Protein AF-A0A9P6X5L7-F1 (afdb_monomer)

Nearest PDB structures (foldseek):
  1rh2-assembly2_B  TM=3.384E-01  e=4.221E+00  Homo sapiens

Mean predicted aligned error: 20.65 Å

Sequence (712 aa):
MAENNERTFTQSEVEALFKEFERRLTIKDELKSNETPLPVEIVTELENLSSSQHETNFKKFKRESHRYILDEWTTPEKINKSIYPELKGHIVETSYVVNHVYKLTENTRFQAKTTTEIFKQLNFLTTGTLGEEAMQSIILRCREQSRQLAIFGFVQAKKQEREAKETALKAFRLPNSLKYMESAEEDDQRSNNAFRYHPEDFKTLRKTQHSSRKLVDTSSAVQHESNDLSVTSNLQRVLSPGSQYKRFEDSGLVDVYNFMTMSTKALEDRVSELATVFIESVIDFGAIKIYMTSADFFLHNHMTIDDCANERTINDMYDLPTATVKENTYMNSATYYELSIHWGFVEILFTDGFYVVNQSPDLLLLGSSLKCWRHGELTSSNIHVLDNAVSRSSLPLLHAVAKLHTGALIVDKEIVFAMVTEAYGRSKAIDAHSESNQKSLPTPSNCVYGCLSVGMHEGSDGNGIKRKLKIGSSTMNILVTMSVLLRSEKTLQVGPETSASISAINPLTARIFYCDEEVERFLAVMNDPFTFTAPKTVLSLRQLTSGFGDSSTFLTARAAHDEFATDFRMPATVFSLCNLPHNQGYGASANSTGKLASRFLQSLALSIIFDKPTIDFKSALNAYNTAYAIKQLQDNDKTKRKSSKSWDVLSTFVEHLENVLKNHQDLSPCAIGTALDFGSLASITGQSLFSCAQRIKHDVLNHLKEKYSHID

Solvent-accessible surface area (backbone atoms only — not comparable to full-atom values): 40457 Å² total; per-residue (Å²): 138,83,87,79,87,74,83,82,76,54,71,69,57,51,53,52,51,51,54,55,49,51,53,52,48,52,54,54,50,58,59,54,75,67,63,79,75,78,59,64,80,51,53,54,52,68,72,76,50,52,77,68,54,50,56,50,51,48,57,51,52,66,68,74,50,76,89,73,88,51,68,77,82,59,46,83,84,73,82,62,79,83,50,54,64,56,45,41,68,76,41,56,67,58,51,52,55,54,54,49,52,54,54,51,51,51,53,53,53,46,53,53,44,53,50,51,51,42,51,53,52,54,47,49,68,74,75,48,96,67,58,70,70,60,49,50,53,51,52,55,50,43,51,51,53,51,50,54,49,50,51,51,50,56,56,49,50,61,49,48,53,50,55,49,52,55,50,52,55,60,72,64,64,69,56,82,93,55,54,80,68,80,68,74,77,91,83,67,96,83,64,96,63,94,72,91,76,62,82,69,63,61,58,59,61,56,60,71,67,62,78,82,75,84,80,93,88,89,86,90,80,80,74,84,84,90,81,88,69,82,46,87,51,65,42,30,41,72,58,69,98,89,53,76,74,46,47,60,88,82,58,86,70,77,78,57,76,55,56,82,76,51,54,73,67,62,42,51,58,47,50,53,55,52,46,70,61,50,44,61,17,37,47,55,71,79,55,39,37,36,40,31,68,38,64,48,82,46,48,58,91,33,94,88,74,52,85,75,87,70,88,73,52,90,84,73,53,35,96,51,63,30,49,39,69,44,85,47,62,54,89,88,76,42,75,29,37,40,46,35,35,34,36,51,44,38,35,38,38,45,29,29,31,38,36,26,48,52,86,42,85,51,39,66,46,78,46,65,45,55,68,72,67,52,31,40,66,74,52,73,69,54,50,54,53,57,40,49,51,62,69,66,76,51,69,43,48,31,17,46,57,7,37,33,49,18,59,16,38,37,41,52,83,46,38,36,38,25,41,21,20,34,26,45,43,57,44,70,92,68,16,83,77,37,72,89,51,74,80,50,47,51,53,14,86,62,22,68,66,49,49,48,6,44,32,57,22,62,37,78,63,93,91,44,77,38,50,25,45,33,38,15,26,85,36,34,37,34,40,37,34,20,35,36,35,68,50,95,75,68,48,75,30,67,36,48,47,54,90,71,50,65,84,30,38,38,25,71,70,34,44,58,30,29,33,49,70,36,50,52,54,38,51,55,37,68,75,45,64,85,78,57,75,49,66,87,46,66,80,18,31,50,86,61,57,59,60,56,62,41,76,57,52,59,35,36,16,17,28,48,24,76,97,39,64,40,90,67,45,39,70,70,35,40,46,38,49,50,76,52,56,37,90,76,57,36,39,61,48,79,72,31,60,26,29,41,34,6,34,49,49,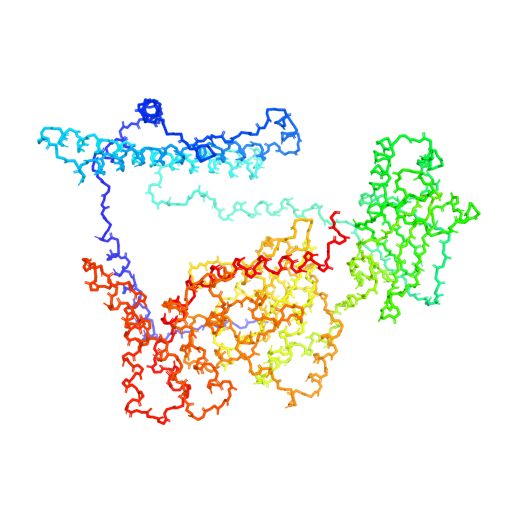26,34,47,44,52,20,51,62,66,69,37,72,51,64,68,53,64,70,34,50,51,53,43,52,54,38,49,54,54,47,55,60,56,52,72,78,45,84,82,71,78,78,54,70,63,54,54,54,52,49,55,49,50,55,50,48,54,51,46,53,72,77,46,71,80,48,39,37,62,56,52,33,54,76,43,74,55,40,64,33,27,49,47,16,51,74,44,42,63,47,27,36,56,38,24,48,49,52,43,51,50,51,53,36,78,78,54,61,93,70,126

pLDDT: mean 73.22, std 17.58, range [26.16, 97.12]

Organism: Rhizopus oryzae (NCBI:txid64495)

Secondary structure (DSSP, 8-state):
-------PPPHHHHHHHHHHHHHHHHHHHHHHTT-PPPPHHHHHHHHHS-HHHHHHHHHHHHHHS-----HHHHS-----TTTHHHHHHH-HHHHHHHHHHHHHHHHHHHHHHHHHHHHHHHHHHHH----HHHHHHHHHHHHHHHHHHHHHHHHHHHHHHHHHHHHHHHHTT--GGGGGGGG--S--TT---S----TTHHHHHHHHHHTT--------------S--EEE---EE--TTTPPPEEGGGS----GGGGGGS-HHHHHHHHHHHHHHHTTEEEE-SSEEEEEEEEEEEETT-TTT--------GGG--SS-EEEEEEEEETTTEEEEEEEEEETTEEEEEEEEEEEETTEEEEEEESSS-----EEEPPHHHHHHHHHHGGG--TTHHHHHHHHTTT-EEESSSEEEEEEEEEEES-TTT-TT--S-GGGS--GGGSTTSS-EEEEEEEE-SSSEEEEEEEE-SSEEEEEEEEEEESSS-EEEESSB-SS-TTTS-TTT-EEEEEHHHHHHHHHHHHSTTT-----STTSS---SS-TTSGGGG---EEE-GGG-STTTSPP-TTTGGGS-GGGT--S-TTSHHHHHHHHHHHHHHHHHTT-SS---HHHHHHHHHHHHHHHHHHHTSS-PPPPHHHHHHHHHHHHHHHHHHH-TT--HHHHHHHS-HHHHHHHHHHHHHHHHHHHHHHHHHHHHHHH-S--

Radius of gyration: 32.69 Å; Cα contacts (8 Å, |Δi|>4): 998; chains: 1; bounding box: 94×72×89 Å

Structure (mmCIF, N/CA/C/O backbone):
data_AF-A0A9P6X5L7-F1
#
_entry.id   AF-A0A9P6X5L7-F1
#
loop_
_atom_site.group_PDB
_atom_site.id
_atom_site.type_symbol
_atom_site.label_atom_id
_atom_site.label_alt_id
_atom_site.label_comp_id
_atom_site.label_asym_id
_atom_site.label_entity_id
_atom_site.label_seq_id
_atom_site.pdbx_PDB_ins_code
_atom_site.Cartn_x
_atom_site.Cartn_y
_atom_site.Cartn_z
_atom_site.occupancy
_atom_site.B_iso_or_equiv
_atom_site.auth_seq_id
_atom_site.auth_comp_id
_atom_site.auth_asym_id
_atom_site.auth_atom_id
_atom_site.pdbx_PDB_model_num
ATOM 1 N N . MET A 1 1 ? -22.971 11.862 -36.132 1.00 34.09 1 MET A N 1
ATOM 2 C CA . MET A 1 1 ? -23.811 12.631 -35.187 1.00 34.09 1 MET A CA 1
ATOM 3 C C . MET A 1 1 ? -23.933 11.781 -33.938 1.00 34.09 1 MET A C 1
ATOM 5 O O . MET A 1 1 ? -24.157 10.590 -34.099 1.00 34.09 1 MET A O 1
ATOM 9 N N . ALA A 1 2 ? -23.678 12.332 -32.752 1.00 34.62 2 ALA A N 1
ATOM 10 C CA . ALA A 1 2 ? -23.739 11.585 -31.495 1.00 34.62 2 ALA A CA 1
ATOM 11 C C . ALA A 1 2 ? -24.979 12.027 -30.711 1.00 34.62 2 ALA A C 1
ATOM 13 O O . ALA A 1 2 ? -25.205 13.228 -30.564 1.00 34.62 2 ALA A O 1
ATOM 14 N N . GLU A 1 3 ? -25.781 11.069 -30.252 1.00 38.12 3 GLU A N 1
ATOM 15 C CA . GLU A 1 3 ? -26.986 11.337 -29.468 1.00 38.12 3 GLU A CA 1
ATOM 16 C C . GLU A 1 3 ? -26.627 11.605 -28.004 1.00 38.12 3 GLU A C 1
ATOM 18 O O . GLU A 1 3 ? -25.839 10.885 -27.387 1.00 38.12 3 GLU A O 1
ATOM 23 N N . ASN A 1 4 ? -27.197 12.676 -27.455 1.00 41.44 4 ASN A N 1
ATOM 24 C CA . ASN A 1 4 ? -26.910 13.160 -26.112 1.00 41.44 4 ASN A CA 1
ATOM 25 C C . ASN A 1 4 ? -27.961 12.590 -25.142 1.00 41.44 4 ASN A C 1
ATOM 27 O O . ASN A 1 4 ? -29.060 13.129 -25.034 1.00 41.44 4 ASN A O 1
ATOM 31 N N . ASN A 1 5 ? -27.647 11.482 -24.463 1.00 40.91 5 ASN A N 1
ATOM 32 C CA . ASN A 1 5 ? -28.556 10.859 -23.491 1.00 40.91 5 ASN A CA 1
ATOM 33 C C . ASN A 1 5 ? -28.579 11.631 -22.160 1.00 40.91 5 ASN A C 1
ATOM 35 O O . ASN A 1 5 ? -27.912 11.266 -21.189 1.00 40.91 5 ASN A O 1
ATOM 39 N N . GLU A 1 6 ? -29.378 12.695 -22.106 1.00 39.94 6 GLU A N 1
ATOM 40 C CA . GLU A 1 6 ? -29.716 13.383 -20.859 1.00 39.94 6 GLU A CA 1
ATOM 41 C C . GLU A 1 6 ? -30.724 12.556 -20.044 1.00 39.94 6 GLU A C 1
ATOM 43 O O . GLU A 1 6 ? -31.813 12.218 -20.507 1.00 39.94 6 GLU A O 1
ATOM 48 N N . ARG A 1 7 ? -30.365 12.219 -18.798 1.00 49.12 7 ARG A N 1
ATOM 49 C CA . ARG A 1 7 ? -31.255 11.499 -17.878 1.00 49.12 7 ARG A CA 1
ATOM 50 C C . ARG A 1 7 ? -32.301 12.456 -17.304 1.00 49.12 7 ARG A C 1
ATOM 52 O O . ARG A 1 7 ? -31.986 13.267 -16.435 1.00 49.12 7 ARG A O 1
ATOM 59 N N . THR A 1 8 ? -33.555 12.294 -17.709 1.00 42.81 8 THR A N 1
ATOM 60 C CA . THR A 1 8 ? -34.704 12.929 -17.048 1.00 42.81 8 THR A CA 1
ATOM 61 C C . THR A 1 8 ? -34.978 12.268 -15.696 1.00 42.81 8 THR A C 1
ATOM 63 O O . THR A 1 8 ? -35.201 11.058 -15.635 1.00 42.81 8 THR A O 1
ATOM 66 N N . PHE A 1 9 ? -34.984 13.053 -14.619 1.00 61.66 9 PHE A N 1
ATOM 67 C CA . PHE A 1 9 ? -35.412 12.601 -13.291 1.00 61.66 9 PHE A CA 1
ATOM 68 C C . PHE A 1 9 ? -36.931 12.706 -13.147 1.00 61.66 9 PHE A C 1
ATOM 70 O O . PHE A 1 9 ? -37.549 13.641 -13.657 1.00 61.66 9 PHE A O 1
ATOM 77 N N . THR A 1 10 ? -37.535 11.775 -12.414 1.00 71.81 10 THR A N 1
ATOM 78 C CA . THR A 1 10 ? -38.938 11.889 -12.001 1.00 71.81 10 THR A CA 1
ATOM 79 C C . THR A 1 10 ? -39.093 12.941 -10.900 1.00 71.81 10 THR A C 1
ATOM 81 O O . THR A 1 10 ? -38.174 13.181 -10.116 1.00 71.81 10 THR A O 1
ATOM 84 N N . GLN A 1 11 ? -40.275 13.555 -10.795 1.00 59.59 11 GLN A N 1
ATOM 85 C CA . GLN A 1 11 ? -40.534 14.591 -9.788 1.00 59.59 11 GLN A CA 1
ATOM 86 C C . GLN A 1 11 ? -40.266 14.095 -8.351 1.00 59.59 11 GLN A C 1
ATOM 88 O O . GLN A 1 11 ? -39.669 14.815 -7.556 1.00 59.59 11 GLN A O 1
ATOM 93 N N . SER A 1 12 ? -40.593 12.833 -8.049 1.00 64.44 12 SER A N 1
ATOM 94 C CA . SER A 1 12 ? -40.314 12.226 -6.740 1.00 64.44 12 SER A CA 1
ATOM 95 C C . SER A 1 12 ? -38.816 12.023 -6.462 1.00 64.44 12 SER A C 1
ATOM 97 O O . SER A 1 12 ? -38.406 12.146 -5.309 1.00 64.44 12 SER A O 1
ATOM 99 N N . GLU A 1 13 ? -37.987 11.725 -7.473 1.00 60.84 13 GLU A N 1
ATOM 100 C CA . GLU A 1 13 ? -36.523 11.667 -7.308 1.00 60.84 13 GLU A CA 1
ATOM 101 C C . GLU A 1 13 ? -35.945 13.063 -7.036 1.00 60.84 13 GLU A C 1
ATOM 103 O O . GLU A 1 13 ? -35.063 13.211 -6.191 1.00 60.84 13 GLU A O 1
ATOM 108 N N . VAL A 1 14 ? -36.461 14.094 -7.715 1.00 62.03 14 VAL A N 1
ATOM 109 C CA . VAL A 1 14 ? -36.053 15.492 -7.504 1.00 62.03 14 VAL A CA 1
ATOM 110 C C . VAL A 1 14 ? -36.424 15.956 -6.092 1.00 62.03 14 VAL A C 1
ATOM 112 O O . VAL A 1 14 ? -35.566 16.471 -5.376 1.00 62.03 14 VAL A O 1
ATOM 115 N N . GLU A 1 15 ? -37.656 15.709 -5.644 1.00 63.72 15 GLU A N 1
ATOM 116 C CA . GLU A 1 15 ? -38.111 16.030 -4.283 1.00 63.72 15 GLU A CA 1
ATOM 117 C C . GLU A 1 15 ? -37.289 15.296 -3.206 1.00 63.72 15 GLU A C 1
ATOM 119 O O . GLU A 1 15 ? -36.917 15.899 -2.197 1.00 63.72 15 GLU A O 1
ATOM 124 N N . ALA A 1 16 ? -36.921 14.028 -3.429 1.00 67.56 16 ALA A N 1
ATOM 125 C CA . ALA A 1 16 ? -36.054 13.280 -2.515 1.00 67.56 16 ALA A CA 1
ATOM 126 C C . ALA A 1 16 ? -34.628 13.863 -2.437 1.00 67.56 16 ALA A C 1
ATOM 128 O O . ALA A 1 16 ? -34.054 13.954 -1.348 1.00 67.56 16 ALA A O 1
ATOM 129 N N . LEU A 1 17 ? -34.066 14.297 -3.573 1.00 64.69 17 LEU A N 1
ATOM 130 C CA . LEU A 1 17 ? -32.758 14.957 -3.630 1.00 64.69 17 LEU A CA 1
ATOM 131 C C . LEU A 1 17 ? -32.768 16.318 -2.920 1.00 64.69 17 LEU A C 1
ATOM 133 O O . LEU A 1 17 ? -31.831 16.607 -2.175 1.00 64.69 17 LEU A O 1
ATOM 137 N N . PHE A 1 18 ? -33.825 17.122 -3.087 1.00 62.31 18 PHE A N 1
ATOM 138 C CA . PHE A 1 18 ? -33.983 18.378 -2.345 1.00 62.31 18 PHE A CA 1
ATOM 139 C C . PHE A 1 18 ? -34.077 18.139 -0.836 1.00 62.31 18 PHE A C 1
ATOM 141 O O . PHE A 1 18 ? -33.365 18.792 -0.078 1.00 62.31 18 PHE A O 1
ATOM 148 N N . LYS A 1 19 ? -34.856 17.147 -0.393 1.00 68.88 19 LYS A N 1
ATOM 149 C CA . LYS A 1 19 ? -35.028 16.837 1.036 1.00 68.88 19 LYS A CA 1
ATOM 150 C C . LYS A 1 19 ? -33.733 16.362 1.712 1.00 68.88 19 LYS A C 1
ATOM 152 O O . LYS A 1 19 ? -33.448 16.727 2.851 1.00 68.88 19 LYS A O 1
ATOM 157 N N . GLU A 1 20 ? -32.911 15.582 1.007 1.00 64.38 20 GLU A N 1
ATOM 158 C CA . GLU A 1 20 ? -31.573 15.188 1.477 1.00 64.38 20 GLU A CA 1
ATOM 159 C C . GLU A 1 20 ? -30.568 16.355 1.426 1.00 64.38 20 GLU A C 1
ATOM 161 O O . GLU A 1 20 ? -29.677 16.438 2.274 1.00 64.38 20 GLU A O 1
ATOM 166 N N . PHE A 1 21 ? -30.705 17.282 0.473 1.00 65.19 21 PHE A N 1
ATOM 167 C CA . PHE A 1 21 ? -29.883 18.493 0.404 1.00 65.19 21 PHE A CA 1
ATOM 168 C C . PHE A 1 21 ? -30.196 19.471 1.547 1.00 65.19 21 PHE A C 1
ATOM 170 O O . PHE A 1 21 ? -29.269 19.944 2.205 1.00 65.19 21 PHE A O 1
ATOM 177 N N . GLU A 1 22 ? -31.477 19.698 1.851 1.00 58.72 22 GLU A N 1
ATOM 178 C CA . GLU A 1 22 ? -31.923 20.465 3.021 1.00 58.72 22 GLU A CA 1
ATOM 179 C C . GLU A 1 22 ? -31.386 19.848 4.314 1.00 58.72 22 GLU A C 1
ATOM 181 O O . GLU A 1 22 ? -30.716 20.536 5.080 1.00 58.72 22 GLU A O 1
ATOM 186 N N . ARG A 1 23 ? -31.548 18.531 4.513 1.00 69.94 23 ARG A N 1
ATOM 187 C CA . ARG A 1 23 ? -31.014 17.824 5.692 1.00 69.94 23 ARG A CA 1
ATOM 188 C C . ARG A 1 23 ? -29.497 17.998 5.852 1.00 69.94 23 ARG A C 1
ATOM 190 O O . ARG A 1 23 ? -29.002 18.131 6.971 1.00 69.94 23 ARG A O 1
ATOM 197 N N . ARG A 1 24 ? -28.739 18.007 4.748 1.00 64.62 24 ARG A N 1
ATOM 198 C CA . ARG A 1 24 ? -27.284 18.257 4.759 1.00 64.62 24 ARG A CA 1
ATOM 199 C C . ARG A 1 24 ? -26.929 19.704 5.080 1.00 64.62 24 ARG A C 1
ATOM 201 O O . ARG A 1 24 ? -25.897 19.922 5.710 1.00 64.62 24 ARG A O 1
ATOM 208 N N . LEU A 1 25 ? -27.747 20.670 4.664 1.00 58.69 25 LEU A N 1
ATOM 209 C CA . LEU A 1 25 ? -27.607 22.065 5.079 1.00 58.69 25 LEU A CA 1
ATOM 210 C C . LEU A 1 25 ? -27.875 22.207 6.579 1.00 58.69 25 LEU A C 1
ATOM 212 O O . LEU A 1 25 ? -27.005 22.717 7.277 1.00 58.69 25 LEU A O 1
ATOM 216 N N . THR A 1 26 ? -28.975 21.645 7.095 1.00 62.41 26 THR A N 1
ATOM 217 C CA . THR A 1 26 ? -29.297 21.682 8.532 1.00 62.41 26 THR A CA 1
ATOM 218 C C . THR A 1 26 ? -28.164 21.103 9.379 1.00 62.41 26 THR A C 1
ATOM 220 O O . THR A 1 26 ? -27.682 21.779 10.276 1.00 62.41 26 THR A O 1
ATOM 223 N N . ILE A 1 27 ? -27.636 19.921 9.035 1.00 62.00 27 ILE A N 1
ATOM 224 C CA . ILE A 1 27 ? -26.505 19.307 9.761 1.00 62.00 27 ILE A CA 1
ATOM 225 C C . ILE A 1 27 ? -25.230 20.164 9.674 1.00 62.00 27 ILE A C 1
ATOM 227 O O . ILE A 1 27 ? -24.452 20.236 10.625 1.00 62.00 27 ILE A O 1
ATOM 231 N N . LYS A 1 28 ? -24.984 20.825 8.537 1.00 56.00 28 LYS A N 1
ATOM 232 C CA . LYS A 1 28 ? -23.816 21.701 8.359 1.00 56.00 28 LYS A CA 1
ATOM 233 C C . LYS A 1 28 ? -23.938 22.995 9.166 1.00 56.00 28 LYS A C 1
ATOM 235 O O . LYS A 1 28 ? -22.920 23.498 9.640 1.00 56.00 28 LYS A O 1
ATOM 240 N N . ASP A 1 29 ? -25.149 23.508 9.339 1.00 52.25 29 ASP A N 1
ATOM 241 C CA . ASP A 1 29 ? -25.416 24.702 10.136 1.00 52.25 29 ASP A CA 1
ATOM 242 C C . ASP A 1 29 ? -25.518 24.378 11.644 1.00 52.25 29 ASP A C 1
ATOM 244 O O . ASP A 1 29 ? -25.012 25.152 12.453 1.00 52.25 29 ASP A O 1
ATOM 248 N N . GLU A 1 30 ? -25.997 23.188 12.033 1.00 53.12 30 GLU A N 1
ATOM 249 C CA . GLU A 1 30 ? -25.910 22.642 13.405 1.00 53.12 30 GLU A CA 1
ATOM 250 C C . GLU A 1 30 ? -24.455 22.405 13.858 1.00 53.12 30 GLU A C 1
ATOM 252 O O . GLU A 1 30 ? -24.101 22.613 15.024 1.00 53.12 30 GLU A O 1
ATOM 257 N N . LEU A 1 31 ? -23.573 21.993 12.939 1.00 53.00 31 LEU A N 1
ATOM 258 C CA . LEU A 1 31 ? -22.137 21.876 13.212 1.00 53.00 31 LEU A CA 1
ATOM 259 C C . LEU A 1 31 ? -21.472 23.247 13.402 1.00 53.00 31 LEU A C 1
ATOM 261 O O . LEU A 1 31 ? -20.623 23.380 14.281 1.00 53.00 31 LEU A O 1
ATOM 265 N N . LYS A 1 32 ? -21.893 24.273 12.650 1.00 51.62 32 LYS A N 1
ATOM 266 C CA . LYS A 1 32 ? -21.431 25.660 12.841 1.00 51.62 32 LYS A CA 1
ATOM 267 C C . LYS A 1 32 ? -21.978 26.306 14.111 1.00 51.62 32 LYS A C 1
ATOM 269 O O . LYS A 1 32 ? -21.267 27.070 14.752 1.00 51.62 32 LYS A O 1
ATOM 274 N N . SER A 1 33 ? -23.215 26.006 14.517 1.00 48.84 33 SER A N 1
ATOM 275 C CA . SER A 1 33 ? -23.798 26.584 15.740 1.00 48.84 33 SER A CA 1
ATOM 276 C C . SER A 1 33 ? -23.113 26.121 17.033 1.00 48.84 33 SER A C 1
ATOM 278 O O . SER A 1 33 ? -23.384 26.675 18.093 1.00 48.84 33 SER A O 1
ATOM 280 N N . ASN A 1 34 ? -22.225 25.124 16.951 1.00 48.19 34 ASN A N 1
ATOM 281 C CA . ASN A 1 34 ? -21.390 24.650 18.055 1.00 48.19 34 ASN A CA 1
ATOM 282 C C . ASN A 1 34 ? -19.964 25.247 18.055 1.00 48.19 34 ASN A C 1
ATOM 284 O O . ASN A 1 34 ? -19.133 24.840 18.870 1.00 48.19 34 ASN A O 1
ATOM 288 N N . GLU A 1 35 ? -19.650 26.202 17.171 1.00 52.56 35 GLU A N 1
ATOM 289 C CA . GLU A 1 35 ? -18.366 26.911 17.188 1.00 52.56 35 GLU A CA 1
ATOM 290 C C . GLU A 1 35 ? -18.286 27.857 18.400 1.00 52.56 35 GLU A C 1
ATOM 292 O O . GLU A 1 35 ? -18.931 28.905 18.449 1.00 52.56 35 GLU A O 1
ATOM 297 N N . THR A 1 36 ? -17.469 27.507 19.398 1.00 59.78 36 THR A N 1
ATOM 298 C CA . THR A 1 36 ? -17.150 28.416 20.508 1.00 59.78 36 THR A CA 1
ATOM 299 C C . THR A 1 36 ? -16.259 29.557 20.000 1.00 59.78 36 THR A C 1
ATOM 301 O O . THR A 1 36 ? -15.145 29.269 19.547 1.00 59.78 36 THR A O 1
ATOM 304 N N . PRO A 1 37 ? -16.683 30.833 20.084 1.00 71.94 37 PRO A N 1
ATOM 305 C CA . PRO A 1 37 ? -15.881 31.954 19.605 1.00 71.94 37 PRO A CA 1
ATOM 306 C C . PRO A 1 37 ? -14.600 32.124 20.431 1.00 71.94 37 PRO A C 1
ATOM 308 O O . PRO A 1 37 ? -14.535 31.741 21.602 1.00 71.94 37 PRO A O 1
ATOM 311 N N . LEU A 1 38 ? -13.575 32.732 19.826 1.00 74.19 38 LEU A N 1
ATOM 312 C CA . LEU A 1 38 ? -12.345 33.074 20.540 1.00 74.19 38 LEU A CA 1
ATOM 313 C C . LEU A 1 38 ? -12.636 34.050 21.701 1.00 74.19 38 LEU A C 1
ATOM 315 O O . LEU A 1 38 ? -13.473 34.942 21.544 1.00 74.19 38 LEU A O 1
ATOM 319 N N . PRO A 1 39 ? -11.924 33.936 22.841 1.00 82.62 39 PRO A N 1
ATOM 320 C CA . PRO A 1 39 ? -12.031 34.891 23.941 1.00 82.62 39 PRO A CA 1
ATOM 321 C C . PRO A 1 39 ? -11.838 36.337 23.475 1.00 82.62 39 PRO A C 1
ATOM 323 O O . PRO A 1 39 ? -10.911 36.640 22.716 1.00 82.62 39 PRO A O 1
ATOM 326 N N . VAL A 1 40 ? -12.695 37.237 23.963 1.00 78.69 40 VAL A N 1
ATOM 327 C CA . VAL A 1 40 ? -12.740 38.647 23.541 1.00 78.69 40 VAL A CA 1
ATOM 328 C C . VAL A 1 40 ? -11.389 39.335 23.753 1.00 78.69 40 VAL A C 1
ATOM 330 O O . VAL A 1 40 ? -10.970 40.124 22.911 1.00 78.69 40 VAL A O 1
ATOM 333 N N . GLU A 1 41 ? -10.650 38.994 24.812 1.00 79.62 41 GLU A N 1
ATOM 334 C CA . GLU A 1 41 ? -9.326 39.564 25.107 1.00 79.62 41 GLU A CA 1
ATOM 335 C C . GLU A 1 41 ? -8.224 39.125 24.124 1.00 79.62 41 GLU A C 1
ATOM 337 O O . GLU A 1 41 ? -7.161 39.747 24.076 1.00 79.62 41 GLU A O 1
ATOM 342 N N . ILE A 1 42 ? -8.448 38.050 23.360 1.00 82.69 42 ILE A N 1
ATOM 343 C CA . ILE A 1 42 ? -7.554 37.595 22.286 1.00 82.69 42 ILE A CA 1
ATOM 344 C C . ILE A 1 42 ? -7.933 38.296 20.980 1.00 82.69 42 ILE A C 1
ATOM 346 O O . ILE A 1 42 ? -7.062 38.875 20.337 1.00 82.69 42 ILE A O 1
ATOM 350 N N . VAL A 1 43 ? -9.225 38.313 20.627 1.00 80.69 43 VAL A N 1
ATOM 351 C CA . VAL A 1 43 ? -9.733 38.999 19.421 1.00 80.69 43 VAL A CA 1
ATOM 352 C C . VAL A 1 43 ? -9.384 40.491 19.455 1.00 80.69 43 VAL A C 1
ATOM 354 O O . VAL A 1 43 ? -8.792 41.011 18.515 1.00 80.69 43 VAL A O 1
ATOM 357 N N . THR A 1 44 ? -9.627 41.150 20.592 1.00 82.44 44 THR A N 1
ATOM 358 C CA . THR A 1 44 ? -9.348 42.582 20.782 1.00 82.44 44 THR A CA 1
ATOM 359 C C . THR A 1 44 ? -7.870 42.921 20.562 1.00 82.44 44 THR A C 1
ATOM 361 O O . THR A 1 44 ? -7.576 43.964 19.984 1.00 82.44 44 THR A O 1
ATOM 364 N N . GLU A 1 45 ? -6.922 42.074 20.985 1.00 83.25 45 GLU A N 1
ATOM 365 C CA . GLU A 1 45 ? -5.494 42.341 20.743 1.00 83.25 45 GLU A CA 1
ATOM 366 C C . GLU A 1 45 ? -5.074 42.009 19.299 1.00 83.25 45 GLU A C 1
ATOM 368 O O . GLU A 1 45 ? -4.223 42.705 18.751 1.00 83.25 45 GLU A O 1
ATOM 373 N N . LEU A 1 46 ? -5.681 40.997 18.664 1.00 82.81 46 LEU A N 1
ATOM 374 C CA . LEU A 1 46 ? -5.419 40.629 17.263 1.00 82.81 46 LEU A CA 1
ATOM 375 C C . LEU A 1 46 ? -5.924 41.665 16.246 1.00 82.81 46 LEU A C 1
ATOM 377 O O . LEU A 1 46 ? -5.352 41.773 15.163 1.00 82.81 46 LEU A O 1
ATOM 381 N N . GLU A 1 47 ? -6.994 42.394 16.568 1.00 80.12 47 GLU A N 1
ATOM 382 C CA . GLU A 1 47 ? -7.608 43.376 15.664 1.00 80.12 47 GLU A CA 1
ATOM 383 C C . GLU A 1 47 ? -7.083 44.804 15.880 1.00 80.12 47 GLU A C 1
ATOM 385 O O . GLU A 1 47 ? -6.927 45.549 14.914 1.00 80.12 47 GLU A O 1
ATOM 390 N N . ASN A 1 48 ? -6.767 45.193 17.123 1.00 81.44 48 ASN A N 1
ATOM 391 C CA . ASN A 1 48 ? -6.397 46.579 17.450 1.00 81.44 48 ASN A CA 1
ATOM 392 C C . ASN A 1 48 ? -4.883 46.869 17.442 1.00 81.44 48 ASN A C 1
ATOM 394 O O . ASN A 1 48 ? -4.491 48.029 17.594 1.00 81.44 48 ASN A O 1
ATOM 398 N N . LEU A 1 49 ? -4.014 45.862 17.284 1.00 82.94 49 LEU A N 1
ATOM 399 C CA . LEU A 1 49 ? -2.564 46.068 17.183 1.00 82.94 49 LEU A CA 1
ATOM 400 C C . LEU A 1 49 ? -2.053 45.941 15.744 1.00 82.94 49 LEU A C 1
ATOM 402 O O . LEU A 1 49 ? -2.378 45.021 15.000 1.00 82.94 49 LEU A O 1
ATOM 406 N N . SER A 1 50 ? -1.146 46.841 15.366 1.00 80.06 50 SER A N 1
ATOM 407 C CA . SER A 1 50 ? -0.415 46.727 14.104 1.00 80.06 50 SER A CA 1
ATOM 408 C C . SER A 1 50 ? 0.612 45.586 14.135 1.00 80.06 50 SER A C 1
ATOM 410 O O . SER A 1 50 ? 1.169 45.234 15.180 1.00 80.06 50 SER A O 1
ATOM 412 N N . SER A 1 51 ? 0.982 45.082 12.952 1.00 74.75 51 SER A N 1
ATOM 413 C CA . SER A 1 51 ? 2.046 44.069 12.798 1.00 74.75 51 SER A CA 1
ATOM 414 C C . SER A 1 51 ? 3.381 44.470 13.459 1.00 74.75 51 SER A C 1
ATOM 416 O O . SER A 1 51 ? 4.119 43.606 13.929 1.00 74.75 51 SER A O 1
ATOM 418 N N . SER A 1 52 ? 3.689 45.772 13.531 1.00 75.94 52 SER A N 1
ATOM 419 C CA . SER A 1 52 ? 4.898 46.300 14.187 1.00 75.94 52 SER A CA 1
ATOM 420 C C . SER A 1 52 ? 4.815 46.233 15.721 1.00 75.94 52 SER A C 1
ATOM 422 O O . SER A 1 52 ? 5.786 45.869 16.396 1.00 75.94 52 SER A O 1
ATOM 424 N N . GLN A 1 53 ? 3.636 46.518 16.284 1.00 78.81 53 GLN A N 1
ATOM 425 C CA . GLN A 1 53 ? 3.377 46.391 17.722 1.00 78.81 53 GLN A CA 1
ATOM 426 C C . GLN A 1 53 ? 3.402 44.920 18.155 1.00 78.81 53 GLN A C 1
ATOM 428 O O . GLN A 1 53 ? 4.088 44.595 19.122 1.00 78.81 53 GLN A O 1
ATOM 433 N N . HIS A 1 54 ? 2.776 44.016 17.392 1.00 82.31 54 HIS A N 1
ATOM 434 C CA . HIS A 1 54 ? 2.872 42.573 17.638 1.00 82.31 54 HIS A CA 1
ATOM 435 C C . HIS A 1 54 ? 4.326 42.074 17.642 1.00 82.31 54 HIS A C 1
ATOM 437 O O . HIS A 1 54 ? 4.747 41.426 18.595 1.00 82.31 54 HIS A O 1
ATOM 443 N N . GLU A 1 55 ? 5.137 42.419 16.636 1.00 81.50 55 GLU A N 1
ATOM 444 C CA . GLU A 1 55 ? 6.552 42.010 16.573 1.00 81.50 55 GLU A CA 1
ATOM 445 C C . GLU A 1 55 ? 7.376 42.562 17.760 1.00 81.50 55 GLU A C 1
ATOM 447 O O . GLU A 1 55 ? 8.292 41.899 18.253 1.00 81.50 55 GLU A O 1
ATOM 452 N N . THR A 1 56 ? 7.028 43.747 18.271 1.00 84.62 56 THR A N 1
ATOM 453 C CA . THR A 1 56 ? 7.641 44.333 19.477 1.00 84.62 56 THR A CA 1
ATOM 454 C C . THR A 1 56 ? 7.235 43.571 20.743 1.00 84.62 56 THR A C 1
ATOM 456 O O . THR A 1 56 ? 8.108 43.173 21.523 1.00 84.62 56 THR A O 1
ATOM 459 N N . ASN A 1 57 ? 5.941 43.278 20.909 1.00 84.38 57 ASN A N 1
ATOM 460 C CA . ASN A 1 57 ? 5.418 42.467 22.012 1.00 84.38 57 ASN A CA 1
ATOM 461 C C . ASN A 1 57 ? 6.028 41.056 22.000 1.00 84.38 57 ASN A C 1
ATOM 463 O O . ASN A 1 57 ? 6.451 40.555 23.038 1.00 84.38 57 ASN A O 1
ATOM 467 N N . PHE A 1 58 ? 6.189 40.438 20.827 1.00 85.06 58 PHE A N 1
ATOM 468 C CA . PHE A 1 58 ? 6.803 39.114 20.693 1.00 85.06 58 PHE A CA 1
ATOM 469 C C . PHE A 1 58 ? 8.293 39.110 21.031 1.00 85.06 58 PHE A C 1
ATOM 471 O O . PHE A 1 58 ? 8.771 38.155 21.640 1.00 85.06 58 PHE A O 1
ATOM 478 N N . LYS A 1 59 ? 9.041 40.169 20.701 1.00 85.12 59 LYS A N 1
ATOM 479 C CA . LYS A 1 59 ? 10.444 40.309 21.133 1.00 85.12 59 LYS A CA 1
ATOM 480 C C . LYS A 1 59 ? 10.563 40.454 22.648 1.00 85.12 59 LYS A C 1
ATOM 482 O O . LYS A 1 59 ? 11.514 39.924 23.218 1.00 85.12 59 LYS A O 1
ATOM 487 N N . LYS A 1 60 ? 9.613 41.134 23.297 1.00 85.50 60 LYS A N 1
ATOM 488 C CA . LYS A 1 60 ? 9.523 41.209 24.761 1.00 85.50 60 LYS A CA 1
ATOM 489 C C . LYS A 1 60 ? 9.192 39.831 25.358 1.00 85.50 60 LYS A C 1
ATOM 491 O O . LYS A 1 60 ? 9.991 39.300 26.123 1.00 85.50 60 LYS A O 1
ATOM 496 N N . PHE A 1 61 ? 8.130 39.182 24.885 1.00 85.00 61 PHE A N 1
ATOM 497 C CA . PHE A 1 61 ? 7.696 37.853 25.335 1.00 85.00 61 PHE A CA 1
ATOM 498 C C . PHE A 1 61 ? 8.771 36.761 25.156 1.00 85.00 61 PHE A C 1
ATOM 500 O O . PHE A 1 61 ? 9.026 35.973 26.069 1.00 85.00 61 PHE A O 1
ATOM 507 N N . LYS A 1 62 ? 9.491 36.760 24.022 1.00 82.69 62 LYS A N 1
ATOM 508 C CA . LYS A 1 62 ? 10.638 35.863 23.772 1.00 82.69 62 LYS A CA 1
ATOM 509 C C . LYS A 1 62 ? 11.822 36.100 24.723 1.00 82.69 62 LYS A C 1
ATOM 511 O O . LYS A 1 62 ? 12.589 35.169 24.952 1.00 82.69 62 LYS A O 1
ATOM 516 N N . ARG A 1 63 ? 11.994 37.313 25.267 1.00 83.12 63 ARG A N 1
ATOM 517 C CA . ARG A 1 63 ? 13.031 37.631 26.273 1.00 83.12 63 ARG A CA 1
ATOM 518 C C . ARG A 1 63 ? 12.614 37.249 27.693 1.00 83.12 63 ARG A C 1
ATOM 520 O O . ARG A 1 63 ? 13.481 36.907 28.487 1.00 83.12 63 ARG A O 1
ATOM 527 N N . GLU A 1 64 ? 11.320 37.324 27.993 1.00 78.31 64 GLU A N 1
ATOM 528 C CA . GLU A 1 64 ? 10.742 37.054 29.320 1.00 78.31 64 GLU A CA 1
ATOM 529 C C . GLU A 1 64 ? 10.458 35.558 29.569 1.00 78.31 64 GLU A C 1
ATOM 531 O O . GLU A 1 64 ? 10.309 35.142 30.716 1.00 78.31 64 GLU A O 1
ATOM 536 N N . SER A 1 65 ? 10.423 34.737 28.513 1.00 77.06 65 SER A N 1
ATOM 537 C CA . SER A 1 65 ? 10.206 33.283 28.592 1.00 77.06 65 SER A CA 1
ATOM 538 C C . SER A 1 65 ? 11.435 32.506 29.087 1.00 77.06 65 SER A C 1
ATOM 540 O O . SER A 1 65 ? 12.578 32.838 28.756 1.00 77.06 65 SER A O 1
ATOM 542 N N . HIS A 1 66 ? 11.214 31.411 29.821 1.00 74.25 66 HIS A N 1
ATOM 543 C CA . HIS A 1 66 ? 12.303 30.597 30.371 1.00 74.25 66 HIS A CA 1
ATOM 544 C C . HIS A 1 66 ? 13.155 29.877 29.311 1.00 74.25 66 HIS A C 1
ATOM 546 O O . HIS A 1 66 ? 12.673 29.352 28.302 1.00 74.25 66 HIS A O 1
ATOM 552 N N . ARG A 1 67 ? 14.462 29.777 29.594 1.00 72.75 67 ARG A N 1
ATOM 553 C CA . ARG A 1 67 ? 15.409 28.968 28.816 1.00 72.75 67 ARG A CA 1
ATOM 554 C C . ARG A 1 67 ? 15.433 27.536 29.345 1.00 72.75 67 ARG A C 1
ATOM 556 O O . ARG A 1 67 ? 15.961 27.281 30.421 1.00 72.75 67 ARG A O 1
ATOM 563 N N . TYR A 1 68 ? 14.901 26.613 28.552 1.00 71.62 68 TYR A N 1
ATOM 564 C CA . TYR A 1 68 ? 15.026 25.172 28.766 1.00 71.62 68 TYR A CA 1
ATOM 565 C C . TYR A 1 68 ? 16.216 24.620 27.978 1.00 71.62 68 TYR A C 1
ATOM 567 O O . TYR A 1 68 ? 16.416 25.020 26.827 1.00 71.62 68 TYR A O 1
ATOM 575 N N . ILE A 1 69 ? 16.969 23.711 28.602 1.00 66.81 69 ILE A N 1
ATOM 576 C CA . ILE A 1 69 ? 18.124 23.014 28.024 1.00 66.81 69 ILE A CA 1
ATOM 577 C C . ILE A 1 69 ? 17.797 21.519 27.976 1.00 66.81 69 ILE A C 1
ATOM 579 O O . ILE A 1 69 ? 17.477 20.917 28.997 1.00 66.81 69 ILE A O 1
ATOM 583 N N . LEU A 1 70 ? 17.855 20.969 26.770 1.00 70.81 70 LEU A N 1
ATOM 584 C CA . LEU A 1 70 ? 17.810 19.553 26.416 1.00 70.81 70 LEU A CA 1
ATOM 585 C C . LEU A 1 70 ? 18.391 19.469 24.997 1.00 70.81 70 LEU A C 1
ATOM 587 O O . LEU A 1 70 ? 17.654 19.644 24.024 1.00 70.81 70 LEU A O 1
ATOM 591 N N . ASP A 1 71 ? 19.718 19.390 24.923 1.00 71.44 71 ASP A N 1
ATOM 592 C CA . ASP A 1 71 ? 20.594 19.265 23.746 1.00 71.44 71 ASP A CA 1
ATOM 593 C C . ASP A 1 71 ? 19.937 19.563 22.379 1.00 71.44 71 ASP A C 1
ATOM 595 O O . ASP A 1 71 ? 19.568 20.712 22.107 1.00 71.44 71 ASP A O 1
ATOM 599 N N . GLU A 1 72 ? 19.769 18.552 21.525 1.00 66.12 72 GLU A N 1
ATOM 600 C CA . GLU A 1 72 ? 19.272 18.651 20.138 1.00 66.12 72 GLU A CA 1
ATOM 601 C C . GLU A 1 72 ? 17.833 19.203 20.039 1.00 66.12 72 GLU A C 1
ATOM 603 O O . GLU A 1 72 ? 17.475 19.963 19.132 1.00 66.12 72 GLU A O 1
ATOM 608 N N . TRP A 1 73 ? 16.994 18.890 21.027 1.00 67.44 73 TRP A N 1
ATOM 609 C CA . TRP A 1 73 ? 15.583 19.284 21.054 1.00 67.44 73 TRP A CA 1
ATOM 610 C C . TRP A 1 73 ? 15.405 20.794 21.254 1.00 67.44 73 TRP A C 1
ATOM 612 O O . TRP A 1 73 ? 14.526 21.426 20.657 1.00 67.44 73 TRP A O 1
ATOM 622 N N . THR A 1 74 ? 16.261 21.402 22.076 1.00 69.19 74 THR A N 1
ATOM 623 C CA . THR A 1 74 ? 16.160 22.822 22.462 1.00 69.19 74 THR A CA 1
ATOM 624 C C . THR A 1 74 ? 17.120 23.747 21.721 1.00 69.19 74 THR A C 1
ATOM 626 O O . THR A 1 74 ? 16.856 24.961 21.689 1.00 69.19 74 THR A O 1
ATOM 629 N N . THR A 1 75 ? 18.179 23.194 21.125 1.00 73.31 75 THR A N 1
ATOM 630 C CA . THR A 1 75 ? 19.215 23.910 20.371 1.00 73.31 75 THR A CA 1
ATOM 631 C C . THR A 1 75 ? 18.838 23.998 18.889 1.00 73.31 75 THR A C 1
ATOM 633 O O . THR A 1 75 ? 18.470 22.990 18.293 1.00 73.31 75 THR A O 1
ATOM 636 N N . PRO A 1 76 ? 18.899 25.181 18.253 1.00 72.25 76 PRO A N 1
ATOM 637 C CA . PRO A 1 76 ? 18.657 25.294 16.822 1.00 72.25 76 PRO A CA 1
ATOM 638 C C . PRO A 1 76 ? 19.881 24.834 16.021 1.00 72.25 76 PRO A C 1
ATOM 640 O O . PRO A 1 76 ? 20.923 25.494 16.042 1.00 72.25 76 PRO A O 1
ATOM 643 N N . GLU A 1 77 ? 19.716 23.746 15.270 1.00 73.62 77 GLU A N 1
ATOM 644 C CA . GLU A 1 77 ? 20.590 23.383 14.150 1.00 73.62 77 GLU A CA 1
ATOM 645 C C . GLU A 1 77 ? 20.744 24.543 13.160 1.00 73.62 77 GLU A C 1
ATOM 647 O O . GLU A 1 77 ? 19.828 25.350 12.967 1.00 73.62 77 GLU A O 1
ATOM 652 N N . LYS A 1 78 ? 21.917 24.624 12.528 1.00 71.00 78 LYS A N 1
ATOM 653 C CA . LYS A 1 78 ? 22.255 25.643 11.531 1.00 71.00 78 LYS A CA 1
ATOM 654 C C . LYS A 1 78 ? 23.151 25.027 10.469 1.00 71.00 78 LYS A C 1
ATOM 656 O O . LYS A 1 78 ? 24.146 24.392 10.809 1.00 71.00 78 LYS A O 1
ATOM 661 N N . ILE A 1 79 ? 22.846 25.293 9.203 1.00 69.50 79 ILE A N 1
ATOM 662 C CA . ILE A 1 79 ? 23.753 24.984 8.093 1.00 69.50 79 ILE A CA 1
ATOM 663 C C . ILE A 1 79 ? 25.072 25.738 8.294 1.00 69.50 79 ILE A C 1
ATOM 665 O O . ILE A 1 79 ? 25.088 26.893 8.736 1.00 69.50 79 ILE A O 1
ATOM 669 N N . ASN A 1 80 ? 26.186 25.080 7.972 1.00 72.81 80 ASN A N 1
ATOM 670 C CA . ASN A 1 80 ? 27.504 25.691 8.060 1.00 72.81 80 ASN A CA 1
ATOM 671 C C . ASN A 1 80 ? 27.584 26.919 7.135 1.00 72.81 80 ASN A C 1
ATOM 673 O O . ASN A 1 80 ? 27.232 26.858 5.956 1.00 72.81 80 ASN A O 1
ATOM 677 N N . LYS A 1 81 ? 28.070 28.048 7.666 1.00 72.38 81 LYS A N 1
ATOM 678 C CA . LYS A 1 81 ? 28.170 29.320 6.935 1.00 72.38 81 LYS A CA 1
ATOM 679 C C . LYS A 1 81 ? 29.003 29.215 5.653 1.00 72.38 81 LYS A C 1
ATOM 681 O O . LYS A 1 81 ? 28.735 29.976 4.729 1.00 72.38 81 LYS A O 1
ATOM 686 N N . SER A 1 82 ? 29.955 28.282 5.585 1.00 69.88 82 SER A N 1
ATOM 687 C CA . SER A 1 82 ? 30.769 28.026 4.390 1.00 69.88 82 SER A CA 1
ATOM 688 C C . SER A 1 82 ? 29.993 27.429 3.211 1.00 69.88 82 SER A C 1
ATOM 690 O O . SER A 1 82 ? 30.419 27.622 2.084 1.00 69.88 82 SER A O 1
ATOM 692 N N . ILE A 1 83 ? 28.859 26.756 3.451 1.00 68.06 83 ILE A N 1
ATOM 693 C CA . ILE A 1 83 ? 28.068 26.047 2.421 1.00 68.06 83 ILE A CA 1
ATOM 694 C C . ILE A 1 83 ? 27.007 26.971 1.789 1.00 68.06 83 ILE A C 1
ATOM 696 O O . ILE A 1 83 ? 26.531 26.747 0.679 1.00 68.06 83 ILE A O 1
ATOM 700 N N . TYR A 1 84 ? 26.641 28.072 2.456 1.00 68.00 84 TYR A N 1
ATOM 701 C CA . TYR A 1 84 ? 25.650 29.029 1.939 1.00 68.00 84 TYR A CA 1
ATOM 702 C C . TYR A 1 84 ? 25.971 29.652 0.561 1.00 68.00 84 TYR A C 1
ATOM 704 O O . TYR A 1 84 ? 25.014 29.911 -0.174 1.00 68.00 84 TYR A O 1
ATOM 712 N N . PRO A 1 85 ? 27.237 29.936 0.184 1.00 71.69 85 PRO A N 1
ATOM 713 C CA . PRO A 1 85 ? 27.584 30.375 -1.167 1.00 71.69 85 PRO A CA 1
ATOM 714 C C . PRO A 1 85 ? 27.273 29.315 -2.233 1.00 71.69 85 PRO A C 1
ATOM 716 O O . PRO A 1 85 ? 26.632 29.643 -3.227 1.00 71.69 85 PRO A O 1
ATOM 719 N N . GLU A 1 86 ? 27.634 28.050 -2.000 1.00 63.75 86 GLU A N 1
ATOM 720 C CA . GLU A 1 86 ? 27.364 26.932 -2.921 1.00 63.75 86 GLU A CA 1
ATOM 721 C C . GLU A 1 86 ? 25.862 26.639 -3.022 1.00 63.75 86 GLU A C 1
ATOM 723 O O . GLU A 1 86 ? 25.313 26.562 -4.120 1.00 63.75 86 GLU A O 1
ATOM 728 N N . LEU A 1 87 ? 25.155 26.604 -1.885 1.00 57.38 87 LEU A N 1
ATOM 729 C CA . LEU A 1 87 ? 23.698 26.428 -1.840 1.00 57.38 87 LEU A CA 1
ATOM 730 C C . LEU A 1 87 ? 22.956 27.513 -2.642 1.00 57.38 87 LEU A C 1
ATOM 732 O O . LEU A 1 87 ? 21.926 27.239 -3.257 1.00 57.38 87 LEU A O 1
ATOM 736 N N . LYS A 1 88 ? 23.479 28.747 -2.658 1.00 61.41 88 LYS A N 1
ATOM 737 C CA . LYS A 1 88 ? 22.975 29.833 -3.514 1.00 61.41 88 LYS A CA 1
ATOM 738 C C . LYS A 1 88 ? 23.399 29.694 -4.976 1.00 61.41 88 LYS A C 1
ATOM 740 O O . LYS A 1 88 ? 22.642 30.126 -5.839 1.00 61.41 88 LYS A O 1
ATOM 745 N N . GLY A 1 89 ? 24.577 29.133 -5.245 1.00 53.25 89 GLY A N 1
ATOM 746 C CA . GLY A 1 89 ? 25.108 28.915 -6.591 1.00 53.25 89 GLY A CA 1
ATOM 747 C C . GLY A 1 89 ? 24.328 27.870 -7.389 1.00 53.25 89 GLY A C 1
ATOM 748 O O . GLY A 1 89 ? 24.055 28.097 -8.563 1.00 53.25 89 GLY A O 1
ATOM 749 N N . HIS A 1 90 ? 23.912 26.769 -6.752 1.00 54.03 90 HIS A N 1
ATOM 750 C CA . HIS A 1 90 ? 23.154 25.710 -7.428 1.00 54.03 90 HIS A CA 1
ATOM 751 C C . HIS A 1 90 ? 21.679 26.076 -7.654 1.00 54.03 90 HIS A C 1
ATOM 753 O O . HIS A 1 90 ? 21.208 26.029 -8.788 1.00 54.03 90 HIS A O 1
ATOM 759 N N . ILE A 1 91 ? 20.932 26.447 -6.601 1.00 58.38 91 ILE A N 1
ATOM 760 C CA . ILE A 1 91 ? 19.523 26.868 -6.716 1.00 58.38 91 ILE A CA 1
ATOM 761 C C . ILE A 1 91 ? 19.213 27.952 -5.670 1.00 58.38 91 ILE A C 1
ATOM 763 O O . ILE A 1 91 ? 18.903 27.661 -4.512 1.00 58.38 91 ILE A O 1
ATOM 767 N N . VAL A 1 92 ? 19.221 29.221 -6.098 1.00 58.22 92 VAL A N 1
ATOM 768 C CA . VAL A 1 92 ? 18.934 30.397 -5.245 1.00 58.22 92 VAL A CA 1
ATOM 769 C C . VAL A 1 92 ? 17.632 30.234 -4.442 1.00 58.22 92 VAL A C 1
ATOM 771 O O . VAL A 1 92 ? 17.591 30.569 -3.255 1.00 58.22 92 VAL A O 1
ATOM 774 N N . GLU A 1 93 ? 16.589 29.681 -5.066 1.00 60.88 93 GLU A N 1
ATOM 775 C CA . GLU A 1 93 ? 15.256 29.476 -4.479 1.00 60.88 93 GLU A CA 1
ATOM 776 C C . GLU A 1 93 ? 15.272 28.475 -3.303 1.00 60.88 93 GLU A C 1
ATOM 778 O O . GLU A 1 93 ? 14.656 28.737 -2.267 1.00 60.88 93 GLU A O 1
ATOM 783 N N . THR A 1 94 ? 16.054 27.391 -3.386 1.00 66.06 94 THR A N 1
ATOM 784 C CA . THR A 1 94 ? 16.195 26.395 -2.304 1.00 66.06 94 THR A CA 1
ATOM 785 C C . THR A 1 94 ? 16.765 27.026 -1.035 1.00 66.06 94 THR A C 1
ATOM 787 O O . THR A 1 94 ? 16.273 26.772 0.066 1.00 66.06 94 THR A O 1
ATOM 790 N N . SER A 1 95 ? 17.745 27.928 -1.171 1.00 67.31 95 SER A N 1
ATOM 791 C CA . SER A 1 95 ? 18.326 28.638 -0.023 1.00 67.31 95 SER A CA 1
ATOM 792 C C . SER A 1 95 ? 17.299 29.501 0.732 1.00 67.31 95 SER A C 1
ATOM 794 O O . SER A 1 95 ? 17.419 29.689 1.944 1.00 67.31 95 SER A O 1
ATOM 796 N N . TYR A 1 96 ? 16.261 30.002 0.053 1.00 69.94 96 TYR A N 1
ATOM 797 C CA . TYR A 1 96 ? 15.179 30.766 0.676 1.00 69.94 96 TYR A CA 1
ATOM 798 C C . TYR A 1 96 ? 14.223 29.851 1.455 1.00 69.94 96 TYR A C 1
ATOM 800 O O . TYR A 1 96 ? 13.947 30.112 2.628 1.00 69.94 96 TYR A O 1
ATOM 808 N N . VAL A 1 97 ? 13.795 28.740 0.842 1.00 73.88 97 VAL A N 1
ATOM 809 C CA . VAL A 1 97 ? 12.919 27.731 1.470 1.00 73.88 97 VAL A CA 1
ATOM 810 C C . VAL A 1 97 ? 13.553 27.159 2.740 1.00 73.88 97 VAL A C 1
ATOM 812 O O . VAL A 1 97 ? 12.916 27.126 3.790 1.00 73.88 97 VAL A O 1
ATOM 815 N N . VAL A 1 98 ? 14.833 26.787 2.685 1.00 73.75 98 VAL A N 1
ATOM 816 C CA . VAL A 1 98 ? 15.569 26.222 3.828 1.00 73.75 98 VAL A CA 1
ATOM 817 C C . VAL A 1 98 ? 15.656 27.208 5.003 1.00 73.75 98 VAL A C 1
ATOM 819 O O . VAL A 1 98 ? 15.374 26.842 6.144 1.00 73.75 98 VAL A O 1
ATOM 822 N N . ASN A 1 99 ? 15.968 28.484 4.745 1.00 75.25 99 ASN A N 1
ATOM 823 C CA . ASN A 1 99 ? 15.956 29.515 5.793 1.00 75.25 99 ASN A CA 1
ATOM 824 C C . ASN A 1 99 ? 14.549 29.737 6.380 1.00 75.25 99 ASN A C 1
ATOM 826 O O . ASN A 1 99 ? 14.415 29.985 7.580 1.00 75.25 99 ASN A O 1
ATOM 830 N N . HIS A 1 100 ? 13.500 29.634 5.557 1.00 76.69 100 HIS A N 1
ATOM 831 C CA . HIS A 1 100 ? 12.119 29.736 6.021 1.00 76.69 100 HIS A CA 1
ATOM 832 C C . HIS A 1 100 ? 11.756 28.564 6.952 1.00 76.69 100 HIS A C 1
ATOM 834 O O . HIS A 1 100 ? 11.233 28.804 8.038 1.00 76.69 100 HIS A O 1
ATOM 840 N N . VAL A 1 101 ? 12.128 27.323 6.611 1.00 80.06 101 VAL A N 1
ATOM 841 C CA . VAL A 1 101 ? 11.929 26.144 7.479 1.00 80.06 101 VAL A CA 1
ATOM 842 C C . VAL A 1 101 ? 12.613 26.322 8.840 1.00 80.06 101 VAL A C 1
ATOM 844 O O . VAL A 1 101 ? 11.968 26.119 9.866 1.00 80.06 101 VAL A O 1
ATOM 847 N N . TYR A 1 102 ? 13.865 26.793 8.898 1.00 81.69 102 TYR A N 1
ATOM 848 C CA . TYR A 1 102 ? 14.523 27.064 10.187 1.00 81.69 102 TYR A CA 1
ATOM 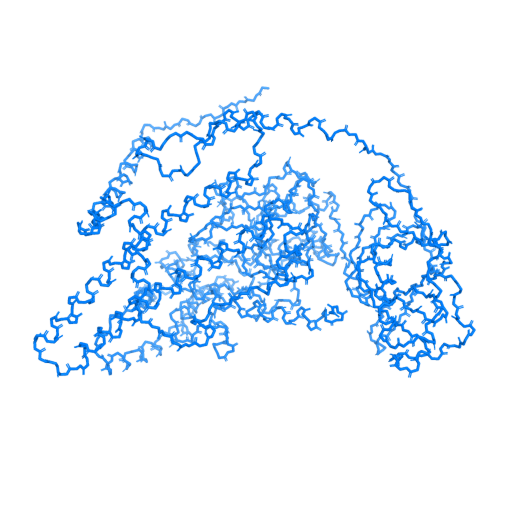849 C C . TYR A 1 102 ? 13.786 28.117 11.035 1.00 81.69 102 TYR A C 1
ATOM 851 O O . TYR A 1 102 ? 13.646 27.942 12.248 1.00 81.69 102 TYR A O 1
ATOM 859 N N . LYS A 1 103 ? 13.260 29.177 10.408 1.00 82.69 103 LYS A N 1
ATOM 860 C CA . LYS A 1 103 ? 12.461 30.224 11.070 1.00 82.69 103 LYS A CA 1
ATOM 861 C C . LYS A 1 103 ? 11.119 29.694 11.600 1.00 82.69 103 LYS A C 1
ATOM 863 O O . LYS A 1 103 ? 10.716 30.075 12.702 1.00 82.69 103 LYS A O 1
ATOM 868 N N . LEU A 1 104 ? 10.443 28.811 10.857 1.00 82.06 104 LEU A N 1
ATOM 869 C CA . LEU A 1 104 ? 9.248 28.100 11.334 1.00 82.06 104 LEU A CA 1
ATOM 870 C C . LEU A 1 104 ? 9.589 27.267 12.577 1.00 82.06 104 LEU A C 1
ATOM 872 O O . LEU A 1 104 ? 8.985 27.456 13.633 1.00 82.06 104 LEU A O 1
ATOM 876 N N . THR A 1 105 ? 10.623 26.429 12.479 1.00 81.88 105 THR A N 1
ATOM 877 C CA . THR A 1 105 ? 11.077 25.541 13.556 1.00 81.88 105 THR A CA 1
ATOM 878 C C . THR A 1 105 ? 11.485 26.307 14.819 1.00 81.88 105 THR A C 1
ATOM 880 O O . THR A 1 105 ? 11.217 25.846 15.929 1.00 81.88 105 THR A O 1
ATOM 883 N N . GLU A 1 106 ? 12.091 27.494 14.700 1.00 84.56 106 GLU A N 1
ATOM 884 C CA . GLU A 1 106 ? 12.395 28.353 15.854 1.00 84.56 106 GLU A CA 1
ATOM 885 C C . GLU A 1 106 ? 11.119 28.840 16.565 1.00 84.56 106 GLU A C 1
ATOM 887 O O . GLU A 1 106 ? 11.046 28.817 17.796 1.00 84.56 106 GLU A O 1
ATOM 892 N N . ASN A 1 107 ? 10.090 29.237 15.811 1.00 86.88 107 ASN A N 1
ATOM 893 C CA . ASN A 1 107 ? 8.804 29.642 16.381 1.00 86.88 107 ASN A CA 1
ATOM 894 C C . ASN A 1 107 ? 8.069 28.463 17.044 1.00 86.88 107 ASN A C 1
ATOM 896 O O . ASN A 1 107 ? 7.541 28.634 18.143 1.00 86.88 107 ASN A O 1
ATOM 900 N N . THR A 1 108 ? 8.104 27.264 16.455 1.00 85.88 108 THR A N 1
ATOM 901 C CA . THR A 1 108 ? 7.551 26.042 17.070 1.00 85.88 108 THR A CA 1
ATOM 902 C C . THR A 1 108 ? 8.301 25.664 18.352 1.00 85.88 108 THR A C 1
ATOM 904 O O . THR A 1 108 ? 7.676 25.423 19.386 1.00 85.88 108 THR A O 1
ATOM 907 N N . ARG A 1 109 ? 9.646 25.698 18.344 1.00 84.38 109 ARG A N 1
ATOM 908 C CA . ARG A 1 109 ? 10.473 25.499 19.552 1.00 84.38 109 ARG A CA 1
ATOM 909 C C . ARG A 1 109 ? 10.160 26.543 20.632 1.00 84.38 109 ARG A C 1
ATOM 911 O O . ARG A 1 109 ? 10.185 26.209 21.815 1.00 84.38 109 ARG A O 1
ATOM 918 N N . PHE A 1 110 ? 9.857 27.789 20.260 1.00 86.44 110 PHE A N 1
ATOM 919 C CA . PHE A 1 110 ? 9.428 28.818 21.211 1.00 86.44 110 PHE A CA 1
ATOM 920 C C . PHE A 1 110 ? 8.067 28.487 21.843 1.00 86.44 110 PHE A C 1
ATOM 922 O O . PHE A 1 110 ? 7.974 28.446 23.068 1.00 86.44 110 PHE A O 1
ATOM 929 N N . GLN A 1 111 ? 7.053 28.150 21.038 1.00 88.38 111 GLN A N 1
ATOM 930 C CA . GLN A 1 111 ? 5.734 27.742 21.541 1.00 88.38 111 GLN A CA 1
ATOM 931 C C . GLN A 1 111 ? 5.827 26.543 22.501 1.00 88.38 111 GLN A C 1
ATOM 933 O O . GLN A 1 111 ? 5.199 26.548 23.561 1.00 88.38 111 GLN A O 1
ATOM 938 N N . ALA A 1 112 ? 6.665 25.550 22.185 1.00 85.38 112 ALA A N 1
ATOM 939 C CA . ALA A 1 112 ? 6.919 24.399 23.052 1.00 85.38 112 ALA A CA 1
ATOM 940 C C . ALA A 1 112 ? 7.588 24.783 24.388 1.00 85.38 112 ALA A C 1
ATOM 942 O O . ALA A 1 112 ? 7.207 24.259 25.438 1.00 85.38 112 ALA A O 1
ATOM 943 N N . LYS A 1 113 ? 8.538 25.732 24.383 1.00 86.00 113 LYS A N 1
ATOM 944 C CA . LYS A 1 113 ? 9.187 26.251 25.605 1.00 86.00 113 LYS A CA 1
ATOM 945 C C . LYS A 1 113 ? 8.186 26.986 26.503 1.00 86.00 113 LYS A C 1
ATOM 947 O O . LYS A 1 113 ? 8.109 26.680 27.690 1.00 86.00 113 LYS A O 1
ATOM 952 N N . THR A 1 114 ? 7.357 27.869 25.946 1.00 86.38 114 THR A N 1
ATOM 953 C CA . THR A 1 114 ? 6.303 28.572 26.701 1.00 86.38 114 THR A CA 1
ATOM 954 C C . THR A 1 114 ? 5.236 27.608 27.235 1.00 86.38 114 THR A C 1
ATOM 956 O O . THR A 1 114 ? 4.832 27.715 28.390 1.00 86.38 114 THR A O 1
ATOM 959 N N . THR A 1 115 ? 4.827 26.609 26.443 1.00 88.81 115 THR A N 1
ATOM 960 C CA . THR A 1 115 ? 3.876 25.568 26.883 1.00 88.81 115 THR A CA 1
ATOM 961 C C . THR A 1 115 ? 4.449 24.739 28.037 1.00 88.81 115 THR A C 1
ATOM 963 O O . THR A 1 115 ? 3.751 24.470 29.013 1.00 88.81 115 THR A O 1
ATOM 966 N N . THR A 1 116 ? 5.740 24.393 27.977 1.00 86.69 116 THR A N 1
ATOM 967 C CA . THR A 1 116 ? 6.461 23.721 29.074 1.00 86.69 116 THR A CA 1
ATOM 968 C C . THR A 1 116 ? 6.500 24.576 30.348 1.00 86.69 116 THR A C 1
ATOM 970 O O . THR A 1 116 ? 6.400 24.040 31.453 1.00 86.69 116 THR A O 1
ATOM 973 N N . GLU A 1 117 ? 6.597 25.904 30.224 1.00 87.44 117 GLU A N 1
ATOM 974 C CA . GLU A 1 117 ? 6.553 26.823 31.368 1.00 87.44 117 GLU A CA 1
ATOM 975 C C . GLU A 1 117 ? 5.177 26.850 32.046 1.00 87.44 117 GLU A C 1
ATOM 977 O O . GLU A 1 117 ? 5.100 26.748 33.274 1.00 87.44 117 GLU A O 1
ATOM 982 N N . ILE A 1 118 ? 4.102 26.905 31.255 1.00 88.88 118 ILE A N 1
ATOM 983 C CA . ILE A 1 118 ? 2.720 26.822 31.746 1.00 88.88 118 ILE A CA 1
ATOM 984 C C . ILE A 1 118 ? 2.479 25.455 32.410 1.00 88.88 118 ILE A C 1
ATOM 986 O O . ILE A 1 118 ? 2.005 25.395 33.541 1.00 88.88 118 ILE A O 1
ATOM 990 N N . PHE A 1 119 ? 2.892 24.352 31.776 1.00 86.81 119 PHE A N 1
ATOM 991 C CA . PHE A 1 119 ? 2.781 23.001 32.344 1.00 86.81 119 PHE A CA 1
ATOM 992 C C . PHE A 1 119 ? 3.514 22.861 33.687 1.00 86.81 119 PHE A C 1
ATOM 994 O O . PHE A 1 119 ? 2.965 22.304 34.638 1.00 86.81 119 PHE A O 1
ATOM 1001 N N . LYS A 1 120 ? 4.730 23.413 33.811 1.00 86.06 120 LYS A N 1
ATOM 1002 C CA . LYS A 1 120 ? 5.480 23.410 35.078 1.00 86.06 120 LYS A CA 1
ATOM 1003 C C . LYS A 1 120 ? 4.741 24.173 36.183 1.00 86.06 120 LYS A C 1
ATOM 1005 O O . LYS A 1 120 ? 4.712 23.701 37.318 1.00 86.06 120 LYS A O 1
ATOM 1010 N N . GLN A 1 121 ? 4.145 25.321 35.864 1.00 86.19 121 GLN A N 1
ATOM 1011 C CA . GLN A 1 121 ? 3.358 26.108 36.818 1.00 86.19 121 GLN A CA 1
ATOM 1012 C C . GLN A 1 121 ? 2.073 25.380 37.247 1.00 86.19 121 GLN A C 1
ATOM 1014 O O . GLN A 1 121 ? 1.801 25.293 38.442 1.00 86.19 121 GLN A O 1
ATOM 1019 N N . LEU A 1 122 ? 1.335 24.782 36.306 1.00 85.25 122 LEU A N 1
ATOM 1020 C CA . LEU A 1 122 ? 0.127 23.996 36.596 1.00 85.25 122 LEU A CA 1
ATOM 1021 C C . LEU A 1 122 ? 0.424 22.745 37.443 1.00 85.25 122 LEU A C 1
ATOM 1023 O O . LEU A 1 122 ? -0.324 22.434 38.371 1.00 85.25 122 LEU A O 1
ATOM 1027 N N . ASN A 1 123 ? 1.542 22.057 37.193 1.00 84.31 123 ASN A N 1
ATOM 1028 C CA . ASN A 1 123 ? 1.976 20.947 38.046 1.00 84.31 123 ASN A CA 1
ATOM 1029 C C . ASN A 1 123 ? 2.283 21.421 39.470 1.00 84.31 123 ASN A C 1
ATOM 1031 O O . ASN A 1 123 ? 1.839 20.790 40.423 1.00 84.31 123 ASN A O 1
ATOM 1035 N N . PHE A 1 124 ? 2.978 22.553 39.627 1.00 82.00 124 PHE A N 1
ATOM 1036 C CA . PHE A 1 124 ? 3.306 23.108 40.943 1.00 82.00 124 PHE A CA 1
ATOM 1037 C C . PHE A 1 124 ? 2.053 23.489 41.753 1.00 82.00 124 PHE A C 1
ATOM 1039 O O . PHE A 1 124 ? 2.026 23.263 42.961 1.00 82.00 124 PHE A O 1
ATOM 1046 N N . LEU A 1 125 ? 0.990 23.965 41.090 1.00 82.62 125 LEU A N 1
ATOM 1047 C CA . LEU A 1 125 ? -0.336 24.151 41.700 1.00 82.62 125 LEU A CA 1
ATOM 1048 C C . LEU A 1 125 ? -1.008 22.833 42.117 1.00 82.62 125 LEU A C 1
ATOM 1050 O O . LEU A 1 125 ? -1.750 22.805 43.091 1.00 82.62 125 LEU A O 1
ATOM 1054 N N . THR A 1 126 ? -0.761 21.745 41.385 1.00 77.56 126 THR A N 1
ATOM 1055 C CA . THR A 1 126 ? -1.385 20.433 41.634 1.00 77.56 126 THR A CA 1
ATOM 1056 C C . THR A 1 126 ? -0.669 19.644 42.739 1.00 77.56 126 THR A C 1
ATOM 1058 O O . THR A 1 126 ? -1.286 18.812 43.399 1.00 77.56 126 THR A O 1
ATOM 1061 N N . THR A 1 127 ? 0.632 19.882 42.951 1.00 75.69 127 THR A N 1
ATOM 1062 C CA . THR A 1 127 ? 1.468 19.115 43.895 1.00 75.69 127 THR A CA 1
ATOM 1063 C C . THR A 1 127 ? 1.915 19.889 45.138 1.00 75.69 127 THR A C 1
ATOM 1065 O O . THR A 1 127 ? 2.538 19.296 46.016 1.00 75.69 127 THR A O 1
ATOM 1068 N N . GLY A 1 128 ? 1.690 21.205 45.207 1.00 68.62 128 GLY A N 1
ATOM 1069 C CA . GLY A 1 128 ? 2.214 22.071 46.268 1.00 68.62 128 GLY A CA 1
ATOM 1070 C C . GLY A 1 128 ? 1.175 22.487 47.312 1.00 68.62 128 GLY A C 1
ATOM 1071 O O . GLY A 1 128 ? 0.074 22.910 46.974 1.00 68.62 128 GLY A O 1
ATOM 1072 N N . THR A 1 129 ? 1.553 22.472 48.593 1.00 64.81 129 THR A N 1
ATOM 1073 C CA . THR A 1 129 ? 0.813 23.162 49.664 1.00 64.81 129 THR A CA 1
ATOM 1074 C C . THR A 1 129 ? 1.182 24.647 49.667 1.00 64.81 129 THR A C 1
ATOM 1076 O O . THR A 1 129 ? 2.120 25.062 50.351 1.00 64.81 129 THR A O 1
ATOM 1079 N N . LEU A 1 130 ? 0.483 25.441 48.857 1.00 73.12 130 LEU A N 1
ATOM 1080 C CA . LEU A 1 130 ? 0.698 26.885 48.718 1.00 73.12 130 LEU A CA 1
ATOM 1081 C C . LEU A 1 130 ? -0.380 27.685 49.458 1.00 73.12 130 LEU A C 1
ATOM 1083 O O . LEU A 1 130 ? -1.526 27.256 49.554 1.00 73.12 130 LEU A O 1
ATOM 1087 N N . GLY A 1 131 ? -0.016 28.878 49.936 1.00 76.38 131 GLY A N 1
ATOM 1088 C CA . GLY A 1 131 ? -0.991 29.866 50.400 1.00 76.38 131 GLY A CA 1
ATOM 1089 C C . GLY A 1 131 ? -1.836 30.412 49.243 1.00 76.38 131 GLY A C 1
ATOM 1090 O O . GLY A 1 131 ? -1.382 30.459 48.097 1.00 76.38 131 GLY A O 1
ATOM 1091 N N . GLU A 1 132 ? -3.057 30.851 49.549 1.00 77.81 132 GLU A N 1
ATOM 1092 C CA . GLU A 1 132 ? -4.064 31.246 48.554 1.00 77.81 132 GLU A CA 1
ATOM 1093 C C . GLU A 1 132 ? -3.588 32.375 47.619 1.00 77.81 132 GLU A C 1
ATOM 1095 O O . GLU A 1 132 ? -3.753 32.281 46.402 1.00 77.81 132 GLU A O 1
ATOM 1100 N N . GLU A 1 133 ? -2.891 33.386 48.149 1.00 79.75 133 GLU A N 1
ATOM 1101 C CA . GLU A 1 133 ? -2.306 34.479 47.354 1.00 79.75 133 GLU A CA 1
ATOM 1102 C C . GLU A 1 133 ? -1.245 33.988 46.352 1.00 79.75 133 GLU A C 1
ATOM 1104 O O . GLU A 1 133 ? -1.208 34.427 45.199 1.00 79.75 133 GLU A O 1
ATOM 1109 N N . ALA A 1 134 ? -0.394 33.040 46.763 1.00 78.88 134 ALA A N 1
ATOM 1110 C CA . ALA A 1 134 ? 0.638 32.468 45.900 1.00 78.88 134 ALA A CA 1
ATOM 1111 C C . ALA A 1 134 ? 0.015 31.621 44.779 1.00 78.88 134 ALA A C 1
ATOM 1113 O O . ALA A 1 134 ? 0.449 31.703 43.628 1.00 78.88 134 ALA A O 1
ATOM 1114 N N . MET A 1 135 ? -1.039 30.862 45.096 1.00 81.56 135 MET A N 1
ATOM 1115 C CA . MET A 1 135 ? -1.827 30.117 44.114 1.00 81.56 135 MET A CA 1
ATOM 1116 C C . MET A 1 135 ? -2.476 31.055 43.083 1.00 81.56 135 MET A C 1
ATOM 1118 O O . MET A 1 135 ? -2.305 30.846 41.882 1.00 81.56 135 MET A O 1
ATOM 1122 N N . GLN A 1 136 ? -3.148 32.124 43.526 1.00 83.81 136 GLN A N 1
ATOM 1123 C CA . GLN A 1 136 ? -3.774 33.103 42.627 1.00 83.81 136 GLN A CA 1
ATOM 1124 C C . GLN A 1 136 ? -2.754 33.799 41.713 1.00 83.81 136 GLN A C 1
ATOM 1126 O O . GLN A 1 136 ? -2.989 33.933 40.512 1.00 83.81 136 GLN A O 1
ATOM 1131 N N . SER A 1 137 ? -1.584 34.173 42.242 1.00 87.38 137 SER A N 1
ATOM 1132 C CA . SER A 1 137 ? -0.498 34.774 41.453 1.00 87.38 137 SER A CA 1
ATOM 1133 C C . SER A 1 137 ? -0.031 33.866 40.302 1.00 87.38 137 SER A C 1
ATOM 1135 O O . SER A 1 137 ? 0.117 34.316 39.161 1.00 87.38 137 SER A O 1
ATOM 1137 N N . ILE A 1 138 ? 0.123 32.561 40.560 1.00 85.62 138 ILE A N 1
ATOM 1138 C CA . ILE A 1 138 ? 0.524 31.580 39.538 1.00 85.62 138 ILE A CA 1
ATOM 1139 C C . ILE A 1 138 ? -0.596 31.354 38.509 1.00 85.62 138 ILE A C 1
ATOM 1141 O O . ILE A 1 138 ? -0.310 31.270 37.315 1.00 85.62 138 ILE A O 1
ATOM 1145 N N . ILE A 1 139 ? -1.865 31.309 38.933 1.00 86.00 139 ILE A N 1
ATOM 1146 C CA . ILE A 1 139 ? -3.019 31.179 38.025 1.00 86.00 139 ILE A CA 1
ATOM 1147 C C . ILE A 1 139 ? -3.100 32.379 37.069 1.00 86.00 139 ILE A C 1
ATOM 1149 O O . ILE A 1 139 ? -3.241 32.194 35.858 1.00 86.00 139 ILE A O 1
ATOM 1153 N N . LEU A 1 140 ? -2.951 33.606 37.582 1.00 86.75 140 LEU A N 1
ATOM 1154 C CA . LEU A 1 140 ? -2.950 34.825 36.766 1.00 86.75 140 LEU A CA 1
ATOM 1155 C C . LEU A 1 140 ? -1.782 34.844 35.768 1.00 86.75 140 LEU A C 1
ATOM 1157 O O . LEU A 1 140 ? -1.983 35.170 34.595 1.00 86.75 140 LEU A O 1
ATOM 1161 N N . ARG A 1 141 ? -0.585 34.417 36.192 1.00 86.50 141 ARG A N 1
ATOM 1162 C CA . ARG A 1 141 ? 0.578 34.257 35.307 1.00 86.50 141 ARG A CA 1
ATOM 1163 C C . ARG A 1 141 ? 0.332 33.217 34.209 1.00 86.50 141 ARG A C 1
ATOM 1165 O O . ARG A 1 141 ? 0.596 33.505 33.042 1.00 86.50 141 ARG A O 1
ATOM 1172 N N . CYS A 1 142 ? -0.216 32.049 34.551 1.00 86.12 142 CYS A N 1
ATOM 1173 C CA . CYS A 1 142 ? -0.583 31.013 33.582 1.00 86.12 142 CYS A CA 1
ATOM 1174 C C . CYS A 1 142 ? -1.600 31.525 32.555 1.00 86.12 142 CYS A C 1
ATOM 1176 O O . CYS A 1 142 ? -1.440 31.265 31.360 1.00 86.12 142 CYS A O 1
ATOM 1178 N N . ARG A 1 143 ? -2.622 32.276 32.997 1.00 87.19 143 ARG A N 1
ATOM 1179 C CA . ARG A 1 143 ? -3.625 32.888 32.111 1.00 87.19 143 ARG A CA 1
ATOM 1180 C C . ARG A 1 143 ? -2.972 33.854 31.125 1.00 87.19 143 ARG A C 1
ATOM 1182 O O . ARG A 1 143 ? -3.200 33.719 29.926 1.00 87.19 143 ARG A O 1
ATOM 1189 N N . GLU A 1 144 ? -2.138 34.780 31.598 1.00 88.00 144 GLU A N 1
ATOM 1190 C CA . GLU A 1 144 ? -1.511 35.777 30.721 1.00 88.00 144 GLU A CA 1
ATOM 1191 C C . GLU A 1 144 ? -0.503 35.147 29.749 1.00 88.00 144 GLU A C 1
ATOM 1193 O O . GLU A 1 144 ? -0.509 35.470 28.563 1.00 88.00 144 GLU A O 1
ATOM 1198 N N . GLN A 1 145 ? 0.300 34.176 30.195 1.00 88.56 145 GLN A N 1
ATOM 1199 C CA . GLN A 1 145 ? 1.209 33.449 29.301 1.00 88.56 145 GLN A CA 1
ATOM 1200 C C . GLN A 1 145 ? 0.455 32.627 28.249 1.00 88.56 145 GLN A C 1
ATOM 1202 O O . GLN A 1 145 ? 0.877 32.594 27.094 1.00 88.56 145 GLN A O 1
ATOM 1207 N N . SER A 1 146 ? -0.681 32.021 28.609 1.00 88.94 146 SER A N 1
ATOM 1208 C CA . SER A 1 146 ? -1.551 31.317 27.654 1.00 88.94 146 SER A CA 1
ATOM 1209 C C . SER A 1 146 ? -2.171 32.282 26.636 1.00 88.94 146 SER A C 1
ATOM 1211 O O . SER A 1 146 ? -2.201 31.980 25.443 1.00 88.94 146 SER A O 1
ATOM 1213 N N . ARG A 1 147 ? -2.605 33.470 27.082 1.00 89.88 147 ARG A N 1
ATOM 1214 C CA . ARG A 1 147 ? -3.158 34.537 26.233 1.00 89.88 147 ARG A CA 1
ATOM 1215 C C . ARG A 1 147 ? -2.121 35.040 25.223 1.00 89.88 147 ARG A C 1
ATOM 1217 O O . ARG A 1 147 ? -2.382 35.035 24.021 1.00 89.88 147 ARG A O 1
ATOM 1224 N N . GLN A 1 148 ? -0.921 35.390 25.691 1.00 87.88 148 GLN A N 1
ATOM 1225 C CA . GLN A 1 148 ? 0.186 35.844 24.840 1.00 87.88 148 GLN A CA 1
ATOM 1226 C C . GLN A 1 148 ? 0.668 34.748 23.874 1.00 87.88 148 GLN A C 1
ATOM 1228 O O . GLN A 1 148 ? 0.975 35.042 22.718 1.00 87.88 148 GLN A O 1
ATOM 1233 N N . LEU A 1 149 ? 0.680 33.480 24.302 1.00 90.31 149 LEU A N 1
ATOM 1234 C CA . LEU A 1 149 ? 1.016 32.336 23.450 1.00 90.31 149 LEU A CA 1
ATOM 1235 C C . LEU A 1 149 ? -0.018 32.109 22.334 1.00 90.31 149 LEU A C 1
ATOM 1237 O O . LEU A 1 149 ? 0.371 31.847 21.194 1.00 90.31 149 LEU A O 1
ATOM 1241 N N . ALA A 1 150 ? -1.313 32.251 22.632 1.00 86.06 150 ALA A N 1
ATOM 1242 C CA . ALA A 1 150 ? -2.378 32.153 21.635 1.00 86.06 150 ALA A CA 1
ATOM 1243 C C . ALA A 1 150 ? -2.284 33.280 20.592 1.00 86.06 150 ALA A C 1
ATOM 1245 O O . ALA A 1 150 ? -2.279 33.007 19.392 1.00 86.06 150 ALA A O 1
ATOM 1246 N N . ILE A 1 151 ? -2.116 34.532 21.038 1.00 87.00 151 ILE A N 1
ATOM 1247 C CA . ILE A 1 151 ? -1.931 35.700 20.158 1.00 87.00 151 ILE A CA 1
ATOM 1248 C C . ILE A 1 151 ? -0.681 35.522 19.283 1.00 87.00 151 ILE A C 1
ATOM 1250 O O . ILE A 1 151 ? -0.740 35.724 18.070 1.00 87.00 151 ILE A O 1
ATOM 1254 N N . PHE A 1 152 ? 0.435 35.064 19.864 1.00 87.75 152 PHE A N 1
ATOM 1255 C CA . PHE A 1 152 ? 1.636 34.711 19.107 1.00 87.75 152 PHE A CA 1
ATOM 1256 C C . PHE A 1 152 ? 1.341 33.653 18.033 1.00 87.75 152 PHE A C 1
ATOM 1258 O O . PHE A 1 152 ? 1.750 33.823 16.887 1.00 87.75 152 PHE A O 1
ATOM 1265 N N . GLY A 1 153 ? 0.604 32.589 18.368 1.00 85.75 153 GLY A N 1
ATOM 1266 C CA . GLY A 1 153 ? 0.213 31.543 17.421 1.00 85.75 153 GLY A CA 1
ATOM 1267 C C . GLY A 1 153 ? -0.572 32.075 16.220 1.00 85.75 153 GLY A C 1
ATOM 1268 O O . GLY A 1 153 ? -0.152 31.865 15.082 1.00 85.75 153 GLY A O 1
ATOM 1269 N N . PHE A 1 154 ? -1.661 32.812 16.460 1.00 85.69 154 PHE A N 1
ATOM 1270 C CA . PHE A 1 154 ? -2.517 33.337 15.389 1.00 85.69 154 PHE A CA 1
ATOM 1271 C C . PHE A 1 154 ? -1.796 34.349 14.484 1.00 85.69 154 PHE A C 1
ATOM 1273 O O . PHE A 1 154 ? -1.907 34.265 13.259 1.00 85.69 154 PHE A O 1
ATOM 1280 N N . VAL A 1 155 ? -0.997 35.264 15.047 1.00 85.62 155 VAL A N 1
ATOM 1281 C CA . VAL A 1 155 ? -0.243 36.235 14.231 1.00 85.62 155 VAL A CA 1
ATOM 1282 C C . VAL A 1 155 ? 0.865 35.554 13.426 1.00 85.62 155 VAL A C 1
ATOM 1284 O O . VAL A 1 155 ? 1.086 35.926 12.272 1.00 85.62 155 VAL A O 1
ATOM 1287 N N . GLN A 1 156 ? 1.553 34.545 13.979 1.00 85.44 156 GLN A N 1
ATOM 1288 C CA . GLN A 1 156 ? 2.541 33.790 13.202 1.00 85.44 156 GLN A CA 1
ATOM 1289 C C . GLN A 1 156 ? 1.878 32.984 12.078 1.00 85.44 156 GLN A C 1
ATOM 1291 O O . GLN A 1 156 ? 2.416 32.998 10.977 1.00 85.44 156 GLN A O 1
ATOM 1296 N N . ALA A 1 157 ? 0.713 32.363 12.295 1.00 81.31 157 ALA A N 1
ATOM 1297 C CA . ALA A 1 157 ? -0.018 31.655 11.237 1.00 81.31 157 ALA A CA 1
ATOM 1298 C C . ALA A 1 157 ? -0.349 32.587 10.054 1.00 81.31 157 ALA A C 1
ATOM 1300 O O . ALA A 1 157 ? 0.110 32.349 8.937 1.00 81.31 157 ALA A O 1
ATOM 1301 N N . LYS A 1 158 ? -0.995 33.735 10.313 1.00 80.38 158 LYS A N 1
ATOM 1302 C CA . LYS A 1 158 ? -1.321 34.739 9.277 1.00 80.38 158 LYS A CA 1
ATOM 1303 C C . LYS A 1 158 ? -0.075 35.303 8.571 1.00 80.38 158 LYS A C 1
ATOM 1305 O O . LYS A 1 158 ? -0.112 35.660 7.393 1.00 80.38 158 LYS A O 1
ATOM 1310 N N . LYS A 1 159 ? 1.061 35.388 9.276 1.00 81.69 159 LYS A N 1
ATOM 1311 C CA . LYS A 1 159 ? 2.359 35.791 8.703 1.00 81.69 159 LYS A CA 1
ATOM 1312 C C . LYS A 1 159 ? 2.939 34.708 7.784 1.00 81.69 159 LYS A C 1
ATOM 1314 O O . LYS A 1 159 ? 3.446 35.041 6.718 1.00 81.69 159 LYS A O 1
ATOM 1319 N N . GLN A 1 160 ? 2.835 33.438 8.169 1.00 81.94 160 GLN A N 1
ATOM 1320 C CA . GLN A 1 160 ? 3.295 32.288 7.383 1.00 81.94 160 GLN A CA 1
ATOM 1321 C C . GLN A 1 160 ? 2.464 32.103 6.110 1.00 81.94 160 GLN A C 1
ATOM 1323 O O . GLN A 1 160 ? 3.037 31.901 5.046 1.00 81.94 160 GLN A O 1
ATOM 1328 N N . GLU A 1 161 ? 1.142 32.269 6.185 1.00 77.75 161 GLU A N 1
ATOM 1329 C CA . GLU A 1 161 ? 0.247 32.257 5.018 1.00 77.75 161 GLU A CA 1
ATOM 1330 C C . GLU A 1 161 ? 0.626 33.338 3.994 1.00 77.75 161 GLU A C 1
ATOM 1332 O O . GLU A 1 161 ? 0.713 33.058 2.796 1.00 77.75 161 GLU A O 1
ATOM 1337 N N . ARG A 1 162 ? 0.934 34.562 4.455 1.00 77.25 162 ARG A N 1
ATOM 1338 C CA . ARG A 1 162 ? 1.416 35.646 3.583 1.00 77.25 162 ARG A CA 1
ATOM 1339 C C . ARG A 1 162 ? 2.771 35.317 2.952 1.00 77.25 162 ARG A C 1
ATOM 1341 O O . ARG A 1 162 ? 2.919 35.443 1.739 1.00 77.25 162 ARG A O 1
ATOM 1348 N N . GLU A 1 163 ? 3.740 34.861 3.746 1.00 75.38 163 GLU A N 1
ATOM 1349 C CA . GLU A 1 163 ? 5.071 34.485 3.245 1.00 75.38 163 GLU A CA 1
ATOM 1350 C C . GLU A 1 163 ? 4.989 33.306 2.246 1.00 75.38 163 GLU A C 1
ATOM 1352 O O . GLU A 1 163 ? 5.687 33.309 1.229 1.00 75.38 163 GLU A O 1
ATOM 1357 N N . ALA A 1 164 ? 4.080 32.346 2.452 1.00 72.38 164 ALA A N 1
ATOM 1358 C CA . ALA A 1 164 ? 3.802 31.262 1.509 1.00 72.38 164 ALA A CA 1
ATOM 1359 C C . ALA A 1 164 ? 3.165 31.771 0.201 1.00 72.38 164 ALA A C 1
ATOM 1361 O O . ALA A 1 164 ? 3.608 31.381 -0.883 1.00 72.38 164 ALA A O 1
ATOM 1362 N N . LYS A 1 165 ? 2.187 32.688 0.278 1.00 70.62 165 LYS A N 1
ATOM 1363 C CA . LYS A 1 165 ? 1.570 33.341 -0.893 1.00 70.62 165 LYS A CA 1
ATOM 1364 C C . LYS A 1 165 ? 2.615 34.090 -1.726 1.00 70.62 165 LYS A C 1
ATOM 1366 O O . LYS A 1 165 ? 2.690 33.883 -2.935 1.00 70.62 165 LYS A O 1
ATOM 1371 N N . GLU A 1 166 ? 3.472 34.891 -1.092 1.00 70.25 166 GLU A N 1
ATOM 1372 C CA . GLU A 1 166 ? 4.584 35.579 -1.765 1.00 70.25 166 GLU A CA 1
ATOM 1373 C C . GLU A 1 166 ? 5.583 34.614 -2.418 1.00 70.25 166 GLU A C 1
ATOM 1375 O O . GLU A 1 166 ? 6.098 34.892 -3.502 1.00 70.25 166 GLU A O 1
ATOM 1380 N N . THR A 1 167 ? 5.885 33.492 -1.760 1.00 69.12 167 THR A N 1
ATOM 1381 C CA . THR A 1 167 ? 6.821 32.482 -2.280 1.00 69.12 167 THR A CA 1
ATOM 1382 C C . THR A 1 167 ? 6.250 31.795 -3.518 1.00 69.12 167 THR A C 1
ATOM 1384 O O . THR A 1 167 ? 6.948 31.663 -4.523 1.00 69.12 167 THR A O 1
ATOM 1387 N N . ALA A 1 168 ? 4.964 31.435 -3.488 1.00 65.75 168 ALA A N 1
ATOM 1388 C CA . ALA A 1 168 ? 4.264 30.873 -4.638 1.00 65.75 168 ALA A CA 1
ATOM 1389 C C . ALA A 1 168 ? 4.221 31.859 -5.820 1.00 65.75 168 ALA A C 1
ATOM 1391 O O . ALA A 1 168 ? 4.538 31.473 -6.942 1.00 65.75 168 ALA A O 1
ATOM 1392 N N . LEU A 1 169 ? 3.911 33.140 -5.575 1.00 64.44 169 LEU A N 1
ATOM 1393 C CA . LEU A 1 169 ? 3.926 34.186 -6.609 1.00 64.44 169 LEU A CA 1
ATOM 1394 C C . LEU A 1 169 ? 5.300 34.309 -7.289 1.00 64.44 169 LEU A C 1
ATOM 1396 O O . LEU A 1 169 ? 5.378 34.306 -8.517 1.00 64.44 169 LEU A O 1
ATOM 1400 N N . LYS A 1 170 ? 6.389 34.315 -6.508 1.00 64.88 170 LYS A N 1
ATOM 1401 C CA . LYS A 1 170 ? 7.766 34.339 -7.036 1.00 64.88 170 LYS A CA 1
ATOM 1402 C C . LYS A 1 170 ? 8.082 33.090 -7.874 1.00 64.88 170 LYS A C 1
ATOM 1404 O O . LYS A 1 170 ? 8.680 33.216 -8.942 1.00 64.88 170 LYS A O 1
ATOM 1409 N N . ALA A 1 171 ? 7.633 31.909 -7.442 1.00 64.06 171 ALA A N 1
ATOM 1410 C CA . ALA A 1 171 ? 7.830 30.650 -8.167 1.00 64.06 171 ALA A CA 1
ATOM 1411 C C . ALA A 1 171 ? 7.090 30.594 -9.520 1.00 64.06 171 ALA A C 1
ATOM 1413 O O . ALA A 1 171 ? 7.574 29.956 -10.454 1.00 64.06 171 ALA A O 1
ATOM 1414 N N . PHE A 1 172 ? 5.962 31.300 -9.676 1.00 59.22 172 PHE A N 1
ATOM 1415 C CA . PHE A 1 172 ? 5.248 31.382 -10.959 1.00 59.22 172 PHE A CA 1
ATOM 1416 C C . PHE A 1 172 ? 5.984 32.196 -12.040 1.00 59.22 172 PHE A C 1
ATOM 1418 O O . PHE A 1 172 ? 5.579 32.130 -13.201 1.00 59.22 172 PHE A O 1
ATOM 1425 N N . ARG A 1 173 ? 7.055 32.937 -11.691 1.00 60.81 173 ARG A N 1
ATOM 1426 C CA . ARG A 1 173 ? 7.915 33.713 -12.615 1.00 60.81 173 ARG A CA 1
ATOM 1427 C C . ARG A 1 173 ? 7.113 34.494 -13.670 1.00 60.81 173 ARG A C 1
ATOM 1429 O O . ARG A 1 173 ? 7.398 34.426 -14.867 1.00 60.81 173 ARG A O 1
ATOM 1436 N N . LEU A 1 174 ? 6.081 35.208 -13.215 1.00 58.97 174 LEU A N 1
ATOM 1437 C CA . LEU A 1 174 ? 5.143 35.913 -14.088 1.00 58.97 174 LEU A CA 1
ATOM 1438 C C . LEU A 1 174 ? 5.881 36.917 -15.001 1.00 58.97 174 LEU A C 1
ATOM 1440 O O . LEU A 1 174 ? 6.733 37.668 -14.517 1.00 58.97 174 LEU A O 1
ATOM 1444 N N . PRO A 1 175 ? 5.560 36.975 -16.311 1.00 53.88 175 PRO A N 1
ATOM 1445 C CA . PRO A 1 175 ? 6.096 37.998 -17.203 1.00 53.88 175 PRO A CA 1
ATOM 1446 C C . PRO A 1 175 ? 5.824 39.411 -16.675 1.00 53.88 175 PRO A C 1
ATOM 1448 O O . PRO A 1 175 ? 4.764 39.669 -16.105 1.00 53.88 175 PRO A O 1
ATOM 1451 N N . ASN A 1 176 ? 6.727 40.360 -16.946 1.00 52.00 176 ASN A N 1
ATOM 1452 C CA . ASN A 1 176 ? 6.580 41.760 -16.509 1.00 52.00 176 ASN A CA 1
ATOM 1453 C C . ASN A 1 176 ? 5.227 42.390 -16.911 1.00 52.00 176 ASN A C 1
ATOM 1455 O O . ASN A 1 176 ? 4.725 43.264 -16.210 1.00 52.00 176 ASN A O 1
ATOM 1459 N N . SER A 1 177 ? 4.609 41.914 -17.998 1.00 46.53 177 SER A N 1
ATOM 1460 C CA . SER A 1 177 ? 3.286 42.328 -18.481 1.00 46.53 177 SER A CA 1
ATOM 1461 C C . SER A 1 177 ? 2.094 41.856 -17.636 1.00 46.53 177 SER A C 1
ATOM 1463 O O . SER A 1 177 ? 0.975 42.233 -17.954 1.00 46.53 177 SER A O 1
ATOM 1465 N N . LEU A 1 178 ? 2.296 41.022 -16.611 1.00 54.78 178 LEU A N 1
ATOM 1466 C CA . LEU A 1 178 ? 1.257 40.562 -15.672 1.00 54.78 178 LEU A CA 1
ATOM 1467 C C . LEU A 1 178 ? 1.555 40.971 -14.219 1.00 54.78 178 LEU A C 1
ATOM 1469 O O . LEU A 1 178 ? 0.801 40.645 -13.308 1.00 54.78 178 LEU A O 1
ATOM 1473 N N . LYS A 1 179 ? 2.639 41.719 -13.988 1.00 56.09 179 LYS A N 1
ATOM 1474 C CA . LYS A 1 179 ? 3.125 42.058 -12.644 1.00 56.09 179 LYS A CA 1
ATOM 1475 C C . LYS A 1 179 ? 2.178 42.969 -11.851 1.00 56.09 179 LYS A C 1
ATOM 1477 O O . LYS A 1 179 ? 2.158 42.923 -10.629 1.00 56.09 179 LYS A O 1
ATOM 1482 N N . TYR A 1 180 ? 1.329 43.739 -12.535 1.00 52.50 180 TYR A N 1
ATOM 1483 C CA . TYR A 1 180 ? 0.269 44.535 -11.901 1.00 52.50 180 TYR A CA 1
ATOM 1484 C C . TYR A 1 180 ? -0.833 43.679 -11.244 1.00 52.50 180 TYR A C 1
ATOM 1486 O O . TYR A 1 180 ? -1.634 44.203 -10.479 1.00 52.50 180 TYR A O 1
ATOM 1494 N N . MET A 1 181 ? -0.889 42.370 -11.523 1.00 49.75 181 MET A N 1
ATOM 1495 C CA . MET A 1 181 ? -1.831 41.446 -10.880 1.00 49.75 181 MET A CA 1
ATOM 1496 C C . MET A 1 181 ? -1.344 40.962 -9.502 1.00 49.75 181 MET A C 1
ATOM 1498 O O . MET A 1 181 ? -2.116 40.350 -8.768 1.00 49.75 181 MET A O 1
ATOM 1502 N N . GLU A 1 182 ? -0.093 41.251 -9.115 1.00 53.25 182 GLU A N 1
ATOM 1503 C CA . GLU A 1 182 ? 0.444 40.922 -7.783 1.00 53.25 182 GLU A CA 1
ATOM 1504 C C . GLU A 1 182 ? -0.194 41.769 -6.658 1.00 53.25 182 GLU A C 1
ATOM 1506 O O . GLU A 1 182 ? -0.099 41.396 -5.490 1.00 53.25 182 GLU A O 1
ATOM 1511 N N . SER A 1 183 ? -0.853 42.887 -6.995 1.00 43.91 183 SER A N 1
ATOM 1512 C CA . SER A 1 183 ? -1.287 43.933 -6.053 1.00 43.91 183 SER A CA 1
ATOM 1513 C C . SER A 1 183 ? -2.807 44.151 -5.958 1.00 43.91 183 SER A C 1
ATOM 1515 O O . SER A 1 183 ? -3.234 45.245 -5.601 1.00 43.91 183 SER A O 1
ATOM 1517 N N . ALA A 1 184 ? -3.639 43.158 -6.290 1.00 42.38 184 ALA A N 1
ATOM 1518 C CA . ALA A 1 184 ? -5.091 43.268 -6.091 1.00 42.38 184 ALA A CA 1
ATOM 1519 C C . ALA A 1 184 ? -5.447 43.310 -4.586 1.00 42.38 184 ALA A C 1
ATOM 1521 O O . ALA A 1 184 ? -5.033 42.431 -3.827 1.00 42.38 184 ALA A O 1
ATOM 1522 N N . GLU A 1 185 ? -6.190 44.342 -4.175 1.00 40.88 185 GLU A N 1
ATOM 1523 C CA . GLU A 1 185 ? -6.397 44.757 -2.776 1.00 40.88 185 GLU A CA 1
ATOM 1524 C C . GLU A 1 185 ? -7.212 43.751 -1.925 1.00 40.88 185 GLU A C 1
ATOM 1526 O O . GLU A 1 185 ? -8.021 42.976 -2.438 1.00 40.88 185 GLU A O 1
ATOM 1531 N N . GLU A 1 186 ? -6.985 43.744 -0.602 1.00 43.00 186 GLU A N 1
ATOM 1532 C CA . GLU A 1 186 ? -7.463 42.715 0.352 1.00 43.00 186 GLU A CA 1
ATOM 1533 C C . GLU A 1 186 ? -8.947 42.859 0.800 1.00 43.00 186 GLU A C 1
ATOM 1535 O O . GLU A 1 186 ? -9.342 42.283 1.813 1.00 43.00 186 GLU A O 1
ATOM 1540 N N . ASP A 1 187 ? -9.793 43.589 0.066 1.00 37.22 187 ASP A N 1
ATOM 1541 C CA . ASP A 1 187 ? -11.056 44.161 0.591 1.00 37.22 187 ASP A CA 1
ATOM 1542 C C . ASP A 1 187 ? -12.325 43.270 0.536 1.00 37.22 187 ASP A C 1
ATOM 1544 O O . ASP A 1 187 ? -13.423 43.717 0.870 1.00 37.22 187 ASP A O 1
ATOM 1548 N N . ASP A 1 188 ? -12.220 41.990 0.160 1.00 37.41 188 ASP A N 1
ATOM 1549 C CA . ASP A 1 188 ? -13.384 41.108 -0.070 1.00 37.41 188 ASP A CA 1
ATOM 1550 C C . ASP A 1 188 ? -13.502 40.007 1.018 1.00 37.41 188 ASP A C 1
ATOM 1552 O O . ASP A 1 188 ? -13.057 38.868 0.846 1.00 37.41 188 ASP A O 1
ATOM 1556 N N . GLN A 1 189 ? -14.107 40.346 2.168 1.00 40.66 189 GLN A N 1
ATOM 1557 C CA . GLN A 1 189 ? -14.156 39.554 3.424 1.00 40.66 189 GLN A CA 1
ATOM 1558 C C . GLN A 1 189 ? -14.922 38.199 3.377 1.00 40.66 189 GLN A C 1
ATOM 1560 O O . GLN A 1 189 ? -15.395 37.713 4.406 1.00 40.66 189 GLN A O 1
ATOM 1565 N N . ARG A 1 190 ? -15.111 37.566 2.209 1.00 38.94 190 ARG A N 1
ATOM 1566 C CA . ARG A 1 190 ? -15.945 36.348 2.052 1.00 38.94 190 ARG A CA 1
ATOM 1567 C C . ARG A 1 190 ? -15.310 35.184 1.277 1.00 38.94 190 ARG A C 1
ATOM 1569 O O . ARG A 1 190 ? -16.018 34.252 0.900 1.00 38.94 190 ARG A O 1
ATOM 1576 N N . SER A 1 191 ? -13.993 35.187 1.062 1.00 39.94 191 SER A N 1
ATOM 1577 C CA . SER A 1 191 ? -13.289 34.132 0.311 1.00 39.94 191 SER A CA 1
ATOM 1578 C C . SER A 1 191 ? -12.018 33.640 1.016 1.00 39.94 191 SER A C 1
ATOM 1580 O O . SER A 1 191 ? -10.997 34.320 0.997 1.00 39.94 191 SER A O 1
ATOM 1582 N N . ASN A 1 192 ? -12.029 32.397 1.516 1.00 44.62 192 ASN A N 1
ATOM 1583 C CA . ASN A 1 192 ? -10.855 31.728 2.113 1.00 44.62 192 ASN A CA 1
ATOM 1584 C C . ASN A 1 192 ? -9.826 31.203 1.076 1.00 44.62 192 ASN A C 1
ATOM 1586 O O . ASN A 1 192 ? -8.946 30.416 1.422 1.00 44.62 192 ASN A O 1
ATOM 1590 N N . ASN A 1 193 ? -9.920 31.595 -0.200 1.00 46.56 193 ASN A N 1
ATOM 1591 C CA . ASN A 1 193 ? -8.995 31.147 -1.247 1.00 46.56 193 ASN A CA 1
ATOM 1592 C C . ASN A 1 193 ? -7.795 32.099 -1.390 1.00 46.56 193 ASN A C 1
ATOM 1594 O O . ASN A 1 193 ? -7.949 33.244 -1.808 1.00 46.56 193 ASN A O 1
ATOM 1598 N N . ALA A 1 194 ? -6.585 31.594 -1.129 1.00 38.41 194 ALA A N 1
ATOM 1599 C CA . ALA A 1 194 ? -5.342 32.378 -1.156 1.00 38.41 194 ALA A CA 1
ATOM 1600 C C . ALA A 1 194 ? -4.924 32.910 -2.549 1.00 38.41 194 ALA A C 1
ATOM 1602 O O . ALA A 1 194 ? -4.111 33.835 -2.630 1.00 38.41 194 ALA A O 1
ATOM 1603 N N . PHE A 1 195 ? -5.478 32.356 -3.636 1.00 46.16 195 PHE A N 1
ATOM 1604 C CA . PHE A 1 195 ? -5.171 32.731 -5.021 1.00 46.16 195 PHE A CA 1
ATOM 1605 C C . PHE A 1 195 ? -6.462 32.966 -5.823 1.00 46.16 195 PHE A C 1
ATOM 1607 O O . PHE A 1 195 ? -7.190 32.022 -6.131 1.00 46.16 195 PHE A O 1
ATOM 1614 N N . ARG A 1 196 ? -6.739 34.227 -6.181 1.00 46.84 196 ARG A N 1
ATOM 1615 C CA . ARG A 1 196 ? -7.885 34.644 -7.009 1.00 46.84 196 ARG A CA 1
ATOM 1616 C C . ARG A 1 196 ? -7.402 34.901 -8.443 1.00 46.84 196 ARG A C 1
ATOM 1618 O O . ARG A 1 196 ? -7.094 36.033 -8.790 1.00 46.84 196 ARG A O 1
ATOM 1625 N N . TYR A 1 197 ? -7.318 33.846 -9.255 1.00 46.72 197 TYR A N 1
ATOM 1626 C CA . TYR A 1 197 ? -7.041 33.937 -10.699 1.00 46.72 197 TYR A CA 1
ATOM 1627 C C . TYR A 1 197 ? -8.309 33.644 -11.504 1.00 46.72 197 TYR A C 1
ATOM 1629 O O . TYR A 1 197 ? -9.077 32.754 -11.130 1.00 46.72 197 TYR A O 1
ATOM 1637 N N . HIS A 1 198 ? -8.540 34.369 -12.602 1.00 42.00 198 HIS A N 1
ATOM 1638 C CA . HIS A 1 198 ? -9.732 34.176 -13.423 1.00 42.00 198 HIS A CA 1
ATOM 1639 C C . HIS A 1 198 ? -9.482 33.068 -14.472 1.00 42.00 198 HIS A C 1
ATOM 1641 O O . HIS A 1 198 ? -8.379 32.972 -15.013 1.00 42.00 198 HIS A O 1
ATOM 1647 N N . PRO A 1 199 ? -10.468 32.211 -14.816 1.00 43.12 199 PRO A N 1
ATOM 1648 C CA . PRO A 1 199 ? -10.239 31.073 -15.721 1.00 43.12 199 PRO A CA 1
ATOM 1649 C C . PRO A 1 199 ? -9.729 31.420 -17.132 1.00 43.12 199 PRO A C 1
ATOM 1651 O O . PRO A 1 199 ? -9.152 30.561 -17.803 1.00 43.12 199 PRO A O 1
ATOM 1654 N N . GLU A 1 200 ? -9.920 32.659 -17.593 1.00 41.47 200 GLU A N 1
ATOM 1655 C CA . GLU A 1 200 ? -9.405 33.123 -18.888 1.00 41.47 200 GLU A CA 1
ATOM 1656 C C . GLU A 1 200 ? -7.877 33.324 -18.885 1.00 41.47 200 GLU A C 1
ATOM 1658 O O . GLU A 1 200 ? -7.230 33.085 -19.907 1.00 41.47 200 GLU A O 1
ATOM 1663 N N . ASP A 1 201 ? -7.272 33.649 -17.738 1.00 45.06 201 ASP A N 1
ATOM 1664 C CA . ASP A 1 201 ? -5.841 33.976 -17.623 1.00 45.06 201 ASP A CA 1
ATOM 1665 C C . ASP A 1 201 ? -4.950 32.764 -17.976 1.00 45.06 201 ASP A C 1
ATOM 1667 O O . ASP A 1 201 ? -3.916 32.878 -18.645 1.00 45.06 201 ASP A O 1
ATOM 1671 N N . PHE A 1 202 ? -5.408 31.556 -17.621 1.00 47.22 202 PHE A N 1
ATOM 1672 C CA . PHE A 1 202 ? -4.737 30.288 -17.933 1.00 47.22 202 PHE A CA 1
ATOM 1673 C C . PHE A 1 202 ? -4.719 29.939 -19.431 1.00 47.22 202 PHE A C 1
ATOM 1675 O O . PHE A 1 202 ? -3.820 29.219 -19.883 1.00 47.22 202 PHE A O 1
ATOM 1682 N N . LYS A 1 203 ? -5.685 30.424 -20.226 1.00 45.94 203 LYS A N 1
ATOM 1683 C CA . LYS A 1 203 ? -5.730 30.152 -21.677 1.00 45.94 203 LYS A CA 1
ATOM 1684 C C . LYS A 1 203 ? -4.608 30.879 -22.416 1.00 45.94 203 LYS A C 1
ATOM 1686 O O . LYS A 1 203 ? -4.061 30.338 -23.378 1.00 45.94 203 LYS A O 1
ATOM 1691 N N . THR A 1 204 ? -4.249 32.074 -21.954 1.00 43.19 204 THR A N 1
ATOM 1692 C CA . THR A 1 204 ? -3.188 32.902 -22.541 1.00 43.19 204 THR A CA 1
ATOM 1693 C C . THR A 1 204 ? -1.814 32.267 -22.317 1.00 43.19 204 THR A C 1
ATOM 1695 O O . THR A 1 204 ? -1.053 32.107 -23.268 1.00 43.19 204 THR A O 1
ATOM 1698 N N . LEU A 1 205 ? -1.546 31.779 -21.098 1.00 43.75 205 LEU A N 1
ATOM 1699 C CA . LEU A 1 205 ? -0.309 31.075 -20.725 1.00 43.75 205 LEU A CA 1
ATOM 1700 C C . LEU A 1 205 ? -0.024 29.822 -21.577 1.00 43.75 205 LEU A C 1
ATOM 1702 O O . LEU A 1 205 ? 1.117 29.593 -21.980 1.00 43.75 205 LEU A O 1
ATOM 1706 N N . ARG A 1 206 ? -1.053 29.024 -21.897 1.00 45.91 206 ARG A N 1
ATOM 1707 C CA . ARG A 1 206 ? -0.891 27.793 -22.698 1.00 45.91 206 ARG A CA 1
ATOM 1708 C C . ARG A 1 206 ? -0.551 28.046 -24.168 1.00 45.91 206 ARG A C 1
ATOM 1710 O O . ARG A 1 206 ? 0.118 27.213 -24.776 1.00 45.91 206 ARG A O 1
ATOM 1717 N N . LYS A 1 207 ? -0.986 29.169 -24.753 1.00 41.97 207 LYS A N 1
ATOM 1718 C CA . LYS A 1 207 ? -0.700 29.484 -26.165 1.00 41.97 207 LYS A CA 1
ATOM 1719 C C . LYS A 1 207 ? 0.781 29.789 -26.398 1.00 41.97 207 LYS A C 1
ATOM 1721 O O . LYS A 1 207 ? 1.332 29.350 -27.401 1.00 41.97 207 LYS A O 1
ATOM 1726 N N . THR A 1 208 ? 1.438 30.471 -25.461 1.00 38.94 208 THR A N 1
ATOM 1727 C CA . THR A 1 208 ? 2.840 30.900 -25.604 1.00 38.94 208 THR A CA 1
ATOM 1728 C C . THR A 1 208 ? 3.840 29.744 -25.511 1.00 38.94 208 THR A C 1
ATOM 1730 O O . THR A 1 208 ? 4.899 29.803 -26.125 1.00 38.94 208 THR A O 1
ATOM 1733 N N . GLN A 1 209 ? 3.514 28.675 -24.775 1.00 42.53 209 GLN A N 1
ATOM 1734 C CA . GLN A 1 209 ? 4.404 27.516 -24.596 1.00 42.53 209 GLN A CA 1
ATOM 1735 C C . GLN A 1 209 ? 4.344 26.496 -25.747 1.00 42.53 209 GLN A C 1
ATOM 1737 O O . GLN A 1 209 ? 5.245 25.669 -25.877 1.00 42.53 209 GLN A O 1
ATOM 1742 N N . HIS A 1 210 ? 3.300 26.522 -26.583 1.00 38.56 210 HIS A N 1
ATOM 1743 C CA . HIS A 1 210 ? 3.078 25.471 -27.582 1.00 38.56 210 HIS A CA 1
ATOM 1744 C C . HIS A 1 210 ? 3.903 25.627 -28.870 1.00 38.56 210 HIS A C 1
ATOM 1746 O O . HIS A 1 210 ? 4.139 24.634 -29.559 1.00 38.56 210 HIS A O 1
ATOM 1752 N N . SER A 1 211 ? 4.353 26.844 -29.193 1.00 31.83 211 SER A N 1
ATOM 1753 C CA . SER A 1 211 ? 5.033 27.152 -30.462 1.00 31.83 211 SER A CA 1
ATOM 1754 C C . SER A 1 211 ? 6.476 26.639 -30.553 1.00 31.83 211 SER A C 1
ATOM 1756 O O . SER A 1 211 ? 6.997 26.495 -31.653 1.00 31.83 211 SER A O 1
ATOM 1758 N N . SER A 1 212 ? 7.125 26.341 -29.424 1.00 35.16 212 SER A N 1
ATOM 1759 C CA . SER A 1 212 ? 8.579 26.100 -29.361 1.00 35.16 212 SER A CA 1
ATOM 1760 C C . SER A 1 212 ? 9.006 24.631 -29.491 1.00 35.16 212 SER A C 1
ATOM 1762 O O . SER A 1 212 ? 10.163 24.320 -29.229 1.00 35.16 212 SER A O 1
ATOM 1764 N N . ARG A 1 213 ? 8.087 23.704 -29.807 1.00 30.69 213 ARG A N 1
ATOM 1765 C CA . ARG A 1 213 ? 8.291 22.255 -29.571 1.00 30.69 213 ARG A CA 1
ATOM 1766 C C . ARG A 1 213 ? 8.058 2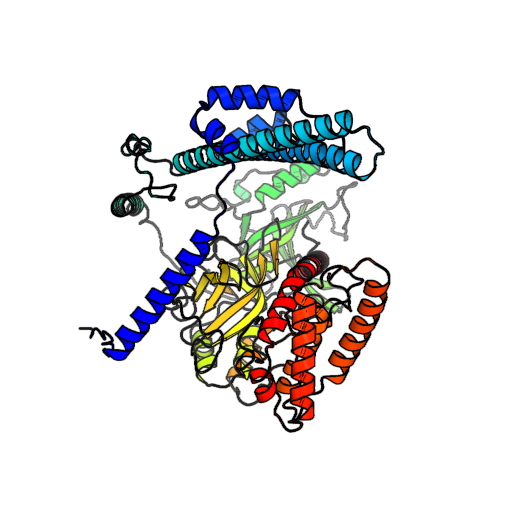1.333 -30.777 1.00 30.69 213 ARG A C 1
ATOM 1768 O O . ARG A 1 213 ? 7.820 20.145 -30.590 1.00 30.69 213 ARG A O 1
ATOM 1775 N N . LYS A 1 214 ? 8.093 21.865 -32.003 1.00 27.88 214 LYS A N 1
ATOM 1776 C CA . LYS A 1 214 ? 7.997 21.085 -33.252 1.00 27.88 214 LYS A CA 1
ATOM 1777 C C . LYS A 1 214 ? 9.246 21.279 -34.112 1.00 27.88 214 LYS A C 1
ATOM 1779 O O . LYS A 1 214 ? 9.282 22.239 -34.871 1.00 27.88 214 LYS A O 1
ATOM 1784 N N . LEU A 1 215 ? 10.216 20.372 -33.999 1.00 28.20 215 LEU A N 1
ATOM 1785 C CA . LEU A 1 215 ? 11.269 20.058 -34.980 1.00 28.20 215 LEU A CA 1
ATOM 1786 C C . LEU A 1 215 ? 12.099 18.879 -34.430 1.00 28.20 215 LEU A C 1
ATOM 1788 O O . LEU A 1 215 ? 12.297 18.819 -33.220 1.00 28.20 215 LEU A O 1
ATOM 1792 N N . VAL A 1 216 ? 12.607 18.022 -35.329 1.00 28.08 216 VAL A N 1
ATOM 1793 C CA . VAL A 1 216 ? 13.428 16.804 -35.092 1.00 28.08 216 VAL A CA 1
ATOM 1794 C C . VAL A 1 216 ? 12.659 15.537 -34.667 1.00 28.08 216 VAL A C 1
ATOM 1796 O O . VAL A 1 216 ? 12.270 15.413 -33.514 1.00 28.08 216 VAL A O 1
ATOM 1799 N N . ASP A 1 217 ? 12.489 14.599 -35.616 1.00 26.73 217 ASP A N 1
ATOM 1800 C CA . ASP A 1 217 ? 12.535 13.127 -35.424 1.00 26.73 217 ASP A CA 1
ATOM 1801 C C . ASP A 1 217 ? 12.441 12.370 -36.778 1.00 26.73 217 ASP A C 1
ATOM 1803 O O . ASP A 1 217 ? 11.847 12.919 -37.709 1.00 26.73 217 ASP A O 1
ATOM 1807 N N . THR A 1 218 ? 12.988 11.130 -36.847 1.00 26.83 218 THR A N 1
ATOM 1808 C CA . THR A 1 218 ? 13.115 10.092 -37.943 1.00 26.83 218 THR A CA 1
ATOM 1809 C C . THR A 1 218 ? 14.589 9.729 -38.282 1.00 26.83 218 THR A C 1
ATOM 1811 O O . THR A 1 218 ? 15.409 10.636 -38.344 1.00 26.83 218 THR A O 1
ATOM 1814 N N . SER A 1 219 ? 15.041 8.472 -38.517 1.00 27.78 219 SER A N 1
ATOM 1815 C CA . SER A 1 219 ? 14.401 7.124 -38.553 1.00 27.78 219 SER A CA 1
ATOM 1816 C C . SER A 1 219 ? 15.401 5.912 -38.564 1.00 27.78 219 SER A C 1
ATOM 1818 O O . SER A 1 219 ? 16.407 5.979 -39.261 1.00 27.78 219 SER A O 1
ATOM 1820 N N . SER A 1 220 ? 15.024 4.787 -37.908 1.00 28.00 220 SER A N 1
ATOM 1821 C CA . SER A 1 220 ? 14.987 3.346 -38.354 1.00 28.00 220 SER A CA 1
ATOM 1822 C C . SER A 1 220 ? 16.203 2.366 -38.552 1.00 28.00 220 SER A C 1
ATOM 1824 O O . SER A 1 220 ? 16.846 2.411 -39.596 1.00 28.00 220 SER A O 1
ATOM 1826 N N . ALA A 1 221 ? 16.284 1.332 -37.670 1.00 27.81 221 ALA A N 1
ATOM 1827 C CA . ALA A 1 221 ? 16.574 -0.147 -37.787 1.00 27.81 221 ALA A CA 1
ATOM 1828 C C . ALA A 1 221 ? 17.948 -0.671 -38.370 1.00 27.81 221 ALA A C 1
ATOM 1830 O O . ALA A 1 221 ? 18.810 0.169 -38.601 1.00 27.81 221 ALA A O 1
ATOM 1831 N N . VAL A 1 222 ? 18.339 -1.976 -38.546 1.00 28.56 222 VAL A N 1
ATOM 1832 C CA . VAL A 1 222 ? 17.709 -3.351 -38.595 1.00 28.56 222 VAL A CA 1
ATOM 1833 C C . VAL A 1 222 ? 18.687 -4.539 -38.196 1.00 28.56 222 VAL A C 1
ATOM 1835 O O . VAL A 1 222 ? 19.798 -4.566 -38.705 1.00 28.56 222 VAL A O 1
ATOM 1838 N N . GLN A 1 223 ? 18.228 -5.528 -37.382 1.00 26.59 223 GLN A N 1
ATOM 1839 C CA . GLN A 1 223 ? 18.549 -7.003 -37.176 1.00 26.59 223 GLN A CA 1
ATOM 1840 C C . GLN A 1 223 ? 19.970 -7.692 -37.127 1.00 26.59 223 GLN A C 1
ATOM 1842 O O . GLN A 1 223 ? 20.689 -7.673 -38.116 1.00 26.59 223 GLN A O 1
ATOM 1847 N N . HIS A 1 224 ? 20.192 -8.493 -36.042 1.00 27.41 224 HIS A N 1
ATOM 1848 C CA . HIS A 1 224 ? 20.742 -9.897 -35.842 1.00 27.41 224 HIS A CA 1
ATOM 1849 C C . HIS A 1 224 ? 22.065 -10.399 -36.524 1.00 27.41 224 HIS A C 1
ATOM 1851 O O . HIS A 1 224 ? 22.426 -9.918 -37.585 1.00 27.41 224 HIS A O 1
ATOM 1857 N N . GLU A 1 225 ? 22.865 -11.374 -36.019 1.00 26.59 225 GLU A N 1
ATOM 1858 C CA . GLU A 1 225 ? 22.668 -12.530 -35.088 1.00 26.59 225 GLU A CA 1
ATOM 1859 C C . GLU A 1 225 ? 23.981 -12.962 -34.317 1.00 26.59 225 GLU A C 1
ATOM 1861 O O . GLU A 1 225 ? 25.003 -12.294 -34.429 1.00 26.59 225 GLU A O 1
ATOM 1866 N N . SER A 1 226 ? 23.940 -14.043 -33.507 1.00 31.56 226 SER A N 1
ATOM 1867 C CA . SER A 1 226 ? 24.910 -14.566 -32.480 1.00 31.56 226 SER A CA 1
ATOM 1868 C C . SER A 1 226 ? 26.294 -15.105 -32.959 1.00 31.56 226 SER A C 1
ATOM 1870 O O . SER A 1 226 ? 26.452 -15.319 -34.154 1.00 31.56 226 SER A O 1
ATOM 1872 N N . ASN A 1 227 ? 27.319 -15.460 -32.146 1.00 32.88 227 ASN A N 1
ATOM 1873 C CA . ASN A 1 227 ? 27.493 -15.707 -30.687 1.00 32.88 227 ASN A CA 1
ATOM 1874 C C . ASN A 1 227 ? 28.978 -15.465 -30.264 1.00 32.88 227 ASN A C 1
ATOM 1876 O O . ASN A 1 227 ? 29.851 -15.568 -31.120 1.00 32.88 227 ASN A O 1
ATOM 1880 N N . ASP A 1 228 ? 29.251 -15.217 -28.971 1.00 36.31 228 ASP A N 1
ATOM 1881 C CA . ASP A 1 228 ? 30.560 -14.888 -28.344 1.00 36.31 228 ASP A CA 1
ATOM 1882 C C . ASP A 1 228 ? 31.362 -13.733 -28.987 1.00 36.31 228 ASP A C 1
ATOM 1884 O O . ASP A 1 228 ? 32.068 -13.871 -29.985 1.00 36.31 228 ASP A O 1
ATOM 1888 N N . LEU A 1 229 ? 31.275 -12.554 -28.358 1.00 39.91 229 LEU A N 1
ATOM 1889 C CA . LEU A 1 229 ? 31.785 -11.280 -28.875 1.00 39.91 229 LEU A CA 1
ATOM 1890 C C . LEU A 1 229 ? 32.986 -10.756 -28.073 1.00 39.91 229 LEU A C 1
ATOM 1892 O O . LEU A 1 229 ? 32.825 -10.054 -27.075 1.00 39.91 229 LEU A O 1
ATOM 1896 N N . SER A 1 230 ? 34.197 -11.000 -28.578 1.00 37.28 230 SER A N 1
ATOM 1897 C CA . SER A 1 230 ? 35.371 -10.174 -28.266 1.00 37.28 230 SER A CA 1
ATOM 1898 C C . SER A 1 230 ? 35.561 -9.128 -29.369 1.00 37.28 230 SER A C 1
ATOM 1900 O O . SER A 1 230 ? 35.928 -9.480 -30.493 1.00 37.28 230 SER A O 1
ATOM 1902 N N . VAL A 1 231 ? 35.318 -7.849 -29.070 1.00 41.97 231 VAL A N 1
ATOM 1903 C CA . VAL A 1 231 ? 35.445 -6.749 -30.043 1.00 41.97 231 VAL A CA 1
ATOM 1904 C C . VAL A 1 231 ? 36.414 -5.697 -29.508 1.00 41.97 231 VAL A C 1
ATOM 1906 O O . VAL A 1 231 ? 36.155 -5.061 -28.487 1.00 41.97 231 VAL A O 1
ATOM 1909 N N . THR A 1 232 ? 37.520 -5.472 -30.221 1.00 36.00 232 THR A N 1
ATOM 1910 C CA . THR A 1 232 ? 38.399 -4.314 -30.006 1.00 36.00 232 THR A CA 1
ATOM 1911 C C . THR A 1 232 ? 37.607 -3.034 -30.290 1.00 36.00 232 THR A C 1
ATOM 1913 O O . THR A 1 232 ? 37.061 -2.852 -31.379 1.00 36.00 232 THR A O 1
ATOM 1916 N N . SER A 1 233 ? 37.420 -2.203 -29.261 1.00 40.97 233 SER A N 1
ATOM 1917 C CA . SER A 1 233 ? 36.164 -1.453 -29.137 1.00 40.97 233 SER A CA 1
ATOM 1918 C C . SER A 1 233 ? 36.052 -0.179 -29.989 1.00 40.97 233 SER A C 1
ATOM 1920 O O . SER A 1 233 ? 37.007 0.561 -30.213 1.00 40.97 233 SER A O 1
ATOM 1922 N N . ASN A 1 234 ? 34.813 0.140 -30.379 1.00 42.50 234 ASN A N 1
ATOM 1923 C CA . ASN A 1 234 ? 34.396 1.494 -30.754 1.00 42.50 234 ASN A CA 1
ATOM 1924 C C . ASN A 1 234 ? 33.712 2.165 -29.548 1.00 42.50 234 ASN A C 1
ATOM 1926 O O . ASN A 1 234 ? 32.521 2.460 -29.597 1.00 42.50 234 ASN A O 1
ATOM 1930 N N . LEU A 1 235 ? 34.433 2.370 -28.441 1.00 39.91 235 LEU A N 1
ATOM 1931 C CA . LEU A 1 235 ? 33.864 3.000 -27.240 1.00 39.91 235 LEU A CA 1
ATOM 1932 C C . LEU A 1 235 ? 33.458 4.455 -27.535 1.00 39.91 235 LEU A C 1
ATOM 1934 O O . LEU A 1 235 ? 34.285 5.240 -28.010 1.00 39.91 235 LEU A O 1
ATOM 1938 N N . GLN A 1 236 ? 32.193 4.813 -27.280 1.00 42.22 236 GLN A N 1
ATOM 1939 C CA . GLN A 1 236 ? 31.606 6.106 -27.660 1.00 42.22 236 GLN A CA 1
ATOM 1940 C C . GLN A 1 236 ? 30.993 6.836 -26.460 1.00 42.22 236 GLN A C 1
ATOM 1942 O O . GLN A 1 236 ? 30.123 6.314 -25.759 1.00 42.22 236 GLN A O 1
ATOM 1947 N N . ARG A 1 237 ? 31.409 8.092 -26.259 1.00 35.12 237 ARG A N 1
ATOM 1948 C CA . ARG A 1 237 ? 30.856 8.966 -25.216 1.00 35.12 237 ARG A CA 1
ATOM 1949 C C . ARG A 1 237 ? 29.596 9.678 -25.709 1.00 35.12 237 ARG A C 1
ATOM 1951 O O . ARG A 1 237 ? 29.612 10.289 -26.781 1.00 35.12 237 ARG A O 1
ATOM 1958 N N . VAL A 1 238 ? 28.537 9.664 -24.900 1.00 33.59 238 VAL A N 1
ATOM 1959 C CA . VAL A 1 238 ? 27.346 10.491 -25.127 1.00 33.59 238 VAL A CA 1
ATOM 1960 C C . VAL A 1 238 ? 27.618 11.907 -24.621 1.00 33.59 238 VAL A C 1
ATOM 1962 O O . VAL A 1 238 ? 28.032 12.116 -23.484 1.00 33.59 238 VAL A O 1
ATOM 1965 N N . LEU A 1 239 ? 27.373 12.895 -25.475 1.00 28.78 239 LEU A N 1
ATOM 1966 C CA . LEU A 1 239 ? 27.210 14.291 -25.078 1.00 28.78 239 LEU A CA 1
ATOM 1967 C C . LEU A 1 239 ? 25.814 14.748 -25.526 1.00 28.78 239 LEU A C 1
ATOM 1969 O O . LEU A 1 239 ? 25.207 14.140 -26.407 1.00 28.78 239 LEU A O 1
ATOM 1973 N N . SER A 1 240 ? 25.301 15.801 -24.888 1.00 26.16 240 SER A N 1
ATOM 1974 C CA . SER A 1 240 ? 23.918 16.311 -24.968 1.00 26.16 240 SER A CA 1
ATOM 1975 C C . SER A 1 240 ? 23.262 16.313 -26.370 1.00 26.16 240 SER A C 1
ATOM 1977 O O . SER A 1 240 ? 23.979 16.454 -27.366 1.00 26.16 240 SER A O 1
ATOM 1979 N N . PRO A 1 241 ? 21.912 16.239 -26.473 1.00 26.48 241 PRO A N 1
ATOM 1980 C CA . PRO A 1 241 ? 21.193 16.045 -27.738 1.00 26.48 241 PRO A CA 1
ATOM 1981 C C . PRO A 1 241 ? 21.665 16.968 -28.872 1.00 26.48 241 PRO A C 1
ATOM 1983 O O . PRO A 1 241 ? 21.524 18.187 -28.790 1.00 26.48 241 PRO A O 1
ATOM 1986 N N . GLY A 1 242 ? 22.226 16.369 -29.928 1.00 32.47 242 GLY A N 1
ATOM 1987 C CA . GLY A 1 242 ? 22.855 17.073 -31.056 1.00 32.47 242 GLY A CA 1
ATOM 1988 C C . GLY A 1 242 ? 24.382 16.929 -31.146 1.00 32.47 242 GLY A C 1
ATOM 1989 O O . GLY A 1 242 ? 24.972 17.401 -32.115 1.00 32.47 242 GLY A O 1
ATOM 1990 N N . SER A 1 243 ? 25.027 16.268 -30.182 1.00 31.86 243 SER A N 1
ATOM 1991 C CA . SER A 1 243 ? 26.467 15.970 -30.232 1.00 31.86 243 SER A CA 1
ATOM 1992 C C . SER A 1 243 ? 26.763 14.751 -31.112 1.00 31.86 243 SER A C 1
ATOM 1994 O O . SER A 1 243 ? 26.061 13.746 -31.032 1.00 31.86 243 SER A O 1
ATOM 1996 N N . GLN A 1 244 ? 27.830 14.803 -31.915 1.00 40.06 244 GLN A N 1
ATOM 1997 C CA . GLN A 1 244 ? 28.373 13.602 -32.561 1.00 40.06 244 GLN A CA 1
ATOM 1998 C C . GLN A 1 244 ? 29.078 12.721 -31.519 1.00 40.06 244 GLN A C 1
ATOM 2000 O O . GLN A 1 244 ? 29.756 13.240 -30.630 1.00 40.06 244 GLN A O 1
ATOM 2005 N N . TYR A 1 245 ? 28.939 11.399 -31.644 1.00 43.41 245 TYR A N 1
ATOM 2006 C CA . TYR A 1 245 ? 29.659 10.435 -30.812 1.00 43.41 245 TYR A CA 1
ATOM 2007 C C . TYR A 1 245 ? 31.170 10.634 -30.956 1.00 43.41 245 TYR A C 1
ATOM 2009 O O . TYR A 1 245 ? 31.700 10.544 -32.064 1.00 43.41 245 TYR A O 1
ATOM 2017 N N . LYS A 1 246 ? 31.874 10.871 -29.844 1.00 43.78 246 LYS A N 1
ATOM 2018 C CA . LYS A 1 246 ? 33.340 10.899 -29.846 1.00 43.78 246 LYS A CA 1
ATOM 2019 C C . LYS A 1 246 ? 33.874 9.528 -29.436 1.00 43.78 246 LYS A C 1
ATOM 2021 O O . LYS A 1 246 ? 33.534 9.044 -28.353 1.00 43.78 246 LYS A O 1
ATOM 2026 N N . ARG A 1 247 ? 34.700 8.918 -30.293 1.00 50.34 247 ARG A N 1
ATOM 2027 C CA . ARG A 1 247 ? 35.409 7.667 -29.993 1.00 50.34 247 ARG A CA 1
ATOM 2028 C C . ARG A 1 247 ? 36.505 7.946 -28.962 1.00 50.34 247 ARG A C 1
ATOM 2030 O O . ARG A 1 247 ? 37.155 8.991 -29.023 1.00 50.34 247 ARG A O 1
ATOM 2037 N N . PHE A 1 248 ? 36.718 7.033 -28.016 1.00 54.38 248 PHE A N 1
ATOM 2038 C CA . PHE A 1 248 ? 37.734 7.219 -26.967 1.00 54.38 248 PHE A CA 1
ATOM 2039 C C . PHE A 1 248 ? 39.164 7.359 -27.527 1.00 54.38 248 PHE A C 1
ATOM 2041 O O . PHE A 1 248 ? 39.962 8.099 -26.956 1.00 54.38 248 PHE A O 1
ATOM 2048 N N . GLU A 1 249 ? 39.460 6.760 -28.682 1.00 52.31 249 GLU A N 1
ATOM 2049 C CA . GLU A 1 249 ? 40.741 6.904 -29.400 1.00 52.31 249 GLU A CA 1
ATOM 2050 C C . GLU A 1 249 ? 41.087 8.369 -29.749 1.00 52.31 249 GLU A C 1
ATOM 2052 O O . GLU A 1 249 ? 42.246 8.765 -29.662 1.00 52.31 249 GLU A O 1
ATOM 2057 N N . ASP A 1 250 ? 40.092 9.217 -30.039 1.00 46.66 250 ASP A N 1
ATOM 2058 C CA . ASP A 1 250 ? 40.294 10.634 -30.403 1.00 46.66 250 ASP A CA 1
ATOM 2059 C C . ASP A 1 250 ? 40.437 11.569 -29.184 1.00 46.66 250 ASP A C 1
ATOM 2061 O O . ASP A 1 250 ? 40.410 12.803 -29.305 1.00 46.66 250 ASP A O 1
ATOM 2065 N N . SER A 1 251 ? 40.439 11.018 -27.968 1.00 49.19 251 SER A N 1
ATOM 2066 C CA . SER A 1 251 ? 40.181 11.791 -26.750 1.00 49.19 251 SER A CA 1
ATOM 2067 C C . SER A 1 251 ? 41.434 12.312 -26.039 1.00 49.19 251 SER A C 1
ATOM 2069 O O . SER A 1 251 ? 41.326 13.311 -25.330 1.00 49.19 251 SER A O 1
ATOM 2071 N N . GLY A 1 252 ? 42.604 11.693 -26.255 1.00 51.72 252 GLY A N 1
ATOM 2072 C CA . GLY A 1 252 ? 43.870 12.070 -25.603 1.00 51.72 252 GLY A CA 1
ATOM 2073 C C . GLY A 1 252 ? 43.827 11.999 -24.069 1.00 51.72 252 GLY A C 1
ATOM 2074 O O . GLY A 1 252 ? 44.614 12.664 -23.396 1.00 51.72 252 GLY A O 1
ATOM 2075 N N . LEU A 1 253 ? 42.861 11.262 -23.517 1.00 53.81 253 LEU A N 1
ATOM 2076 C CA . LEU A 1 253 ? 42.543 11.239 -22.096 1.00 53.81 253 LEU A CA 1
ATOM 2077 C C . LEU A 1 253 ? 43.274 10.100 -21.384 1.00 53.81 253 LEU A C 1
ATOM 2079 O O . LEU A 1 253 ? 43.168 8.950 -21.781 1.00 53.81 253 LEU A O 1
ATOM 2083 N N . VAL A 1 254 ? 43.930 10.467 -20.282 1.00 58.50 254 VAL A N 1
ATOM 2084 C CA . VAL A 1 254 ? 44.497 9.597 -19.238 1.00 58.50 254 VAL A CA 1
ATOM 2085 C C . VAL A 1 254 ? 45.545 8.576 -19.706 1.00 58.50 254 VAL A C 1
ATOM 2087 O O . VAL A 1 254 ? 45.236 7.487 -20.171 1.00 58.50 254 VAL A O 1
ATOM 2090 N N . ASP A 1 255 ? 46.813 8.885 -19.429 1.00 65.56 255 ASP A N 1
ATOM 2091 C CA . ASP A 1 255 ? 47.888 7.891 -19.412 1.00 65.56 255 ASP A CA 1
ATOM 2092 C C . ASP A 1 255 ? 47.737 6.971 -18.182 1.00 65.56 255 ASP A C 1
ATOM 2094 O O . ASP A 1 255 ? 48.258 7.250 -17.096 1.00 65.56 255 ASP A O 1
ATOM 2098 N N . VAL A 1 256 ? 46.960 5.897 -18.358 1.00 66.00 256 VAL A N 1
ATOM 2099 C CA . VAL A 1 256 ? 46.684 4.859 -17.348 1.00 66.00 256 VAL A CA 1
ATOM 2100 C C . VAL A 1 256 ? 47.920 4.032 -16.965 1.00 66.00 256 VAL A C 1
ATOM 2102 O O . VAL A 1 256 ? 47.909 3.377 -15.925 1.00 66.00 256 VAL A O 1
ATOM 2105 N N . TYR A 1 257 ? 49.020 4.095 -17.725 1.00 65.94 257 TYR A N 1
ATOM 2106 C CA . TYR A 1 257 ? 50.257 3.381 -17.382 1.00 65.94 257 TYR A CA 1
ATOM 2107 C C . TYR A 1 257 ? 51.015 4.042 -16.217 1.00 65.94 257 TYR A C 1
ATOM 2109 O O . TYR A 1 257 ? 51.749 3.365 -15.497 1.00 65.94 257 TYR A O 1
ATOM 2117 N N . ASN A 1 258 ? 50.795 5.338 -15.959 1.00 70.44 258 ASN A N 1
ATOM 2118 C CA . ASN A 1 258 ? 51.423 6.037 -14.829 1.00 70.44 258 ASN A CA 1
ATOM 2119 C C . ASN A 1 258 ? 50.834 5.659 -13.459 1.00 70.44 258 ASN A C 1
ATOM 2121 O O . ASN A 1 258 ? 51.450 5.973 -12.438 1.00 70.44 258 ASN A O 1
ATOM 2125 N N . PHE A 1 259 ? 49.679 4.982 -13.406 1.00 74.00 259 PHE A N 1
ATOM 2126 C CA . PHE A 1 259 ? 48.978 4.648 -12.156 1.00 74.00 259 PHE A CA 1
ATOM 2127 C C . PHE A 1 259 ? 49.868 3.868 -11.172 1.00 74.00 259 PHE A C 1
ATOM 2129 O O . PHE A 1 259 ? 49.838 4.137 -9.975 1.00 74.00 259 PHE A O 1
ATOM 2136 N N . MET A 1 260 ? 50.759 3.014 -11.686 1.00 67.31 260 MET A N 1
ATOM 2137 C CA . MET A 1 260 ? 51.764 2.249 -10.926 1.00 67.31 260 MET A CA 1
ATOM 2138 C C . MET A 1 260 ? 52.778 3.105 -10.140 1.00 67.31 260 MET A C 1
ATOM 2140 O O . MET A 1 260 ? 53.521 2.582 -9.313 1.00 67.31 260 MET A O 1
ATOM 2144 N N . THR A 1 261 ? 52.848 4.411 -10.414 1.00 72.06 261 THR A N 1
ATOM 2145 C CA . THR A 1 261 ? 53.784 5.362 -9.782 1.00 72.06 261 THR A CA 1
ATOM 2146 C C . THR A 1 261 ? 53.092 6.438 -8.944 1.00 72.06 261 THR A C 1
ATOM 2148 O O . THR A 1 261 ? 53.757 7.296 -8.358 1.00 72.06 261 THR A O 1
ATOM 2151 N N . MET A 1 262 ? 51.759 6.420 -8.890 1.00 78.19 262 MET A N 1
ATOM 2152 C CA . MET A 1 262 ? 50.962 7.416 -8.179 1.00 78.19 262 MET A CA 1
ATOM 2153 C C . MET A 1 262 ? 50.844 7.065 -6.690 1.00 78.19 262 MET A C 1
ATOM 2155 O O . MET A 1 262 ? 50.943 5.911 -6.286 1.00 78.19 262 MET A O 1
ATOM 2159 N N . SER A 1 263 ? 50.623 8.072 -5.843 1.00 82.50 263 SER A N 1
ATOM 2160 C CA . SER A 1 263 ? 50.229 7.821 -4.454 1.00 82.50 263 SER A CA 1
ATOM 2161 C C . SER A 1 263 ? 48.756 7.415 -4.391 1.00 82.50 263 SER A C 1
ATOM 2163 O O . SER A 1 263 ? 47.964 7.884 -5.206 1.00 82.50 263 SER A O 1
ATOM 2165 N N . THR A 1 264 ? 48.371 6.618 -3.388 1.00 76.75 264 THR A N 1
ATOM 2166 C CA . THR A 1 264 ? 46.996 6.119 -3.177 1.00 76.75 264 THR A CA 1
ATOM 2167 C C . THR A 1 264 ? 45.937 7.203 -3.381 1.00 76.75 264 THR A C 1
ATOM 2169 O O . THR A 1 264 ? 45.025 7.025 -4.175 1.00 76.75 264 THR A O 1
ATOM 2172 N N . LYS A 1 265 ? 46.118 8.379 -2.767 1.00 79.50 265 LYS A N 1
ATOM 2173 C CA . LYS A 1 265 ? 45.180 9.498 -2.915 1.00 79.50 265 LYS A CA 1
ATOM 2174 C C . LYS A 1 265 ? 45.127 10.069 -4.338 1.00 79.50 265 LYS A C 1
ATOM 2176 O O . LYS A 1 265 ? 44.051 10.349 -4.847 1.00 79.50 265 LYS A O 1
ATOM 2181 N N . ALA A 1 266 ? 46.279 10.266 -4.981 1.00 80.06 266 ALA A N 1
ATOM 2182 C CA . ALA A 1 266 ? 46.306 10.780 -6.351 1.00 80.06 266 ALA A CA 1
ATOM 2183 C C . ALA A 1 266 ? 45.690 9.773 -7.340 1.00 80.06 266 ALA A C 1
ATOM 2185 O O . ALA A 1 266 ? 45.129 10.171 -8.356 1.00 80.06 266 ALA A O 1
ATOM 2186 N N . LEU A 1 267 ? 45.802 8.480 -7.031 1.00 78.50 267 LEU A N 1
ATOM 2187 C CA . LEU A 1 267 ? 45.207 7.378 -7.773 1.00 78.50 267 LEU A CA 1
ATOM 2188 C C . LEU A 1 267 ? 43.684 7.315 -7.564 1.00 78.50 267 LEU A C 1
ATOM 2190 O O . LEU A 1 267 ? 42.965 7.253 -8.552 1.00 78.50 267 LEU A O 1
ATOM 2194 N N . GLU A 1 268 ? 43.183 7.453 -6.331 1.00 76.94 268 GLU A N 1
ATOM 2195 C CA . GLU A 1 268 ? 41.749 7.614 -6.019 1.00 76.94 268 GLU A CA 1
ATOM 2196 C C . GLU A 1 268 ? 41.130 8.811 -6.765 1.00 76.94 268 GLU A C 1
ATOM 2198 O O . GLU A 1 268 ? 40.135 8.652 -7.475 1.00 76.94 268 GLU A O 1
ATOM 2203 N N . ASP A 1 269 ? 41.754 9.994 -6.670 1.00 78.62 269 ASP A N 1
ATOM 2204 C CA . ASP A 1 269 ? 41.317 11.211 -7.373 1.00 78.62 269 ASP A CA 1
ATOM 2205 C C . ASP A 1 269 ? 41.243 10.971 -8.901 1.00 78.62 269 ASP A C 1
ATOM 2207 O O . ASP A 1 269 ? 40.319 11.435 -9.576 1.00 78.62 269 ASP A O 1
ATOM 2211 N N . ARG A 1 270 ? 42.191 10.201 -9.459 1.00 78.62 270 ARG A N 1
ATOM 2212 C CA . ARG A 1 270 ? 42.295 9.930 -10.902 1.00 78.62 270 ARG A CA 1
ATOM 2213 C C . ARG A 1 270 ? 41.378 8.809 -11.395 1.00 78.62 270 ARG A C 1
ATOM 2215 O O . ARG A 1 270 ? 40.889 8.902 -12.519 1.00 78.62 270 ARG A O 1
ATOM 2222 N N . VAL A 1 271 ? 41.111 7.792 -10.576 1.00 76.81 271 VAL A N 1
ATOM 2223 C CA . VAL A 1 271 ? 40.082 6.769 -10.835 1.00 76.81 271 VAL A CA 1
ATOM 2224 C C . VAL A 1 271 ? 38.694 7.401 -10.780 1.00 76.81 271 VAL A C 1
ATOM 2226 O O . VAL A 1 271 ? 37.878 7.122 -11.650 1.00 76.81 271 VAL A O 1
ATOM 2229 N N . SER A 1 272 ? 38.445 8.320 -9.844 1.00 75.81 272 SER A N 1
ATOM 2230 C CA . SER A 1 272 ? 37.199 9.095 -9.793 1.00 75.81 272 SER A CA 1
ATOM 2231 C C . SER A 1 272 ? 36.993 9.927 -11.069 1.00 75.81 272 SER A C 1
ATOM 2233 O O . SER A 1 272 ? 35.932 9.867 -11.693 1.00 75.81 272 SER A O 1
ATOM 2235 N N . GLU A 1 273 ? 38.033 10.624 -11.546 1.00 77.44 273 GLU A N 1
ATOM 2236 C CA . GLU A 1 273 ? 37.989 11.325 -12.837 1.00 77.44 273 GLU A CA 1
ATOM 2237 C C . GLU A 1 273 ? 37.702 10.360 -14.003 1.00 77.44 273 GLU A C 1
ATOM 2239 O O . GLU A 1 273 ? 36.807 10.628 -14.807 1.00 77.44 273 GLU A O 1
ATOM 2244 N N . LEU A 1 274 ? 38.391 9.213 -14.062 1.00 74.75 274 LEU A N 1
ATOM 2245 C CA . LEU A 1 274 ? 38.165 8.161 -15.061 1.00 74.75 274 LEU A CA 1
ATOM 2246 C C . LEU A 1 274 ? 36.709 7.657 -15.031 1.00 74.75 274 LEU A C 1
ATOM 2248 O O . LEU A 1 274 ? 36.067 7.558 -16.078 1.00 74.75 274 LEU A O 1
ATOM 2252 N N . ALA A 1 275 ? 36.153 7.420 -13.841 1.00 71.81 275 ALA A N 1
ATOM 2253 C CA . ALA A 1 275 ? 34.780 6.970 -13.649 1.00 71.81 275 ALA A CA 1
ATOM 2254 C C . ALA A 1 275 ? 33.758 7.967 -14.212 1.00 71.81 275 ALA A C 1
ATOM 2256 O O . ALA A 1 275 ? 32.850 7.557 -14.931 1.00 71.81 275 ALA A O 1
ATOM 2257 N N . THR A 1 276 ? 33.950 9.278 -14.015 1.00 67.69 276 THR A N 1
ATOM 2258 C CA . THR A 1 276 ? 33.071 10.308 -14.621 1.00 67.69 276 THR A CA 1
ATOM 2259 C C . THR A 1 276 ? 33.142 10.392 -16.153 1.00 67.69 276 THR A C 1
ATOM 2261 O O . THR A 1 276 ? 32.309 11.054 -16.776 1.00 67.69 276 THR A O 1
ATOM 2264 N N . VAL A 1 277 ? 34.137 9.758 -16.780 1.00 70.31 277 VAL A N 1
ATOM 2265 C CA . VAL A 1 277 ? 34.246 9.654 -18.243 1.00 70.31 277 VAL A CA 1
ATOM 2266 C C . VAL A 1 277 ? 33.569 8.381 -18.761 1.00 70.31 277 VAL A C 1
ATOM 2268 O O . VAL A 1 277 ? 33.007 8.407 -19.855 1.00 70.31 277 VAL A O 1
ATOM 2271 N N . PHE A 1 278 ? 33.602 7.292 -17.987 1.00 71.25 278 PHE A N 1
ATOM 2272 C CA . PHE A 1 278 ? 33.019 5.998 -18.354 1.00 71.25 278 PHE A CA 1
ATOM 2273 C C . PHE A 1 278 ? 31.530 5.864 -18.004 1.00 71.25 278 PHE A C 1
ATOM 2275 O O . PHE A 1 278 ? 30.778 5.318 -18.809 1.00 71.25 278 PHE A O 1
ATOM 2282 N N . ILE A 1 279 ? 31.073 6.387 -16.865 1.00 71.56 279 ILE A N 1
ATOM 2283 C CA . ILE A 1 279 ? 29.637 6.476 -16.550 1.00 71.56 279 ILE A CA 1
ATOM 2284 C C . ILE A 1 279 ? 28.948 7.330 -17.635 1.00 71.56 279 ILE A C 1
ATOM 2286 O O . ILE A 1 279 ? 29.524 8.293 -18.140 1.00 71.56 279 ILE A O 1
ATOM 2290 N N . GLU A 1 280 ? 27.739 6.938 -18.045 1.00 64.69 280 GLU A N 1
ATOM 2291 C CA . GLU A 1 280 ? 27.010 7.455 -19.219 1.00 64.69 280 GLU A CA 1
ATOM 2292 C C . GLU A 1 280 ? 27.633 7.136 -20.603 1.00 64.69 280 GLU A C 1
ATOM 2294 O O . GLU A 1 280 ? 27.147 7.624 -21.630 1.00 64.69 280 GLU A O 1
ATOM 2299 N N . SER A 1 281 ? 28.679 6.303 -20.685 1.00 69.25 281 SER A N 1
ATOM 2300 C CA . SER A 1 281 ? 29.192 5.814 -21.977 1.00 69.25 281 SER A CA 1
ATOM 2301 C C . SER A 1 281 ? 28.326 4.700 -22.568 1.00 69.25 281 SER A C 1
ATOM 2303 O O . SER A 1 281 ? 27.669 3.941 -21.851 1.00 69.25 281 SER A O 1
ATOM 2305 N N . VAL A 1 282 ? 28.369 4.578 -23.900 1.00 71.81 282 VAL A N 1
ATOM 2306 C CA . VAL A 1 282 ? 27.767 3.461 -24.637 1.00 71.81 282 VAL A CA 1
ATOM 2307 C C . VAL A 1 282 ? 28.866 2.522 -25.130 1.00 71.81 282 VAL A C 1
ATOM 2309 O O . VAL A 1 282 ? 29.769 2.921 -25.869 1.00 71.81 282 VAL A O 1
ATOM 2312 N N . ILE A 1 283 ? 28.754 1.257 -24.735 1.00 74.06 283 ILE A N 1
ATOM 2313 C CA . ILE A 1 283 ? 29.549 0.138 -25.235 1.00 74.06 283 ILE A CA 1
ATOM 2314 C C . ILE A 1 283 ? 28.792 -0.446 -26.431 1.00 74.06 283 ILE A C 1
ATOM 2316 O O . ILE A 1 283 ? 27.669 -0.931 -26.288 1.00 74.06 283 ILE A O 1
ATOM 2320 N N . ASP A 1 284 ? 29.383 -0.360 -27.620 1.00 73.50 284 ASP A N 1
ATOM 2321 C CA . ASP A 1 284 ? 28.752 -0.768 -28.875 1.00 73.50 284 ASP A CA 1
ATOM 2322 C C . ASP A 1 284 ? 29.318 -2.113 -29.359 1.00 73.50 284 ASP A C 1
ATOM 2324 O O . ASP A 1 284 ? 30.431 -2.179 -29.885 1.00 73.50 284 ASP A O 1
ATOM 2328 N N . PHE A 1 285 ? 28.540 -3.185 -29.185 1.00 71.38 285 PHE A N 1
ATOM 2329 C CA . PHE A 1 285 ? 28.793 -4.517 -29.749 1.00 71.38 285 PHE A CA 1
ATOM 2330 C C . PHE A 1 285 ? 28.071 -4.701 -31.106 1.00 71.38 285 PHE A C 1
ATOM 2332 O O . PHE A 1 285 ? 27.782 -5.820 -31.531 1.00 71.38 285 PHE A O 1
ATOM 2339 N N . GLY A 1 286 ? 27.734 -3.606 -31.798 1.00 74.25 286 GLY A N 1
ATOM 2340 C CA . GLY A 1 286 ? 27.053 -3.601 -33.091 1.00 74.25 286 GLY A CA 1
ATOM 2341 C C . GLY A 1 286 ? 25.538 -3.732 -32.950 1.00 74.25 286 GLY A C 1
ATOM 2342 O O . GLY A 1 286 ? 24.819 -2.734 -32.888 1.00 74.25 286 GLY A O 1
ATOM 2343 N N . ALA A 1 287 ? 25.037 -4.971 -32.918 1.00 64.50 287 ALA A N 1
ATOM 2344 C CA . ALA A 1 287 ? 23.602 -5.245 -32.773 1.00 64.50 287 ALA A CA 1
ATOM 2345 C C . ALA A 1 287 ? 23.079 -4.972 -31.349 1.00 64.50 287 ALA A C 1
ATOM 2347 O O . ALA A 1 287 ? 21.878 -4.761 -31.163 1.00 64.50 287 ALA A O 1
ATOM 2348 N N . ILE A 1 288 ? 23.985 -4.969 -30.363 1.00 62.72 288 ILE A N 1
ATOM 2349 C CA . ILE A 1 288 ? 23.722 -4.727 -28.943 1.00 62.72 288 ILE A CA 1
ATOM 2350 C C . ILE A 1 288 ? 24.498 -3.478 -28.518 1.00 62.72 288 ILE A C 1
ATOM 2352 O O . ILE A 1 288 ? 25.713 -3.405 -28.707 1.00 62.72 288 ILE A O 1
ATOM 2356 N N . LYS A 1 289 ? 23.809 -2.511 -27.912 1.00 73.31 289 LYS A N 1
ATOM 2357 C CA . LYS A 1 289 ? 24.411 -1.301 -27.337 1.00 73.31 289 LYS A CA 1
ATOM 2358 C C . LYS A 1 289 ? 24.096 -1.237 -25.856 1.00 73.31 289 LYS A C 1
ATOM 2360 O O . LYS A 1 289 ? 22.925 -1.267 -25.492 1.00 73.31 289 LYS A O 1
ATOM 2365 N N . ILE A 1 290 ? 25.120 -1.140 -25.018 1.00 73.88 290 ILE A N 1
ATOM 2366 C CA . ILE A 1 290 ? 24.986 -1.164 -23.561 1.00 73.88 290 ILE A CA 1
ATOM 2367 C C . ILE A 1 290 ? 25.337 0.220 -23.016 1.00 73.88 290 ILE A C 1
ATOM 2369 O O . ILE A 1 290 ? 26.441 0.709 -23.236 1.00 73.88 290 ILE A O 1
ATOM 2373 N N . TYR A 1 291 ? 24.392 0.868 -22.340 1.00 75.25 291 TYR A N 1
ATOM 2374 C CA . TYR A 1 291 ? 24.574 2.159 -21.679 1.00 75.25 291 TYR A CA 1
ATOM 2375 C C . TYR A 1 291 ? 24.866 1.937 -20.195 1.00 75.25 291 TYR A C 1
ATOM 2377 O O . TYR A 1 291 ? 24.060 1.319 -19.499 1.00 75.25 291 TYR A O 1
ATOM 2385 N N . MET A 1 292 ? 26.009 2.437 -19.725 1.00 75.88 292 MET A N 1
ATOM 2386 C CA . MET A 1 292 ? 26.506 2.201 -18.368 1.00 75.88 292 MET A CA 1
ATOM 2387 C C . MET A 1 292 ? 26.008 3.262 -17.381 1.00 75.88 292 MET A C 1
ATOM 2389 O O . MET A 1 292 ? 26.270 4.453 -17.572 1.00 75.88 292 MET A O 1
ATOM 2393 N N . THR A 1 293 ? 25.330 2.839 -16.310 1.00 71.88 293 THR A N 1
ATOM 2394 C CA . THR A 1 293 ? 24.885 3.720 -15.211 1.00 71.88 293 THR A CA 1
ATOM 2395 C C . THR A 1 293 ? 25.763 3.583 -13.968 1.00 71.88 293 THR A C 1
ATOM 2397 O O . THR A 1 293 ? 25.973 4.586 -13.287 1.00 71.88 293 THR A O 1
ATOM 2400 N N . SER A 1 294 ? 26.336 2.404 -13.699 1.00 75.06 294 SER A N 1
ATOM 2401 C CA . SER A 1 294 ? 27.390 2.225 -12.689 1.00 75.06 294 SER A CA 1
ATOM 2402 C C . SER A 1 294 ? 28.399 1.138 -13.062 1.00 75.06 294 SER A C 1
ATOM 2404 O O . SER A 1 294 ? 28.111 0.226 -13.843 1.00 75.06 294 SER A O 1
ATOM 2406 N N . ALA A 1 295 ? 29.594 1.250 -12.484 1.00 79.81 295 ALA A N 1
ATOM 2407 C CA . ALA A 1 295 ? 30.660 0.268 -12.600 1.00 79.81 295 ALA A CA 1
ATOM 2408 C C . ALA A 1 295 ? 31.605 0.324 -11.395 1.00 79.81 295 ALA A C 1
ATOM 2410 O O . ALA A 1 295 ? 31.825 1.401 -10.834 1.00 79.81 295 ALA A O 1
ATOM 2411 N N . ASP A 1 296 ? 32.203 -0.820 -11.078 1.00 81.00 296 ASP A N 1
ATOM 2412 C CA . ASP A 1 296 ? 33.269 -0.965 -10.089 1.00 81.00 296 ASP A CA 1
ATOM 2413 C C . ASP A 1 296 ? 34.631 -0.884 -10.794 1.00 81.00 296 ASP A C 1
ATOM 2415 O O . ASP A 1 296 ? 34.791 -1.348 -11.926 1.00 81.00 296 ASP A O 1
ATOM 2419 N N . PHE A 1 297 ? 35.626 -0.290 -10.133 1.00 81.88 297 PHE A N 1
ATOM 2420 C CA . PHE A 1 297 ? 36.956 -0.056 -10.702 1.00 81.88 297 PHE A CA 1
ATOM 2421 C C . PHE A 1 297 ? 38.008 -0.876 -9.957 1.00 81.88 297 PHE A C 1
ATOM 2423 O O . PHE A 1 297 ? 38.324 -0.592 -8.804 1.00 81.88 297 PHE A O 1
ATOM 2430 N N . PHE A 1 298 ? 38.589 -1.849 -10.653 1.00 79.94 298 PHE A N 1
ATOM 2431 C CA . PHE A 1 298 ? 39.661 -2.708 -10.167 1.00 79.94 298 PHE A CA 1
ATOM 2432 C C . PHE A 1 298 ? 41.005 -2.270 -10.757 1.00 79.94 298 PHE A C 1
ATOM 2434 O O . PHE A 1 298 ? 41.114 -1.929 -11.940 1.00 79.94 298 PHE A O 1
ATOM 2441 N N . LEU A 1 299 ? 42.043 -2.279 -9.920 1.00 76.88 299 LEU A N 1
ATOM 2442 C CA . LEU A 1 299 ? 43.405 -1.883 -10.278 1.00 76.88 299 LEU A CA 1
ATOM 2443 C C . LEU A 1 299 ? 44.352 -3.070 -10.120 1.00 76.88 299 LEU A C 1
ATOM 2445 O O . LEU A 1 299 ? 44.843 -3.353 -9.028 1.00 76.88 299 LEU A O 1
ATOM 2449 N N . HIS A 1 300 ? 44.632 -3.732 -11.237 1.00 74.81 300 HIS A N 1
ATOM 2450 C CA . HIS A 1 300 ? 45.526 -4.883 -11.291 1.00 74.81 300 HIS A CA 1
ATOM 2451 C C . HIS A 1 300 ? 46.987 -4.459 -11.094 1.00 74.81 300 HIS A C 1
ATOM 2453 O O . HIS A 1 300 ? 47.419 -3.429 -11.612 1.00 74.81 300 HIS A O 1
ATOM 2459 N N . ASN A 1 301 ? 47.775 -5.280 -10.392 1.00 66.75 301 ASN A N 1
ATOM 2460 C CA . ASN A 1 301 ? 49.203 -5.076 -10.093 1.00 66.75 301 ASN A CA 1
ATOM 2461 C C . ASN A 1 301 ? 49.552 -3.877 -9.178 1.00 66.75 301 ASN A C 1
ATOM 2463 O O . ASN A 1 301 ? 50.737 -3.655 -8.907 1.00 66.75 301 ASN A O 1
ATOM 2467 N N . HIS A 1 302 ? 48.590 -3.118 -8.639 1.00 67.69 302 HIS A N 1
ATOM 2468 C CA . HIS A 1 302 ? 48.913 -1.993 -7.752 1.00 67.69 302 HIS A CA 1
ATOM 2469 C C . HIS A 1 302 ? 49.170 -2.444 -6.300 1.00 67.69 302 HIS A C 1
ATOM 2471 O O . HIS A 1 302 ? 48.236 -2.715 -5.544 1.00 67.69 302 HIS A O 1
ATOM 2477 N N . MET A 1 303 ? 50.444 -2.426 -5.878 1.00 58.19 303 MET A N 1
ATOM 2478 C CA . MET A 1 303 ? 50.979 -3.003 -4.621 1.00 58.19 303 MET A CA 1
ATOM 2479 C C . MET A 1 303 ? 50.245 -2.688 -3.299 1.00 58.19 303 MET A C 1
ATOM 2481 O O . MET A 1 303 ? 50.522 -3.345 -2.297 1.00 58.19 303 MET A O 1
ATOM 2485 N N . THR A 1 304 ? 49.383 -1.668 -3.243 1.00 60.22 304 THR A N 1
ATOM 2486 C CA . THR A 1 304 ? 48.675 -1.255 -2.013 1.00 60.22 304 THR A CA 1
ATOM 2487 C C . THR A 1 304 ? 47.150 -1.202 -2.136 1.00 60.22 304 THR A C 1
ATOM 2489 O O . THR A 1 304 ? 46.513 -0.732 -1.197 1.00 60.22 304 THR A O 1
ATOM 2492 N N . ILE A 1 305 ? 46.578 -1.555 -3.293 1.00 65.81 305 ILE A N 1
ATOM 2493 C CA . ILE A 1 305 ? 45.126 -1.450 -3.560 1.00 65.81 305 ILE A CA 1
ATOM 2494 C C . ILE A 1 305 ? 44.571 -2.749 -4.161 1.00 65.81 305 ILE A C 1
ATOM 2496 O O . ILE A 1 305 ? 43.408 -3.045 -3.934 1.00 65.81 305 ILE A O 1
ATOM 2500 N N . ASP A 1 306 ? 45.393 -3.527 -4.874 1.00 61.75 306 ASP A N 1
ATOM 2501 C CA . ASP A 1 306 ? 44.979 -4.783 -5.506 1.00 61.75 306 ASP A CA 1
ATOM 2502 C C . ASP A 1 306 ? 44.422 -5.787 -4.476 1.00 61.75 306 ASP A C 1
ATOM 2504 O O . ASP A 1 306 ? 45.141 -6.282 -3.602 1.00 61.75 306 ASP A O 1
ATOM 2508 N N . ASP A 1 307 ? 43.122 -6.056 -4.580 1.00 55.59 307 ASP A N 1
ATOM 2509 C CA . ASP A 1 307 ? 42.342 -6.941 -3.720 1.00 55.59 307 ASP A CA 1
ATOM 2510 C C . ASP A 1 307 ? 41.808 -8.187 -4.456 1.00 55.59 307 ASP A C 1
ATOM 2512 O O . ASP A 1 307 ? 41.177 -9.041 -3.826 1.00 55.59 307 ASP A O 1
ATOM 2516 N N . CYS A 1 308 ? 42.086 -8.334 -5.761 1.00 55.03 308 CYS A N 1
ATOM 2517 C CA . CYS A 1 308 ? 41.522 -9.386 -6.621 1.00 55.03 308 CYS A CA 1
ATOM 2518 C C . CYS A 1 308 ? 42.484 -9.899 -7.726 1.00 55.03 308 CYS A C 1
ATOM 2520 O O . CYS A 1 308 ? 42.052 -10.302 -8.810 1.00 55.03 308 CYS A O 1
ATOM 2522 N N . ALA A 1 309 ? 43.790 -9.963 -7.443 1.00 44.53 309 ALA A N 1
ATOM 2523 C CA . ALA A 1 309 ? 44.823 -10.533 -8.317 1.00 44.53 309 ALA A CA 1
ATOM 2524 C C . ALA A 1 309 ? 44.650 -12.039 -8.643 1.00 44.53 309 ALA A C 1
ATOM 2526 O O . ALA A 1 309 ? 45.283 -12.908 -8.039 1.00 44.53 309 ALA A O 1
ATOM 2527 N N . ASN A 1 310 ? 4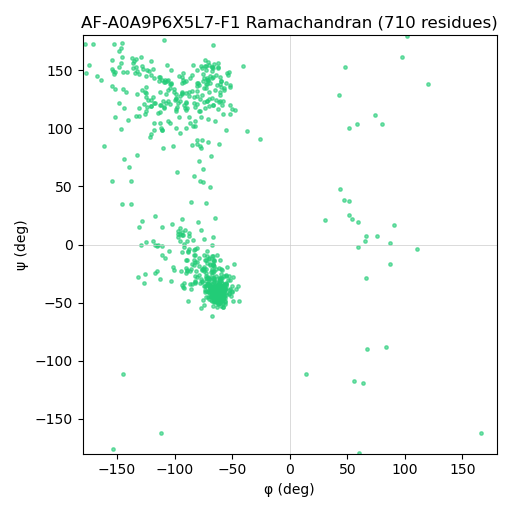3.872 -12.358 -9.681 1.00 47.81 310 ASN A N 1
ATOM 2528 C CA . ASN A 1 310 ? 43.977 -13.628 -10.410 1.00 47.81 310 ASN A CA 1
ATOM 2529 C C . ASN A 1 310 ? 44.975 -13.484 -11.571 1.00 47.81 310 ASN A C 1
ATOM 2531 O O . ASN A 1 310 ? 44.602 -12.957 -12.614 1.00 47.81 310 ASN A O 1
ATOM 2535 N N . GLU A 1 311 ? 46.208 -13.965 -11.371 1.00 48.94 311 GLU A N 1
ATOM 2536 C CA . GLU A 1 311 ? 47.229 -14.442 -12.341 1.00 48.94 311 GLU A CA 1
ATOM 2537 C C . GLU A 1 311 ? 47.326 -13.844 -13.775 1.00 48.94 311 GLU A C 1
ATOM 2539 O O . GLU A 1 311 ? 47.941 -14.465 -14.644 1.00 48.94 311 GLU A O 1
ATOM 2544 N N . ARG A 1 312 ? 46.811 -12.642 -14.072 1.00 52.84 312 ARG A N 1
ATOM 2545 C CA . ARG A 1 312 ? 47.037 -11.997 -15.376 1.00 52.84 312 ARG A CA 1
ATOM 2546 C C . ARG A 1 312 ? 48.508 -11.638 -15.506 1.00 52.84 312 ARG A C 1
ATOM 2548 O O . ARG A 1 312 ? 49.058 -10.866 -14.716 1.00 52.84 312 ARG A O 1
ATOM 2555 N N . THR A 1 313 ? 49.155 -12.202 -16.518 1.00 54.09 313 THR A N 1
ATOM 2556 C CA . THR A 1 313 ? 50.540 -11.863 -16.811 1.00 54.09 313 THR A CA 1
ATOM 2557 C C . THR A 1 313 ? 50.600 -10.470 -17.430 1.00 54.09 313 THR A C 1
ATOM 2559 O O . THR A 1 313 ? 49.637 -9.983 -18.017 1.00 54.09 313 THR A O 1
ATOM 2562 N N . ILE A 1 314 ? 51.765 -9.826 -17.357 1.00 55.53 314 ILE A N 1
ATOM 2563 C CA . ILE A 1 314 ? 52.019 -8.521 -17.997 1.00 55.53 314 ILE A CA 1
ATOM 2564 C C . ILE A 1 314 ? 51.709 -8.535 -19.514 1.00 55.53 314 ILE A C 1
ATOM 2566 O O . ILE A 1 314 ? 51.480 -7.484 -20.103 1.00 55.53 314 ILE A O 1
ATOM 2570 N N . ASN A 1 315 ? 51.647 -9.718 -20.134 1.00 51.84 315 ASN A N 1
ATOM 2571 C CA . ASN A 1 315 ? 51.321 -9.906 -21.547 1.00 51.84 315 ASN A CA 1
ATOM 2572 C C . ASN A 1 315 ? 49.812 -9.818 -21.866 1.00 51.84 315 ASN A C 1
ATOM 2574 O O . ASN A 1 315 ? 49.465 -9.740 -23.039 1.00 51.84 315 ASN A O 1
ATOM 2578 N N . ASP A 1 316 ? 48.932 -9.827 -20.858 1.00 57.94 316 ASP A N 1
ATOM 2579 C CA . ASP A 1 316 ? 47.466 -9.809 -21.015 1.00 57.94 316 ASP A CA 1
ATOM 2580 C C . ASP A 1 316 ? 46.869 -8.383 -20.928 1.00 57.94 316 ASP A C 1
ATOM 2582 O O . ASP A 1 316 ? 45.661 -8.207 -20.735 1.00 57.94 316 ASP A O 1
ATOM 2586 N N . MET A 1 317 ? 47.716 -7.349 -21.024 1.00 64.94 317 MET A N 1
ATOM 2587 C CA . MET A 1 317 ? 47.305 -5.943 -20.994 1.00 64.94 317 MET A CA 1
ATOM 2588 C C . MET A 1 317 ? 46.784 -5.464 -22.353 1.00 64.94 317 MET A C 1
ATOM 2590 O O . MET A 1 317 ? 47.387 -5.709 -23.395 1.00 64.94 317 MET A O 1
ATOM 2594 N N . TYR A 1 318 ? 45.677 -4.721 -22.323 1.00 65.31 318 TYR A N 1
ATOM 2595 C CA . TYR A 1 318 ? 45.063 -4.128 -23.509 1.00 65.31 318 TYR A CA 1
ATOM 2596 C C . TYR A 1 318 ? 45.467 -2.656 -23.642 1.00 65.31 318 TYR A C 1
ATOM 2598 O O . TYR A 1 318 ? 45.093 -1.833 -22.802 1.00 65.31 318 TYR A O 1
ATOM 2606 N N . ASP A 1 319 ? 46.176 -2.314 -24.723 1.00 66.19 319 ASP A N 1
ATOM 2607 C CA . ASP A 1 319 ? 46.601 -0.932 -25.010 1.00 66.19 319 ASP A CA 1
ATOM 2608 C C . ASP A 1 319 ? 45.430 0.013 -25.342 1.00 66.19 319 ASP A C 1
ATOM 2610 O O . ASP A 1 319 ? 45.530 1.234 -25.208 1.00 66.19 319 ASP A O 1
ATOM 2614 N N . LEU A 1 320 ? 44.293 -0.556 -25.750 1.00 70.56 320 LEU A N 1
ATOM 2615 C CA . LEU A 1 320 ? 43.041 0.149 -26.013 1.00 70.56 320 LEU A CA 1
ATOM 2616 C C . LEU A 1 320 ? 41.930 -0.390 -25.101 1.00 70.56 320 LEU A C 1
ATOM 2618 O O . LEU A 1 320 ? 41.895 -1.602 -24.866 1.00 70.56 320 LEU A O 1
ATOM 2622 N N . PRO A 1 321 ? 40.977 0.456 -24.658 1.00 73.44 321 PRO A N 1
ATOM 2623 C CA . PRO A 1 321 ? 39.796 0.005 -23.930 1.00 73.44 321 PRO A CA 1
ATOM 2624 C C . PRO A 1 321 ? 39.094 -1.137 -24.670 1.00 73.44 321 PRO A C 1
ATOM 2626 O O . PRO A 1 321 ? 38.613 -0.963 -25.793 1.00 73.44 321 PRO A O 1
ATOM 2629 N N . THR A 1 322 ? 39.038 -2.312 -24.053 1.00 76.88 322 THR A N 1
ATOM 2630 C CA . THR A 1 322 ? 38.484 -3.523 -24.665 1.00 76.88 322 THR A CA 1
ATOM 2631 C C . THR A 1 322 ? 37.394 -4.083 -23.768 1.00 76.88 322 THR A C 1
ATOM 2633 O O . THR A 1 322 ? 37.659 -4.478 -22.637 1.00 76.88 322 THR A O 1
ATOM 2636 N N . ALA A 1 323 ? 36.159 -4.082 -24.271 1.00 79.94 323 ALA A N 1
ATOM 2637 C CA . ALA A 1 323 ? 35.006 -4.618 -23.562 1.00 79.94 323 ALA A CA 1
ATOM 2638 C C . ALA A 1 323 ? 34.857 -6.118 -23.849 1.00 79.94 323 ALA A C 1
ATOM 2640 O O . ALA A 1 323 ? 34.876 -6.542 -25.006 1.00 79.94 323 ALA A O 1
ATOM 2641 N N . THR A 1 324 ? 34.683 -6.909 -22.797 1.00 76.50 324 THR A N 1
ATOM 2642 C CA . THR A 1 324 ? 34.537 -8.366 -22.859 1.00 76.50 324 THR A CA 1
ATOM 2643 C C . THR A 1 324 ? 33.360 -8.808 -22.005 1.00 76.50 324 THR A C 1
ATOM 2645 O O . THR A 1 324 ? 33.292 -8.451 -20.829 1.00 76.50 324 THR A O 1
ATOM 2648 N N . VAL A 1 325 ? 32.469 -9.620 -22.575 1.00 74.69 325 VAL A N 1
ATOM 2649 C CA . VAL A 1 325 ? 31.470 -10.372 -21.805 1.00 74.69 325 VAL A CA 1
ATOM 2650 C C . VAL A 1 325 ? 32.031 -11.766 -21.549 1.00 74.69 325 VAL A C 1
ATOM 2652 O O . VAL A 1 325 ? 32.467 -12.428 -22.490 1.00 74.69 325 VAL A O 1
ATOM 2655 N N . LYS A 1 326 ? 32.037 -12.210 -20.293 1.00 73.31 326 LYS A N 1
ATOM 2656 C CA . LYS A 1 326 ? 32.596 -13.502 -19.886 1.00 73.31 326 LYS A CA 1
ATOM 2657 C C . LYS A 1 326 ? 31.588 -14.302 -19.071 1.00 73.31 326 LYS A C 1
ATOM 2659 O O . LYS A 1 326 ? 31.004 -13.781 -18.127 1.00 73.31 326 LYS A O 1
ATOM 2664 N N . GLU A 1 327 ? 31.421 -15.577 -19.409 1.00 75.38 327 GLU A N 1
ATOM 2665 C CA . GLU A 1 327 ? 30.692 -16.534 -18.577 1.00 75.38 327 GLU A CA 1
ATOM 2666 C C . GLU A 1 327 ? 31.554 -16.970 -17.379 1.00 75.38 327 GLU A C 1
ATOM 2668 O O . GLU A 1 327 ? 32.700 -17.397 -17.534 1.00 75.38 327 GLU A O 1
ATOM 2673 N N . ASN A 1 328 ? 30.992 -16.882 -16.175 1.00 70.12 328 ASN A N 1
ATOM 2674 C CA . ASN A 1 328 ? 31.588 -17.348 -14.929 1.00 70.12 328 ASN A CA 1
ATOM 2675 C C . ASN A 1 328 ? 30.588 -18.240 -14.173 1.00 70.12 328 ASN A C 1
ATOM 2677 O O . ASN A 1 328 ? 29.383 -18.239 -14.429 1.00 70.12 328 ASN A O 1
ATOM 2681 N N . THR A 1 329 ? 31.075 -19.044 -13.226 1.00 64.31 329 THR A N 1
ATOM 2682 C CA . THR A 1 329 ? 30.228 -19.958 -12.442 1.00 64.31 329 THR A CA 1
ATOM 2683 C C . THR A 1 329 ? 30.520 -19.825 -10.954 1.00 64.31 329 THR A C 1
ATOM 2685 O O . THR A 1 329 ? 31.615 -20.146 -10.495 1.00 64.31 329 THR A O 1
ATOM 2688 N N . TYR A 1 330 ? 29.523 -19.413 -10.170 1.00 54.56 330 TYR A N 1
ATOM 2689 C CA . TYR A 1 330 ? 29.658 -19.308 -8.720 1.00 54.56 330 TYR A CA 1
ATOM 2690 C C . TYR A 1 330 ? 29.438 -20.672 -8.049 1.00 54.56 330 TYR A C 1
ATOM 2692 O O . TYR A 1 330 ? 28.356 -21.267 -8.145 1.00 54.56 330 TYR A O 1
ATOM 2700 N N . MET A 1 331 ? 30.473 -21.176 -7.367 1.00 57.22 331 MET A N 1
ATOM 2701 C CA . MET A 1 331 ? 30.465 -22.431 -6.592 1.00 57.22 331 MET A CA 1
ATOM 2702 C C . MET A 1 331 ? 29.842 -23.637 -7.331 1.00 57.22 331 MET A C 1
ATOM 2704 O O . MET A 1 331 ? 29.116 -24.426 -6.732 1.00 57.22 331 MET A O 1
ATOM 2708 N N . ASN A 1 332 ? 30.085 -23.769 -8.642 1.00 57.00 332 ASN A N 1
ATOM 2709 C CA . ASN A 1 332 ? 29.514 -24.818 -9.508 1.00 57.00 332 ASN A CA 1
ATOM 2710 C C . ASN A 1 332 ? 27.968 -24.914 -9.480 1.00 57.00 332 ASN A C 1
ATOM 2712 O O . ASN A 1 332 ? 27.411 -25.966 -9.787 1.00 57.00 332 ASN A O 1
ATOM 2716 N N . SER A 1 333 ? 27.273 -23.840 -9.086 1.00 45.25 333 SER A N 1
ATOM 2717 C CA . SER A 1 333 ? 25.833 -23.861 -8.772 1.00 45.25 333 SER A CA 1
ATOM 2718 C C . SER A 1 333 ? 24.998 -22.835 -9.542 1.00 45.25 333 SER A C 1
ATOM 2720 O O . SER A 1 333 ? 23.804 -23.046 -9.752 1.00 45.25 333 SER A O 1
ATOM 2722 N N . ALA A 1 334 ? 25.612 -21.734 -9.979 1.00 47.28 334 ALA A N 1
ATOM 2723 C CA . ALA A 1 334 ? 24.961 -20.714 -10.788 1.00 47.28 334 ALA A CA 1
ATOM 2724 C C . ALA A 1 334 ? 25.943 -20.138 -11.812 1.00 47.28 334 ALA A C 1
ATOM 2726 O O . ALA A 1 334 ? 26.937 -19.513 -11.438 1.00 47.28 334 ALA A O 1
ATOM 2727 N N . THR A 1 335 ? 25.631 -20.324 -13.091 1.00 54.59 335 THR A N 1
ATOM 2728 C CA . THR A 1 335 ? 26.230 -19.557 -14.184 1.00 54.59 335 THR A CA 1
ATOM 2729 C C . THR A 1 335 ? 25.745 -18.114 -14.116 1.00 54.59 335 THR A C 1
ATOM 2731 O O . THR A 1 335 ? 24.562 -17.856 -13.867 1.00 54.59 335 THR A O 1
ATOM 2734 N N . TYR A 1 336 ? 26.653 -17.179 -14.350 1.00 63.88 336 TYR A N 1
ATOM 2735 C CA . TYR A 1 336 ? 26.368 -15.767 -14.552 1.00 63.88 336 TYR A CA 1
ATOM 2736 C C . TYR A 1 336 ? 27.373 -15.204 -15.558 1.00 63.88 336 TYR A C 1
ATOM 2738 O O . TYR A 1 336 ? 28.418 -15.804 -15.793 1.00 63.88 336 TYR A O 1
ATOM 2746 N N . TYR A 1 337 ? 27.063 -14.061 -16.158 1.00 71.12 337 TYR A N 1
ATOM 2747 C CA . TYR A 1 337 ? 27.997 -13.373 -17.046 1.00 71.12 337 TYR A CA 1
ATOM 2748 C C . TYR A 1 337 ? 28.437 -12.054 -16.405 1.00 71.12 337 TYR A C 1
ATOM 2750 O O . TYR A 1 337 ? 27.639 -11.393 -15.734 1.00 71.12 337 TYR A O 1
ATOM 2758 N N . GLU A 1 338 ? 29.698 -11.695 -16.618 1.00 73.88 338 GLU A N 1
ATOM 2759 C CA . GLU A 1 338 ? 30.311 -10.416 -16.246 1.00 73.88 338 GLU A CA 1
ATOM 2760 C C . GLU A 1 338 ? 30.606 -9.630 -17.527 1.00 73.88 338 GLU A C 1
ATOM 2762 O O . GLU A 1 338 ? 31.016 -10.214 -18.532 1.00 73.88 338 GLU A O 1
ATOM 2767 N N . LEU A 1 339 ? 30.407 -8.312 -17.499 1.00 81.81 339 LEU A N 1
ATOM 2768 C CA . LEU A 1 339 ? 30.858 -7.397 -18.545 1.00 81.81 339 LEU A CA 1
ATOM 2769 C C . LEU A 1 339 ? 31.956 -6.517 -17.949 1.00 81.81 339 LEU A C 1
ATOM 2771 O O . LEU A 1 339 ? 31.676 -5.701 -17.076 1.00 81.81 339 LEU A O 1
ATOM 2775 N N . SER A 1 340 ? 33.178 -6.667 -18.447 1.00 81.94 340 SER A N 1
ATOM 2776 C CA . SER A 1 340 ? 34.334 -5.873 -18.020 1.00 81.94 340 SER A CA 1
ATOM 2777 C C . SER A 1 340 ? 34.884 -5.055 -19.184 1.00 81.94 340 SER A C 1
ATOM 2779 O O . SER A 1 340 ? 34.919 -5.533 -20.318 1.00 81.94 340 SER A O 1
ATOM 2781 N N . ILE A 1 341 ? 35.352 -3.835 -18.916 1.00 83.44 341 ILE A N 1
ATOM 2782 C CA . ILE A 1 341 ? 36.218 -3.074 -19.827 1.00 83.44 341 ILE A CA 1
ATOM 2783 C C . ILE A 1 341 ? 37.641 -3.128 -19.274 1.00 83.44 341 ILE A C 1
ATOM 2785 O O . ILE A 1 341 ? 37.893 -2.667 -18.164 1.00 83.44 341 ILE A O 1
ATOM 2789 N N . HIS A 1 342 ? 38.579 -3.657 -20.052 1.00 81.25 342 HIS A N 1
ATOM 2790 C CA . HIS A 1 342 ? 39.999 -3.687 -19.708 1.00 81.25 342 HIS A CA 1
ATOM 2791 C C . HIS A 1 342 ? 40.760 -2.575 -20.429 1.00 81.25 342 HIS A C 1
ATOM 2793 O O . HIS A 1 342 ? 40.590 -2.398 -21.637 1.00 81.25 342 HIS A O 1
ATOM 2799 N N . TRP A 1 343 ? 41.615 -1.846 -19.710 1.00 81.12 343 TRP A N 1
ATOM 2800 C CA . TRP A 1 343 ? 42.491 -0.825 -20.286 1.00 81.12 343 TRP A CA 1
ATOM 2801 C C . TRP A 1 343 ? 43.768 -0.655 -19.451 1.00 81.12 343 TRP A C 1
ATOM 2803 O O . TRP A 1 343 ? 43.729 -0.146 -18.329 1.00 81.12 343 TRP A O 1
ATOM 2813 N N . GLY A 1 344 ? 44.911 -1.092 -19.987 1.00 81.12 344 GLY A N 1
ATOM 2814 C CA . GLY A 1 344 ? 46.171 -1.148 -19.240 1.00 81.12 344 GLY A CA 1
ATOM 2815 C C . GLY A 1 344 ? 46.027 -1.969 -17.952 1.00 81.12 344 GLY A C 1
ATOM 2816 O O . GLY A 1 344 ? 45.709 -3.155 -18.003 1.00 81.12 344 GLY A O 1
ATOM 2817 N N . PHE A 1 345 ? 46.230 -1.315 -16.804 1.00 77.06 345 PHE A N 1
ATOM 2818 C CA . PHE A 1 345 ? 46.075 -1.894 -15.459 1.00 77.06 345 PHE A CA 1
ATOM 2819 C C . PHE A 1 345 ? 44.653 -1.784 -14.879 1.00 77.06 345 PHE A C 1
ATOM 2821 O O . PHE A 1 345 ? 44.392 -2.315 -13.800 1.00 77.06 345 PHE A O 1
ATOM 2828 N N . VAL A 1 346 ? 43.738 -1.084 -15.555 1.00 79.81 346 VAL A N 1
ATOM 2829 C CA . VAL A 1 346 ? 42.371 -0.857 -15.071 1.00 79.81 346 VAL A CA 1
ATOM 2830 C C . VAL A 1 346 ? 41.432 -1.923 -15.628 1.00 79.81 346 VAL A C 1
ATOM 2832 O O . VAL A 1 346 ? 41.388 -2.167 -16.836 1.00 79.81 346 VAL A O 1
ATOM 2835 N N . GLU A 1 347 ? 40.630 -2.513 -14.750 1.00 84.19 347 GLU A N 1
ATOM 2836 C CA . GLU A 1 347 ? 39.407 -3.221 -15.109 1.00 84.19 347 GLU A CA 1
ATOM 2837 C C . GLU A 1 347 ? 38.200 -2.454 -14.573 1.00 84.19 347 GLU A C 1
ATOM 2839 O O . GLU A 1 347 ? 38.161 -2.057 -13.413 1.00 84.19 347 GLU A O 1
ATOM 2844 N N . ILE A 1 348 ? 37.218 -2.235 -15.439 1.00 84.00 348 ILE A N 1
ATOM 2845 C CA . ILE A 1 348 ? 35.960 -1.566 -15.121 1.00 84.00 348 ILE A CA 1
ATOM 2846 C C . ILE A 1 348 ? 34.871 -2.629 -15.227 1.00 84.00 348 ILE A C 1
ATOM 2848 O O . ILE A 1 348 ? 34.473 -2.985 -16.339 1.00 84.00 348 ILE A O 1
ATOM 2852 N N . LEU A 1 349 ? 34.431 -3.170 -14.094 1.00 83.69 349 LEU A N 1
ATOM 2853 C CA . LEU A 1 349 ? 33.364 -4.166 -14.039 1.00 83.69 349 LEU A CA 1
ATOM 2854 C C . LEU A 1 349 ? 32.014 -3.453 -14.063 1.00 83.69 349 LEU A C 1
ATOM 2856 O O . LEU A 1 349 ? 31.709 -2.638 -13.198 1.00 83.69 349 LEU A O 1
ATOM 2860 N N . PHE A 1 350 ? 31.185 -3.768 -15.045 1.00 78.75 350 PHE A N 1
ATOM 2861 C CA . PHE A 1 350 ? 29.860 -3.185 -15.204 1.00 78.75 350 PHE A CA 1
ATOM 2862 C C . PHE A 1 350 ? 28.909 -3.680 -14.101 1.00 78.75 350 PHE A C 1
ATOM 2864 O O . PHE A 1 350 ? 28.727 -4.890 -13.948 1.00 78.75 350 PHE A O 1
ATOM 2871 N N . THR A 1 351 ? 28.269 -2.765 -13.361 1.00 73.19 351 THR A N 1
ATOM 2872 C CA . THR A 1 351 ? 27.375 -3.121 -12.239 1.00 73.19 351 THR A CA 1
ATOM 2873 C C . THR A 1 351 ? 25.914 -2.714 -12.422 1.00 73.19 351 THR A C 1
ATOM 2875 O O . THR A 1 351 ? 25.045 -3.374 -11.855 1.00 73.19 351 THR A O 1
ATOM 2878 N N . ASP A 1 352 ? 25.603 -1.708 -13.241 1.00 68.62 352 ASP A N 1
ATOM 2879 C CA . ASP A 1 352 ? 24.224 -1.317 -13.580 1.00 68.62 352 ASP A CA 1
ATOM 2880 C C . ASP A 1 352 ? 24.193 -0.671 -14.974 1.00 68.62 352 ASP A C 1
ATOM 2882 O O . ASP A 1 352 ? 25.152 -0.018 -15.413 1.00 68.62 352 ASP A O 1
ATOM 2886 N N . GLY A 1 353 ? 23.077 -0.849 -15.678 1.00 70.56 353 GLY A N 1
ATOM 2887 C CA . GLY A 1 353 ? 22.791 -0.105 -16.895 1.00 70.56 353 GLY A CA 1
ATOM 2888 C C . GLY A 1 353 ? 21.654 -0.678 -17.723 1.00 70.56 353 GLY A C 1
ATOM 2889 O O . GLY A 1 353 ? 20.833 -1.467 -17.265 1.00 70.56 353 GLY A O 1
ATOM 2890 N N . PHE A 1 354 ? 21.604 -0.274 -18.984 1.00 65.50 354 PHE A N 1
ATOM 2891 C CA . PHE A 1 354 ? 20.579 -0.700 -19.936 1.00 65.50 354 PHE A CA 1
ATOM 2892 C C . PHE A 1 354 ? 21.248 -1.307 -21.156 1.00 65.50 354 PHE A C 1
ATOM 2894 O O . PHE A 1 354 ? 22.322 -0.846 -21.546 1.00 65.50 354 PHE A O 1
ATOM 2901 N N . TYR A 1 355 ? 20.595 -2.256 -21.824 1.00 66.62 355 TYR A N 1
ATOM 2902 C CA . TYR A 1 355 ? 20.986 -2.598 -23.186 1.00 66.62 355 TYR A CA 1
ATOM 2903 C C . TYR A 1 355 ? 19.837 -2.504 -24.185 1.00 66.62 355 TYR A C 1
ATOM 2905 O O . TYR A 1 355 ? 18.669 -2.761 -23.898 1.00 66.62 355 TYR A O 1
ATOM 2913 N N . VAL A 1 356 ? 20.224 -2.082 -25.382 1.00 59.25 356 VAL A N 1
ATOM 2914 C CA . VAL A 1 356 ? 19.385 -1.873 -26.551 1.00 59.25 356 VAL A CA 1
ATOM 2915 C C . VAL A 1 356 ? 19.804 -2.914 -27.578 1.00 59.25 356 VAL A C 1
ATOM 2917 O O . VAL A 1 356 ? 20.963 -2.911 -27.999 1.00 59.25 356 VAL A O 1
ATOM 2920 N N . VAL A 1 357 ? 18.886 -3.778 -28.005 1.00 57.62 357 VAL A N 1
ATOM 2921 C CA . VAL A 1 357 ? 19.115 -4.686 -29.137 1.00 57.62 357 VAL A CA 1
ATOM 2922 C C . VAL A 1 357 ? 18.363 -4.119 -30.332 1.00 57.62 357 VAL A C 1
ATOM 2924 O O . VAL A 1 357 ? 17.231 -3.681 -30.195 1.00 57.62 357 VAL A O 1
ATOM 2927 N N . ASN A 1 358 ? 18.971 -4.061 -31.520 1.00 57.69 358 ASN A N 1
ATOM 2928 C CA . ASN A 1 358 ? 18.278 -3.649 -32.756 1.00 57.69 358 ASN A CA 1
ATOM 2929 C C . ASN A 1 358 ? 17.493 -2.303 -32.689 1.00 57.69 358 ASN A C 1
ATOM 2931 O O . ASN A 1 358 ? 16.580 -2.091 -33.486 1.00 57.69 358 ASN A O 1
ATOM 2935 N N . GLN A 1 359 ? 17.881 -1.375 -31.801 1.00 50.34 359 GLN A N 1
ATOM 2936 C CA . GLN A 1 359 ? 17.214 -0.086 -31.503 1.00 50.34 359 GLN A CA 1
ATOM 2937 C C . GLN A 1 359 ? 15.931 -0.146 -30.641 1.00 50.34 359 GLN A C 1
ATOM 2939 O O . GLN A 1 359 ? 15.312 0.899 -30.429 1.00 50.34 359 GLN A O 1
ATOM 2944 N N . SER A 1 360 ? 15.558 -1.300 -30.082 1.00 42.16 360 SER A N 1
ATOM 2945 C CA . SER A 1 360 ? 14.561 -1.401 -29.006 1.00 42.16 360 SER A CA 1
ATOM 2946 C C . SER A 1 360 ? 15.243 -1.396 -27.623 1.00 42.16 360 SER A C 1
ATOM 2948 O O . SER A 1 360 ? 16.238 -2.097 -27.428 1.00 42.16 360 SER A O 1
ATOM 2950 N N . PRO A 1 361 ? 14.795 -0.562 -26.660 1.00 47.09 361 PRO A N 1
ATOM 2951 C CA . PRO A 1 361 ? 15.315 -0.580 -25.294 1.00 47.09 361 PRO A CA 1
ATOM 2952 C C . PRO A 1 361 ? 14.725 -1.781 -24.554 1.00 47.09 361 PRO A C 1
ATOM 2954 O O . PRO A 1 361 ? 13.643 -1.685 -23.979 1.00 47.09 361 PRO A O 1
ATOM 2957 N N . ASP A 1 362 ? 15.417 -2.916 -24.624 1.00 51.88 362 ASP A N 1
ATOM 2958 C CA . ASP A 1 362 ? 14.810 -4.204 -24.297 1.00 51.88 362 ASP A CA 1
ATOM 2959 C C . ASP A 1 362 ? 14.988 -4.617 -22.830 1.00 51.88 362 ASP A C 1
ATOM 2961 O O . ASP A 1 362 ? 14.046 -5.162 -22.267 1.00 51.88 362 ASP A O 1
ATOM 2965 N N . LEU A 1 363 ? 16.132 -4.353 -22.174 1.00 53.38 363 LEU A N 1
ATOM 2966 C CA . LEU A 1 363 ? 16.350 -4.794 -20.782 1.00 53.38 363 LEU A CA 1
ATOM 2967 C C . LEU A 1 363 ? 17.179 -3.832 -19.906 1.00 53.38 363 LEU A C 1
ATOM 2969 O O . LEU A 1 363 ? 18.116 -3.168 -20.357 1.00 53.38 363 LEU A O 1
ATOM 2973 N N . LEU A 1 364 ? 16.847 -3.845 -18.609 1.00 48.75 364 LEU A N 1
ATOM 2974 C CA . LEU A 1 364 ? 17.612 -3.269 -17.496 1.00 48.75 364 LEU A CA 1
ATOM 2975 C C . LEU A 1 364 ? 18.550 -4.335 -16.894 1.00 48.75 364 LEU A C 1
ATOM 2977 O O . LEU A 1 364 ? 18.150 -5.485 -16.706 1.00 48.75 364 LEU A O 1
ATOM 2981 N N . LEU A 1 365 ? 19.774 -3.940 -16.550 1.00 56.53 365 LEU A N 1
ATOM 2982 C CA . LEU A 1 365 ? 20.785 -4.746 -15.867 1.00 56.53 365 LEU A CA 1
ATOM 2983 C C . LEU A 1 365 ? 20.955 -4.235 -14.432 1.00 56.53 365 LEU A C 1
ATOM 2985 O O . LEU A 1 365 ? 21.378 -3.102 -14.238 1.00 56.53 365 LEU A O 1
ATOM 2989 N N . LEU A 1 366 ? 20.648 -5.072 -13.436 1.00 48.56 366 LEU A N 1
ATOM 2990 C CA . LEU A 1 366 ? 20.842 -4.760 -12.015 1.00 48.56 366 LEU A CA 1
ATOM 2991 C C . LEU A 1 366 ? 21.847 -5.739 -11.387 1.00 48.56 366 LEU A C 1
ATOM 2993 O O . LEU A 1 366 ? 21.490 -6.874 -11.064 1.00 48.56 366 LEU A O 1
ATOM 2997 N N . GLY A 1 367 ? 23.075 -5.272 -11.160 1.00 50.16 367 GLY A N 1
ATOM 2998 C CA . GLY A 1 367 ? 24.141 -5.981 -10.449 1.00 50.16 367 GLY A CA 1
ATOM 2999 C C . GLY A 1 367 ? 25.156 -6.702 -11.345 1.00 50.16 367 GLY A C 1
ATOM 3000 O O . GLY A 1 367 ? 24.883 -7.054 -12.491 1.00 50.16 367 GLY A O 1
ATOM 3001 N N . SER A 1 368 ? 26.316 -7.010 -10.758 1.00 39.12 368 SER A N 1
ATOM 3002 C CA . SER A 1 368 ? 27.466 -7.710 -11.364 1.00 39.12 368 SER A CA 1
ATOM 3003 C C . SER A 1 368 ? 27.226 -9.180 -11.748 1.00 39.12 368 SER A C 1
ATOM 3005 O O . SER A 1 368 ? 28.149 -9.874 -12.168 1.00 39.12 368 SER A O 1
ATOM 3007 N N . SER A 1 369 ? 25.990 -9.679 -11.636 1.00 40.41 369 SER A N 1
ATOM 3008 C CA . SER A 1 369 ? 25.615 -10.996 -12.148 1.00 40.41 369 SER A CA 1
ATOM 3009 C C . SER A 1 369 ? 24.493 -10.868 -13.169 1.00 40.41 369 SER A C 1
ATOM 3011 O O . SER A 1 369 ? 23.374 -10.490 -12.816 1.00 40.41 369 SER A O 1
ATOM 3013 N N . LEU A 1 370 ? 24.749 -11.289 -14.411 1.00 40.69 370 LEU A N 1
ATOM 3014 C CA . LEU A 1 370 ? 23.734 -11.485 -15.457 1.00 40.69 370 LEU A CA 1
ATOM 3015 C C . LEU A 1 370 ? 22.798 -12.682 -15.161 1.00 40.69 370 LEU A C 1
ATOM 3017 O O . LEU A 1 370 ? 22.529 -13.526 -16.015 1.00 40.69 370 LEU A O 1
ATOM 3021 N N . LYS A 1 371 ? 22.245 -12.752 -13.942 1.00 41.12 371 LYS A N 1
ATOM 3022 C CA . LYS A 1 371 ? 21.026 -13.512 -13.656 1.00 41.12 371 LYS A CA 1
ATOM 3023 C C . LYS A 1 371 ? 19.849 -12.677 -14.142 1.00 41.12 371 LYS A C 1
ATOM 3025 O O . LYS A 1 371 ? 19.279 -11.875 -13.407 1.00 41.12 371 LYS A O 1
ATOM 3030 N N . CYS A 1 372 ? 19.572 -12.824 -15.434 1.00 45.75 372 CYS A N 1
ATOM 3031 C CA . CYS A 1 372 ? 18.690 -11.955 -16.195 1.00 45.75 372 CYS A CA 1
ATOM 3032 C C . CYS A 1 372 ? 17.326 -11.778 -15.521 1.00 45.75 372 CYS A C 1
ATOM 3034 O O . CYS A 1 372 ? 16.495 -12.687 -15.543 1.00 45.75 372 CYS A O 1
ATOM 3036 N N . TRP A 1 373 ? 17.054 -10.566 -15.039 1.00 51.59 373 TRP A N 1
ATOM 3037 C CA . TRP A 1 373 ? 15.694 -10.071 -14.871 1.00 51.59 373 TRP A CA 1
ATOM 3038 C C . TRP A 1 373 ? 15.118 -9.870 -16.274 1.00 51.59 373 TRP A C 1
ATOM 3040 O O . TRP A 1 373 ? 15.061 -8.746 -16.766 1.00 51.59 373 TRP A O 1
ATOM 3050 N N . ARG A 1 374 ? 14.733 -10.958 -16.954 1.00 63.06 374 ARG A N 1
ATOM 3051 C CA . ARG A 1 374 ? 14.154 -10.880 -18.298 1.00 63.06 374 ARG A CA 1
ATOM 3052 C C . ARG A 1 374 ? 12.819 -10.159 -18.217 1.00 63.06 374 ARG A C 1
ATOM 3054 O O . ARG A 1 374 ? 11.869 -10.704 -17.662 1.00 63.06 374 ARG A O 1
ATOM 3061 N N . HIS A 1 375 ? 12.800 -8.917 -18.683 1.00 69.75 375 HIS A N 1
ATOM 3062 C CA . HIS A 1 375 ? 11.601 -8.105 -18.722 1.00 69.75 375 HIS A CA 1
ATOM 3063 C C . HIS A 1 375 ? 11.377 -7.611 -20.141 1.00 69.75 375 HIS A C 1
ATOM 3065 O O . HIS A 1 375 ? 12.309 -7.116 -20.761 1.00 69.75 375 HIS A O 1
ATOM 3071 N N . GLY A 1 376 ? 10.139 -7.693 -20.615 1.00 72.81 376 GLY A N 1
ATOM 3072 C CA . GLY A 1 376 ? 9.735 -7.177 -21.919 1.00 72.81 376 GLY A CA 1
ATOM 3073 C C . GLY A 1 376 ? 8.439 -6.378 -21.843 1.00 72.81 376 GLY A C 1
ATOM 3074 O O . GLY A 1 376 ? 7.644 -6.520 -20.909 1.00 72.81 376 GLY A O 1
ATOM 3075 N N . GLU A 1 377 ? 8.196 -5.526 -22.837 1.00 80.19 377 GLU A N 1
ATOM 3076 C CA . GLU A 1 377 ? 6.863 -4.953 -23.035 1.00 80.19 377 GLU A CA 1
ATOM 3077 C C . GLU A 1 377 ? 5.898 -6.038 -23.555 1.00 80.19 377 GLU A C 1
ATOM 3079 O O . GLU A 1 377 ? 6.254 -6.863 -24.400 1.00 80.19 377 GLU A O 1
ATOM 3084 N N . LEU A 1 378 ? 4.643 -6.035 -23.091 1.00 81.06 378 LEU A N 1
ATOM 3085 C CA . LEU A 1 378 ? 3.629 -6.939 -23.641 1.00 81.06 378 LEU A CA 1
ATOM 3086 C C . LEU A 1 378 ? 3.337 -6.595 -25.109 1.00 81.06 378 LEU A C 1
ATOM 3088 O O . LEU A 1 378 ? 3.046 -5.449 -25.454 1.00 81.06 378 LEU A O 1
ATOM 3092 N N . THR A 1 379 ? 3.306 -7.613 -25.968 1.00 81.88 379 THR A N 1
ATOM 3093 C CA . THR A 1 379 ? 2.823 -7.467 -27.347 1.00 81.88 379 THR A CA 1
ATOM 3094 C C . THR A 1 379 ? 1.349 -7.047 -27.365 1.00 81.88 379 THR A C 1
ATOM 3096 O O . THR A 1 379 ? 0.578 -7.391 -26.466 1.00 81.88 379 THR A O 1
ATOM 3099 N N . SER A 1 380 ? 0.902 -6.358 -28.420 1.00 79.94 380 SER A N 1
ATOM 3100 C CA . SER A 1 380 ? -0.495 -5.901 -28.527 1.00 79.94 380 SER A CA 1
ATOM 3101 C C . SER A 1 380 ? -1.515 -7.042 -28.392 1.00 79.94 380 SER A C 1
ATOM 3103 O O . SER A 1 380 ? -2.575 -6.849 -27.799 1.00 79.94 380 SER A O 1
ATOM 3105 N N . SER A 1 381 ? -1.191 -8.253 -28.866 1.00 82.19 381 SER A N 1
ATOM 3106 C CA . SER A 1 381 ? -2.023 -9.446 -28.657 1.00 82.19 381 SER A CA 1
ATOM 3107 C C . SER A 1 381 ? -2.145 -9.819 -27.179 1.00 82.19 381 SER A C 1
ATOM 3109 O O . SER A 1 381 ? -3.248 -10.095 -26.711 1.00 82.19 381 SER A O 1
ATOM 3111 N N . ASN A 1 382 ? -1.046 -9.774 -26.424 1.00 84.75 382 ASN A N 1
ATOM 3112 C CA . ASN A 1 382 ? -1.036 -10.127 -25.005 1.00 84.75 382 ASN A CA 1
ATOM 3113 C C . ASN A 1 382 ? -1.797 -9.085 -24.169 1.00 84.75 382 ASN A C 1
ATOM 3115 O O . ASN A 1 382 ? -2.517 -9.450 -23.241 1.00 84.75 382 ASN A O 1
ATOM 3119 N N . ILE A 1 383 ? -1.730 -7.801 -24.541 1.00 81.94 383 ILE A N 1
ATOM 3120 C CA . ILE A 1 383 ? -2.517 -6.738 -23.892 1.00 81.94 383 ILE A CA 1
ATOM 3121 C C . ILE A 1 383 ? -4.023 -6.926 -24.161 1.00 81.94 383 ILE A C 1
ATOM 3123 O O . ILE A 1 383 ? -4.840 -6.749 -23.256 1.00 81.94 383 ILE A O 1
ATOM 3127 N N . HIS A 1 384 ? -4.415 -7.373 -25.360 1.00 83.31 384 HIS A N 1
ATOM 3128 C CA . HIS A 1 384 ? -5.809 -7.747 -25.626 1.00 83.31 384 HIS A CA 1
ATOM 3129 C C . HIS A 1 384 ? -6.258 -8.987 -24.837 1.00 83.31 384 HIS A C 1
ATOM 3131 O O . HIS A 1 384 ? -7.398 -9.020 -24.372 1.00 83.31 384 HIS A O 1
ATOM 3137 N N . VAL A 1 385 ? -5.399 -9.992 -24.639 1.00 83.75 385 VAL A N 1
ATOM 3138 C CA . VAL A 1 385 ? -5.697 -11.125 -23.739 1.00 83.75 385 VAL A CA 1
ATOM 3139 C C . VAL A 1 385 ? -5.911 -10.625 -22.304 1.00 83.75 385 VAL A C 1
ATOM 3141 O O . VAL A 1 385 ? -6.878 -11.021 -21.652 1.00 83.75 385 VAL A O 1
ATOM 3144 N N . LEU A 1 386 ? -5.068 -9.696 -21.849 1.00 84.31 386 LEU A N 1
ATOM 3145 C CA . LEU A 1 386 ? -5.132 -9.084 -20.525 1.00 84.31 386 LEU A CA 1
ATOM 3146 C C . LEU A 1 386 ? -6.427 -8.284 -20.284 1.00 84.31 386 LEU A C 1
ATOM 3148 O O . LEU A 1 386 ? -7.085 -8.501 -19.268 1.00 84.31 386 LEU A O 1
ATOM 3152 N N . ASP A 1 387 ? -6.852 -7.418 -21.212 1.00 81.56 387 ASP A N 1
ATOM 3153 C CA . ASP A 1 387 ? -8.117 -6.669 -21.068 1.00 81.56 387 ASP A CA 1
ATOM 3154 C C . ASP A 1 387 ? -9.353 -7.592 -21.097 1.00 81.56 387 ASP A C 1
ATOM 3156 O O . ASP A 1 387 ? -10.354 -7.342 -20.421 1.00 81.56 387 ASP A O 1
ATOM 3160 N N . ASN A 1 388 ? -9.275 -8.714 -21.821 1.00 78.38 388 ASN A N 1
ATOM 3161 C CA . ASN A 1 388 ? -10.341 -9.714 -21.853 1.00 78.38 388 ASN A CA 1
ATOM 3162 C C . ASN A 1 388 ? -10.411 -10.590 -20.589 1.00 78.38 388 ASN A C 1
ATOM 3164 O O . ASN A 1 388 ? -11.482 -11.137 -20.316 1.00 78.38 388 ASN A O 1
ATOM 3168 N N . ALA A 1 389 ? -9.339 -10.714 -19.798 1.00 74.44 389 ALA A N 1
ATOM 3169 C CA . ALA A 1 389 ? -9.295 -11.592 -18.623 1.00 74.44 389 ALA A CA 1
ATOM 3170 C C . ALA A 1 389 ? -10.409 -11.295 -17.604 1.00 74.44 389 ALA A C 1
ATOM 3172 O O . ALA A 1 389 ? -11.030 -12.213 -17.069 1.00 74.44 389 ALA A O 1
ATOM 3173 N N . VAL A 1 390 ? -10.726 -10.015 -17.389 1.00 68.12 390 VAL A N 1
ATOM 3174 C CA . VAL A 1 390 ? -11.732 -9.586 -16.400 1.00 68.12 390 VAL A CA 1
ATOM 3175 C C . VAL A 1 390 ? -13.149 -9.498 -16.984 1.00 68.12 390 VAL A C 1
ATOM 3177 O O . VAL A 1 390 ? -14.129 -9.504 -16.239 1.00 68.12 390 VAL A O 1
ATOM 3180 N N . SER A 1 391 ? -13.299 -9.535 -18.313 1.00 63.38 391 SER A N 1
ATOM 3181 C CA . SER A 1 391 ? -14.619 -9.634 -18.963 1.00 63.38 391 SER A CA 1
ATOM 3182 C C . SER A 1 391 ? -15.339 -10.967 -18.694 1.00 63.38 391 SER A C 1
ATOM 3184 O O . SER A 1 391 ? -16.561 -11.036 -18.793 1.00 63.38 391 SER A O 1
ATOM 3186 N N . ARG A 1 392 ? -14.594 -12.027 -18.340 1.00 52.94 392 ARG A N 1
ATOM 3187 C CA . ARG A 1 392 ? -15.069 -13.425 -18.313 1.00 52.94 392 ARG A CA 1
ATOM 3188 C C . ARG A 1 392 ? -15.730 -13.881 -17.003 1.00 52.94 392 ARG A C 1
ATOM 3190 O O . ARG A 1 392 ? -15.971 -15.072 -16.837 1.00 52.94 392 ARG A O 1
ATOM 3197 N N . SER A 1 393 ? -16.016 -12.971 -16.068 1.00 50.94 393 SER A N 1
ATOM 3198 C CA . SER A 1 393 ? -16.696 -13.243 -14.777 1.00 50.94 393 SER A CA 1
ATOM 3199 C C . SER A 1 393 ? -16.010 -14.241 -13.820 1.00 50.94 393 SER A C 1
ATOM 3201 O O . SER A 1 393 ? -16.480 -14.440 -12.702 1.00 50.94 393 SER A O 1
ATOM 3203 N N . SER A 1 394 ? -14.884 -14.841 -14.202 1.00 64.62 394 SER A N 1
ATOM 3204 C CA . SER A 1 394 ? -14.104 -15.775 -13.389 1.00 64.62 394 SER A CA 1
ATOM 3205 C C . SER A 1 394 ? -13.211 -15.027 -12.399 1.00 64.62 394 SER A C 1
ATOM 3207 O O . SER A 1 394 ? -12.051 -14.719 -12.678 1.00 64.62 394 SER A O 1
ATOM 3209 N N . LEU A 1 395 ? -13.767 -14.772 -11.214 1.00 70.81 395 LEU A N 1
ATOM 3210 C CA . LEU A 1 395 ? -13.130 -14.096 -10.079 1.00 70.81 395 LEU A CA 1
ATOM 3211 C C . LEU A 1 395 ? -11.687 -14.566 -9.750 1.00 70.81 395 LEU A C 1
ATOM 3213 O O . LEU A 1 395 ? -10.876 -13.700 -9.415 1.00 70.81 395 LEU A O 1
ATOM 3217 N N . PRO A 1 396 ? -11.300 -15.858 -9.890 1.00 78.44 396 PRO A N 1
ATOM 3218 C CA . PRO A 1 396 ? -9.911 -16.283 -9.696 1.00 78.44 396 PRO A CA 1
ATOM 3219 C C . PRO A 1 396 ? -8.898 -15.598 -10.623 1.00 78.44 396 PRO A C 1
ATOM 3221 O O . PRO A 1 396 ? -7.780 -15.335 -10.186 1.00 78.44 396 PRO A O 1
ATOM 3224 N N . LEU A 1 397 ? -9.265 -15.247 -11.865 1.00 88.38 397 LEU A N 1
ATOM 3225 C CA . LEU A 1 397 ? -8.328 -14.644 -12.828 1.00 88.38 397 LEU A CA 1
ATOM 3226 C C . LEU A 1 397 ? -7.804 -13.272 -12.387 1.00 88.38 397 LEU A C 1
ATOM 3228 O O . LEU A 1 397 ? -6.723 -12.878 -12.819 1.00 88.38 397 LEU A O 1
ATOM 3232 N N . LEU A 1 398 ? -8.496 -12.571 -11.480 1.00 89.19 398 LEU A N 1
ATOM 3233 C CA . LEU A 1 398 ? -7.964 -11.349 -10.870 1.00 89.19 398 LEU A CA 1
ATOM 3234 C C . LEU A 1 398 ? -6.647 -11.616 -10.121 1.00 89.19 398 LEU A C 1
ATOM 3236 O O . LEU A 1 398 ? -5.767 -10.760 -10.125 1.00 89.19 398 LEU A O 1
ATOM 3240 N N . HIS A 1 399 ? -6.451 -12.810 -9.552 1.00 91.88 399 HIS A N 1
ATOM 3241 C CA . HIS A 1 399 ? -5.161 -13.176 -8.967 1.00 91.88 399 HIS A CA 1
ATOM 3242 C C . HIS A 1 399 ? -4.057 -13.278 -10.022 1.00 91.88 399 HIS A C 1
ATOM 3244 O O . HIS A 1 399 ? -2.971 -12.744 -9.819 1.00 91.88 399 HIS A O 1
ATOM 3250 N N . ALA A 1 400 ? -4.332 -13.939 -11.150 1.00 93.00 400 ALA A N 1
ATOM 3251 C CA . ALA A 1 400 ? -3.367 -14.095 -12.238 1.00 93.00 400 ALA A CA 1
ATOM 3252 C C . ALA A 1 400 ? -3.003 -12.735 -12.859 1.00 93.00 400 ALA A C 1
ATOM 3254 O O . ALA A 1 400 ? -1.829 -12.453 -13.086 1.00 93.00 400 ALA A O 1
ATOM 3255 N N . VAL A 1 401 ? -3.993 -11.852 -13.033 1.00 93.06 401 VAL A N 1
ATOM 3256 C CA . VAL A 1 401 ? -3.783 -10.449 -13.425 1.00 93.06 401 VAL A CA 1
ATOM 3257 C C . VAL A 1 401 ? -2.918 -9.707 -12.406 1.00 93.06 401 VAL A C 1
ATOM 3259 O O . VAL A 1 401 ? -2.013 -8.979 -12.804 1.00 93.06 401 VAL A O 1
ATOM 3262 N N . ALA A 1 402 ? -3.168 -9.858 -11.102 1.00 94.12 402 ALA A N 1
ATOM 3263 C CA . ALA A 1 402 ? -2.335 -9.222 -10.084 1.00 94.12 402 ALA A CA 1
ATOM 3264 C C . ALA A 1 402 ? -0.890 -9.745 -10.160 1.00 94.12 402 ALA A C 1
ATOM 3266 O O . ALA A 1 402 ? 0.032 -8.937 -10.271 1.00 94.12 402 ALA A O 1
ATOM 3267 N N . LYS A 1 403 ? -0.706 -11.073 -10.183 1.00 94.62 403 LYS A N 1
ATOM 3268 C CA . LYS A 1 403 ? 0.594 -11.763 -10.222 1.00 94.62 403 LYS A CA 1
ATOM 3269 C C . LYS A 1 403 ? 1.431 -11.361 -11.440 1.00 94.62 403 LYS A C 1
ATOM 3271 O O . LYS A 1 403 ? 2.586 -10.997 -11.246 1.00 94.62 403 LYS A O 1
ATOM 3276 N N . LEU A 1 404 ? 0.825 -11.259 -12.629 1.00 94.25 404 LEU A N 1
ATOM 3277 C CA . LEU A 1 404 ? 1.458 -10.702 -13.837 1.00 94.25 404 LEU A CA 1
ATOM 3278 C C . LEU A 1 404 ? 2.124 -9.336 -13.588 1.00 94.25 404 LEU A C 1
ATOM 3280 O O . LEU A 1 404 ? 3.197 -9.065 -14.108 1.00 94.25 404 LEU A O 1
ATOM 3284 N N . HIS A 1 405 ? 1.487 -8.462 -12.807 1.00 94.50 405 HIS A N 1
ATOM 3285 C CA . HIS A 1 405 ? 1.993 -7.115 -12.529 1.00 94.50 405 HIS A CA 1
ATOM 3286 C C . HIS A 1 405 ? 2.955 -7.049 -11.333 1.00 94.50 405 HIS A C 1
ATOM 3288 O O . HIS A 1 405 ? 3.474 -5.973 -11.034 1.00 94.50 405 HIS A O 1
A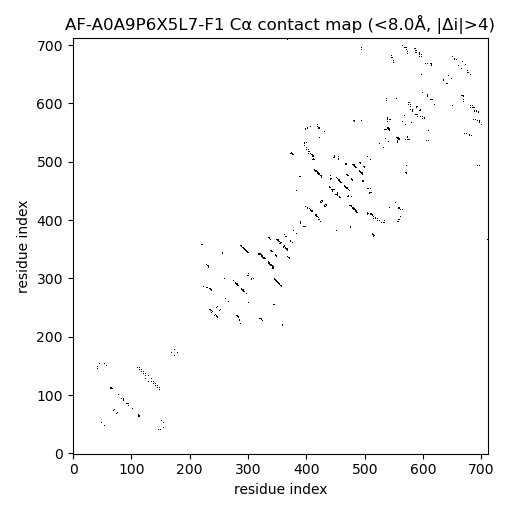TOM 3294 N N . THR A 1 406 ? 3.190 -8.157 -10.624 1.00 92.56 406 THR A N 1
ATOM 3295 C CA . THR A 1 406 ? 4.260 -8.216 -9.620 1.00 92.56 406 THR A CA 1
ATOM 3296 C C . THR A 1 406 ? 5.593 -8.423 -10.324 1.00 92.56 406 THR A C 1
ATOM 3298 O O . THR A 1 406 ? 5.675 -9.186 -11.278 1.00 92.56 406 THR A O 1
ATOM 3301 N N . GLY A 1 407 ? 6.628 -7.710 -9.894 1.00 87.12 407 GLY A N 1
ATOM 3302 C CA . GLY A 1 407 ? 7.914 -7.680 -10.592 1.00 87.12 407 GLY A CA 1
ATOM 3303 C C . GLY A 1 407 ? 7.999 -6.624 -11.695 1.00 87.12 407 GLY A C 1
ATOM 3304 O O . GLY A 1 407 ? 9.094 -6.256 -12.100 1.00 87.12 407 GLY A O 1
ATOM 3305 N N . ALA A 1 408 ? 6.870 -6.080 -12.155 1.00 88.38 408 ALA A N 1
ATOM 3306 C CA . ALA A 1 408 ? 6.873 -5.149 -13.276 1.00 88.38 408 ALA A CA 1
ATOM 3307 C C . ALA A 1 408 ? 7.650 -3.852 -12.970 1.00 88.38 408 ALA A C 1
ATOM 3309 O O . ALA A 1 408 ? 7.503 -3.245 -11.901 1.00 88.38 408 ALA A O 1
ATOM 3310 N N . LEU A 1 409 ? 8.435 -3.404 -13.951 1.00 85.69 409 LEU A N 1
ATOM 3311 C CA . LEU A 1 409 ? 9.131 -2.121 -13.952 1.00 85.69 409 LEU A CA 1
ATOM 3312 C C . LEU A 1 409 ? 8.307 -1.110 -14.751 1.00 85.69 409 LEU A C 1
ATOM 3314 O O . LEU A 1 409 ? 8.080 -1.274 -15.949 1.00 85.69 409 LEU A O 1
ATOM 3318 N N . ILE A 1 410 ? 7.861 -0.049 -14.087 1.00 87.62 410 ILE A N 1
ATOM 3319 C CA . ILE A 1 410 ? 7.134 1.058 -14.711 1.00 87.62 410 ILE A CA 1
ATOM 3320 C C . ILE A 1 410 ? 8.135 2.187 -14.945 1.00 87.62 410 ILE A C 1
ATOM 3322 O O . ILE A 1 410 ? 8.663 2.745 -13.983 1.00 87.62 410 ILE A O 1
ATOM 3326 N N . VAL A 1 411 ? 8.401 2.509 -16.209 1.00 82.38 411 VAL A N 1
ATOM 3327 C CA . VAL A 1 411 ? 9.485 3.403 -16.644 1.00 82.38 411 VAL A CA 1
ATOM 3328 C C . VAL A 1 411 ? 8.905 4.629 -17.345 1.00 82.38 411 VAL A C 1
ATOM 3330 O O . VAL A 1 411 ? 8.213 4.502 -18.352 1.00 82.38 411 VAL A O 1
ATOM 3333 N N . ASP A 1 412 ? 9.204 5.822 -16.837 1.00 85.06 412 ASP A N 1
ATOM 3334 C CA . ASP A 1 412 ? 8.980 7.101 -17.532 1.00 85.06 412 ASP A CA 1
ATOM 3335 C C . ASP A 1 412 ? 10.120 8.068 -17.162 1.00 85.06 412 ASP A C 1
ATOM 3337 O O . ASP A 1 412 ? 11.271 7.804 -17.496 1.00 85.06 412 ASP A O 1
ATOM 3341 N N . LYS A 1 413 ? 9.863 9.145 -16.405 1.00 81.31 413 LYS A N 1
ATOM 3342 C CA . LYS A 1 413 ? 10.936 9.995 -15.835 1.00 81.31 413 LYS A CA 1
ATOM 3343 C C . LYS A 1 413 ? 11.511 9.443 -14.534 1.00 81.31 413 LYS A C 1
ATOM 3345 O O . LYS A 1 413 ? 12.500 9.951 -14.013 1.00 81.31 413 LYS A O 1
ATOM 3350 N N . GLU A 1 414 ? 10.818 8.471 -13.965 1.00 81.38 414 GLU A N 1
ATOM 3351 C CA . GLU A 1 414 ? 11.174 7.737 -12.765 1.00 81.38 414 GLU A CA 1
ATOM 3352 C C . GLU A 1 414 ? 10.904 6.254 -13.044 1.00 81.38 414 GLU A C 1
ATOM 3354 O O . GLU A 1 414 ? 10.031 5.932 -13.855 1.00 81.38 414 GLU A O 1
ATOM 3359 N N . ILE A 1 415 ? 11.647 5.363 -12.384 1.00 80.00 415 ILE A N 1
ATOM 3360 C CA . ILE A 1 415 ? 11.478 3.914 -12.518 1.00 80.00 415 ILE A CA 1
ATOM 3361 C C . ILE A 1 415 ? 10.880 3.375 -11.220 1.00 80.00 415 ILE A C 1
ATOM 3363 O O . ILE A 1 415 ? 11.477 3.496 -10.149 1.00 80.00 415 ILE A O 1
ATOM 3367 N N . VAL A 1 416 ? 9.687 2.788 -11.303 1.00 84.75 416 VAL A N 1
ATOM 3368 C CA . VAL A 1 416 ? 8.984 2.192 -10.161 1.00 84.75 416 VAL A CA 1
ATOM 3369 C C . VAL A 1 416 ? 8.975 0.676 -10.305 1.00 84.75 416 VAL A C 1
ATOM 3371 O O . VAL A 1 416 ? 8.442 0.151 -11.279 1.00 84.75 416 VAL A O 1
ATOM 3374 N N . PHE A 1 417 ? 9.496 -0.026 -9.302 1.00 86.62 417 PHE A N 1
ATOM 3375 C CA . PHE A 1 417 ? 9.397 -1.478 -9.192 1.00 86.62 417 PHE A CA 1
ATOM 3376 C C . PHE A 1 417 ? 8.123 -1.867 -8.425 1.00 86.62 417 PHE A C 1
ATOM 3378 O O . PHE A 1 417 ? 7.958 -1.499 -7.255 1.00 86.62 417 PHE A O 1
ATOM 3385 N N . ALA A 1 418 ? 7.204 -2.583 -9.078 1.00 90.94 418 ALA A N 1
ATOM 3386 C CA . ALA A 1 418 ? 5.919 -2.997 -8.516 1.00 90.94 418 ALA A CA 1
ATOM 3387 C C . ALA A 1 418 ? 6.044 -4.325 -7.746 1.00 90.94 418 ALA A C 1
ATOM 3389 O O . ALA A 1 418 ? 6.126 -5.405 -8.324 1.00 90.94 418 ALA A O 1
ATOM 3390 N N . MET A 1 419 ? 6.038 -4.258 -6.413 1.00 91.38 419 MET A N 1
ATOM 3391 C CA . MET A 1 419 ? 6.355 -5.407 -5.551 1.00 91.38 419 MET A CA 1
ATOM 3392 C C . MET A 1 419 ? 5.108 -6.198 -5.136 1.00 91.38 419 MET A C 1
ATOM 3394 O O . MET A 1 419 ? 5.159 -7.421 -5.011 1.00 91.38 419 MET A O 1
ATOM 3398 N N . VAL A 1 420 ? 3.992 -5.502 -4.889 1.00 94.06 420 VAL A N 1
ATOM 3399 C CA . VAL A 1 420 ? 2.708 -6.098 -4.474 1.00 94.06 420 VAL A CA 1
ATOM 3400 C C . VAL A 1 420 ? 1.567 -5.347 -5.145 1.00 94.06 420 VAL A C 1
ATOM 3402 O O . VAL A 1 420 ? 1.497 -4.118 -5.076 1.00 94.06 420 VAL A O 1
ATOM 3405 N N . THR A 1 421 ? 0.639 -6.078 -5.746 1.00 94.38 421 THR A N 1
ATOM 3406 C CA . THR A 1 421 ? -0.425 -5.550 -6.611 1.00 94.38 421 THR A CA 1
ATOM 3407 C C . THR A 1 421 ? -1.783 -6.136 -6.226 1.00 94.38 421 THR A C 1
ATOM 3409 O O . THR A 1 421 ? -1.877 -7.259 -5.734 1.00 94.38 421 THR A O 1
ATOM 3412 N N . GLU A 1 422 ? -2.852 -5.371 -6.434 1.00 92.81 422 GLU A N 1
ATOM 3413 C CA . GLU A 1 422 ? -4.241 -5.817 -6.285 1.00 92.81 422 GLU A CA 1
ATOM 3414 C C . GLU A 1 422 ? -5.011 -5.511 -7.570 1.00 92.81 422 GLU A C 1
ATOM 3416 O O . GLU A 1 422 ? -5.096 -4.350 -7.968 1.00 92.81 422 GLU A O 1
ATOM 3421 N N . ALA A 1 423 ? -5.581 -6.529 -8.214 1.00 90.88 423 ALA A N 1
ATOM 3422 C CA . ALA A 1 423 ? -6.441 -6.360 -9.381 1.00 90.88 423 ALA A CA 1
ATOM 3423 C C . ALA A 1 423 ? -7.917 -6.274 -8.971 1.00 90.88 423 ALA A C 1
ATOM 3425 O O . ALA A 1 423 ? -8.344 -6.908 -8.009 1.00 90.88 423 ALA A O 1
ATOM 3426 N N . TYR A 1 424 ? -8.715 -5.502 -9.707 1.00 86.94 424 TYR A N 1
ATOM 3427 C CA . TYR A 1 424 ? -10.143 -5.347 -9.442 1.00 86.94 424 TYR A CA 1
ATOM 3428 C C . TYR A 1 424 ? -10.945 -4.982 -10.691 1.00 86.94 424 TYR A C 1
ATOM 3430 O O . TYR A 1 424 ? -10.457 -4.312 -11.607 1.00 86.94 424 TYR A O 1
ATOM 3438 N N . GLY A 1 425 ? -12.202 -5.424 -10.726 1.00 83.12 425 GLY A N 1
ATOM 3439 C CA . GLY A 1 425 ? -13.115 -5.147 -11.833 1.00 83.12 425 GLY A CA 1
ATOM 3440 C C . GLY A 1 425 ? -13.602 -3.694 -11.850 1.00 83.12 425 GLY A C 1
ATOM 3441 O O . GLY A 1 425 ? -13.758 -3.058 -10.809 1.00 83.12 425 GLY A O 1
ATOM 3442 N N . ARG A 1 426 ? -13.897 -3.159 -13.042 1.00 79.50 426 ARG A N 1
ATOM 3443 C CA . ARG A 1 426 ? -14.571 -1.851 -13.198 1.00 79.50 426 ARG A CA 1
ATOM 3444 C C . ARG A 1 426 ? -16.094 -1.924 -13.065 1.00 79.50 426 ARG A C 1
ATOM 3446 O O . ARG A 1 426 ? -16.741 -0.891 -12.917 1.00 79.50 426 ARG A O 1
ATOM 3453 N N . SER A 1 427 ? -16.679 -3.119 -13.140 1.00 75.94 427 SER A N 1
ATOM 3454 C CA . SER A 1 427 ? -18.128 -3.310 -13.028 1.00 75.94 427 SER A CA 1
ATOM 3455 C C . SER A 1 427 ? -18.579 -3.377 -11.570 1.00 75.94 427 SER A C 1
ATOM 3457 O O . SER A 1 427 ? -18.136 -4.247 -10.823 1.00 75.94 427 SER A O 1
ATOM 3459 N N . LYS A 1 428 ? -19.559 -2.541 -11.201 1.00 68.75 428 LYS A N 1
ATOM 3460 C CA . LYS A 1 428 ? -20.250 -2.576 -9.895 1.00 68.75 428 LYS A CA 1
ATOM 3461 C C . LYS A 1 428 ? -20.872 -3.928 -9.551 1.00 68.75 428 LYS A C 1
ATOM 3463 O O . LYS A 1 428 ? -21.059 -4.213 -8.380 1.00 68.75 428 LYS A O 1
ATOM 3468 N N . ALA A 1 429 ? -21.222 -4.728 -10.559 1.00 66.81 429 ALA A N 1
ATOM 3469 C CA . ALA A 1 429 ? -21.804 -6.056 -10.367 1.00 66.81 429 ALA A CA 1
ATOM 3470 C C . ALA A 1 429 ? -20.749 -7.153 -10.122 1.00 66.81 429 ALA A C 1
ATOM 3472 O O . ALA A 1 429 ? -21.112 -8.286 -9.830 1.00 66.81 429 ALA A O 1
ATOM 3473 N N . ILE A 1 430 ? -19.462 -6.831 -10.293 1.00 67.19 430 ILE A N 1
ATOM 3474 C CA . ILE A 1 430 ? -18.332 -7.758 -10.133 1.00 67.19 430 ILE A CA 1
ATOM 3475 C C . ILE A 1 430 ? -17.476 -7.356 -8.922 1.00 67.19 430 ILE A C 1
ATOM 3477 O O . ILE A 1 430 ? -16.852 -8.218 -8.307 1.00 67.19 430 ILE A O 1
ATOM 3481 N N . ASP A 1 431 ? -17.428 -6.062 -8.577 1.00 70.50 431 ASP A N 1
ATOM 3482 C CA . ASP A 1 431 ? -16.443 -5.547 -7.631 1.00 70.50 431 ASP A CA 1
ATOM 3483 C C . ASP A 1 431 ? -16.917 -4.352 -6.774 1.00 70.50 431 ASP A C 1
ATOM 3485 O O . ASP A 1 431 ? -17.230 -3.270 -7.284 1.00 70.50 431 ASP A O 1
ATOM 3489 N N . ALA A 1 432 ? -16.878 -4.520 -5.447 1.00 64.94 432 ALA A N 1
ATOM 3490 C CA . ALA A 1 432 ? -17.246 -3.508 -4.456 1.00 64.94 432 ALA A CA 1
ATOM 3491 C C . ALA A 1 432 ? -16.329 -2.266 -4.418 1.00 64.94 432 ALA A C 1
ATOM 3493 O O . ALA A 1 432 ? -16.755 -1.224 -3.917 1.00 64.94 432 ALA A O 1
ATOM 3494 N N . HIS A 1 433 ? -15.106 -2.314 -4.968 1.00 67.62 433 HIS A N 1
ATOM 3495 C CA . HIS A 1 433 ? -14.270 -1.110 -5.118 1.00 67.62 433 HIS A CA 1
ATOM 3496 C C . HIS A 1 433 ? -14.777 -0.155 -6.201 1.00 67.62 433 HIS A C 1
ATOM 3498 O O . HIS A 1 433 ? -14.294 0.976 -6.234 1.00 67.62 433 HIS A O 1
ATOM 3504 N N . SER A 1 434 ? -15.667 -0.600 -7.105 1.00 61.06 434 SER A N 1
ATOM 3505 C CA . SER A 1 434 ? -16.022 0.076 -8.362 1.00 61.06 434 SER A CA 1
ATOM 3506 C C . SER A 1 434 ? -16.079 1.606 -8.247 1.00 61.06 434 SER A C 1
ATOM 3508 O O . SER A 1 434 ? -17.103 2.196 -7.882 1.00 61.06 434 SER A O 1
ATOM 3510 N N . GLU A 1 435 ? -14.987 2.260 -8.644 1.00 64.44 435 GLU A N 1
ATOM 3511 C CA . GLU A 1 435 ? -14.794 3.683 -8.394 1.00 64.44 435 GLU A CA 1
ATOM 3512 C C . GLU A 1 435 ? -15.801 4.518 -9.186 1.00 64.44 435 GLU A C 1
ATOM 3514 O O . GLU A 1 435 ? -15.839 4.502 -10.414 1.00 64.44 435 GLU A O 1
ATOM 3519 N N . SER A 1 436 ? -16.622 5.292 -8.477 1.00 57.59 436 SER A N 1
ATOM 3520 C CA . SER A 1 436 ? -17.641 6.145 -9.096 1.00 57.59 436 SER A CA 1
ATOM 3521 C C . SER A 1 436 ? -17.073 7.399 -9.768 1.00 57.59 436 SER A C 1
ATOM 3523 O O . SER A 1 436 ? -17.818 8.121 -10.427 1.00 57.59 436 SER A O 1
ATOM 3525 N N . ASN A 1 437 ? -15.785 7.696 -9.579 1.00 68.81 437 ASN A N 1
ATOM 3526 C CA . ASN A 1 437 ? -15.127 8.884 -10.108 1.00 68.81 437 ASN A CA 1
ATOM 3527 C C . ASN A 1 437 ? -14.212 8.516 -11.282 1.00 68.81 437 ASN A C 1
ATOM 3529 O O . ASN A 1 437 ? -13.110 8.017 -11.088 1.00 68.81 437 ASN A O 1
ATOM 3533 N N . GLN A 1 438 ? -14.622 8.845 -12.507 1.00 66.56 438 GLN A N 1
ATOM 3534 C CA . GLN A 1 438 ? -13.807 8.590 -13.701 1.00 66.56 438 GLN A CA 1
ATOM 3535 C C . GLN A 1 438 ? -12.430 9.284 -13.664 1.00 66.56 438 GLN A C 1
ATOM 3537 O O . GLN A 1 438 ? -11.505 8.817 -14.316 1.00 66.56 438 GLN A O 1
ATOM 3542 N N . LYS A 1 439 ? -12.251 10.356 -12.873 1.00 67.94 439 LYS A N 1
ATOM 3543 C CA . LYS A 1 439 ? -10.957 11.053 -12.743 1.00 67.94 439 LYS A CA 1
ATOM 3544 C C . LYS A 1 439 ? -9.921 10.287 -11.907 1.00 67.94 439 LYS A C 1
ATOM 3546 O O . LYS A 1 439 ? -8.732 10.556 -12.050 1.00 67.94 439 LYS A O 1
ATOM 3551 N N . SER A 1 440 ? -10.338 9.348 -11.052 1.00 67.00 440 SER A N 1
ATOM 3552 C CA . SER A 1 440 ? -9.414 8.513 -10.265 1.00 67.00 440 SER A CA 1
ATOM 3553 C C . SER A 1 440 ? -8.992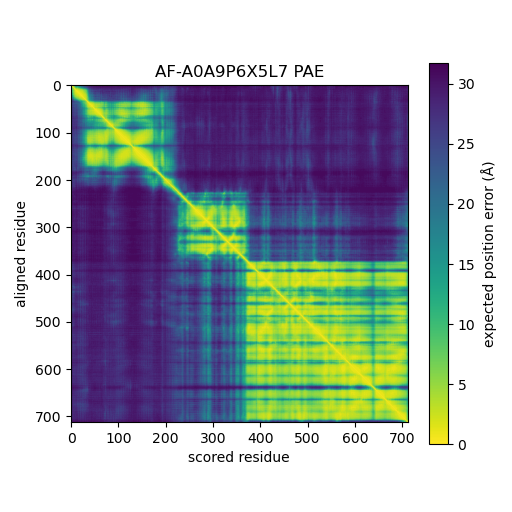 7.230 -10.992 1.00 67.00 440 SER A C 1
ATOM 3555 O O . SER A 1 440 ? -8.246 6.432 -10.423 1.00 67.00 440 SER A O 1
ATOM 3557 N N . LEU A 1 441 ? -9.435 7.031 -12.239 1.00 71.94 441 LEU A N 1
ATOM 3558 C CA . LEU A 1 441 ? -9.183 5.832 -13.036 1.00 71.94 441 LEU A CA 1
ATOM 3559 C C . LEU A 1 441 ? -8.196 6.094 -14.192 1.00 71.94 441 LEU A C 1
ATOM 3561 O O . LEU A 1 441 ? -8.297 7.130 -14.857 1.00 71.94 441 LEU A O 1
ATOM 3565 N N . PRO A 1 442 ? -7.297 5.139 -14.502 1.00 74.38 442 PRO A N 1
ATOM 3566 C CA . PRO A 1 442 ? -6.534 5.142 -15.748 1.00 74.38 442 PRO A CA 1
ATOM 3567 C C . PRO A 1 442 ? -7.471 5.207 -16.956 1.00 74.38 442 PRO A C 1
ATOM 3569 O O . PRO A 1 442 ? -8.521 4.557 -16.970 1.00 74.38 442 PRO A O 1
ATOM 3572 N N . THR A 1 443 ? -7.113 5.992 -17.972 1.00 75.69 443 THR A N 1
ATOM 3573 C CA . THR A 1 443 ? -7.933 6.186 -19.179 1.00 75.69 443 THR A CA 1
ATOM 3574 C C . THR A 1 443 ? -7.234 5.517 -20.366 1.00 75.69 443 THR A C 1
ATOM 3576 O O . THR A 1 443 ? -6.314 6.113 -20.928 1.00 75.69 443 THR A O 1
ATOM 3579 N N . PRO A 1 444 ? -7.633 4.290 -20.762 1.00 68.62 444 PRO A N 1
ATOM 3580 C CA . PRO A 1 444 ? -6.891 3.496 -21.745 1.00 68.62 444 PRO A CA 1
ATOM 3581 C C . PRO A 1 444 ? -6.748 4.185 -23.103 1.00 68.62 444 PRO A C 1
ATOM 3583 O O . PRO A 1 444 ? -5.687 4.145 -23.712 1.00 68.62 444 PRO A O 1
ATOM 3586 N N . SER A 1 445 ? -7.775 4.918 -23.535 1.00 66.94 445 SER A N 1
ATOM 3587 C CA . SER A 1 445 ? -7.805 5.613 -24.827 1.00 66.94 445 SER A CA 1
ATOM 3588 C C . SER A 1 445 ? -6.818 6.785 -24.964 1.00 66.94 445 SER A C 1
ATOM 3590 O O . SER A 1 445 ? -6.821 7.450 -25.994 1.00 66.94 445 SER A O 1
ATOM 3592 N N . ASN A 1 446 ? -6.020 7.091 -23.936 1.00 75.56 446 ASN A N 1
ATOM 3593 C CA . ASN A 1 446 ? -5.028 8.168 -23.950 1.00 75.56 446 ASN A CA 1
ATOM 3594 C C . ASN A 1 446 ? -3.712 7.711 -23.292 1.00 75.56 446 ASN A C 1
ATOM 3596 O O . ASN A 1 446 ? -3.230 8.326 -22.337 1.00 75.56 446 ASN A O 1
ATOM 3600 N N . CYS A 1 447 ? -3.161 6.598 -23.782 1.00 82.81 447 CYS A N 1
ATOM 3601 C CA . CYS A 1 447 ? -1.889 6.038 -23.329 1.00 82.81 447 CYS A CA 1
ATOM 3602 C C . CYS A 1 447 ? -1.114 5.345 -24.462 1.00 82.81 447 CYS A C 1
ATOM 3604 O O . CYS A 1 447 ? -1.677 5.097 -25.529 1.00 82.81 447 CYS A O 1
ATOM 3606 N N . VAL A 1 448 ? 0.151 4.997 -24.200 1.00 80.31 448 VAL A N 1
ATOM 3607 C CA . VAL A 1 448 ? 1.054 4.293 -25.137 1.00 80.31 448 VAL A CA 1
ATOM 3608 C C . VAL A 1 448 ? 0.422 3.024 -25.727 1.00 80.31 448 VAL A C 1
ATOM 3610 O O . VAL A 1 448 ? 0.503 2.791 -26.929 1.00 80.31 448 VAL A O 1
ATOM 3613 N N . TYR A 1 449 ? -0.238 2.222 -24.889 1.00 81.38 449 TYR A N 1
ATOM 3614 C CA . TYR A 1 449 ? -0.745 0.895 -25.253 1.00 81.38 449 TYR A CA 1
ATOM 3615 C C . TYR A 1 449 ? -2.162 0.894 -25.850 1.00 81.38 449 TYR A C 1
ATOM 3617 O O . TYR A 1 449 ? -2.674 -0.164 -26.215 1.00 81.38 449 TYR A O 1
ATOM 3625 N N . GLY A 1 450 ? -2.844 2.045 -25.888 1.00 80.06 450 GLY A N 1
ATOM 3626 C CA . GLY A 1 450 ? -4.215 2.226 -26.400 1.00 80.06 450 GLY A CA 1
ATOM 3627 C C . GLY A 1 450 ? -5.350 1.539 -25.614 1.00 80.06 450 GLY A C 1
ATOM 3628 O O . GLY A 1 450 ? -6.474 2.040 -25.596 1.00 80.06 450 GLY A O 1
ATOM 3629 N N . CYS A 1 451 ? -5.077 0.417 -24.945 1.00 83.06 451 CYS A N 1
ATOM 3630 C CA . CYS A 1 451 ? -6.034 -0.366 -24.156 1.00 83.06 451 CYS A CA 1
ATOM 3631 C C . CYS A 1 451 ? -5.554 -0.692 -22.726 1.00 83.06 451 CYS A C 1
ATOM 3633 O O . CYS A 1 451 ? -6.324 -1.254 -21.950 1.00 83.06 451 CYS A O 1
ATOM 3635 N N . LEU A 1 452 ? -4.349 -0.254 -22.333 1.00 88.12 452 LEU A N 1
ATOM 3636 C CA . LEU A 1 452 ? -3.800 -0.409 -20.980 1.00 88.12 452 LEU A CA 1
ATOM 3637 C C . LEU A 1 452 ? -3.035 0.853 -20.549 1.00 88.12 452 LEU A C 1
ATOM 3639 O O . LEU A 1 452 ? -1.938 1.118 -21.019 1.00 88.12 452 LEU A O 1
ATOM 3643 N N . SER A 1 453 ? -3.598 1.648 -19.644 1.00 90.38 453 SER A N 1
ATOM 3644 C CA . SER A 1 453 ? -2.985 2.889 -19.154 1.00 90.38 453 SER A CA 1
ATOM 3645 C C . SER A 1 453 ? -2.335 2.672 -17.790 1.00 90.38 453 SER A C 1
ATOM 3647 O O . SER A 1 453 ? -2.988 2.167 -16.882 1.00 90.38 453 SER A O 1
ATOM 3649 N N . VAL A 1 454 ? -1.085 3.111 -17.620 1.00 91.19 454 VAL A N 1
ATOM 3650 C CA . VAL A 1 454 ? -0.441 3.291 -16.307 1.00 91.19 454 VAL A CA 1
ATOM 3651 C C . VAL A 1 454 ? -0.342 4.776 -15.972 1.00 91.19 454 VAL A C 1
ATOM 3653 O O . VAL A 1 454 ? -0.100 5.592 -16.860 1.00 91.19 454 VAL A O 1
ATOM 3656 N N . GLY A 1 455 ? -0.548 5.149 -14.710 1.00 89.19 455 GLY A N 1
ATOM 3657 C CA . GLY A 1 455 ? -0.462 6.545 -14.299 1.00 89.19 455 GLY A CA 1
ATOM 3658 C C . GLY A 1 455 ? -0.678 6.800 -12.812 1.00 89.19 455 GLY A C 1
ATOM 3659 O O . GLY A 1 455 ? -1.048 5.922 -12.027 1.00 89.19 455 GLY A O 1
ATOM 3660 N N . MET A 1 456 ? -0.448 8.057 -12.443 1.00 87.62 456 MET A N 1
ATOM 3661 C CA . MET A 1 456 ? -0.653 8.587 -11.099 1.00 87.62 456 MET A CA 1
ATOM 3662 C C . MET A 1 456 ? -2.053 9.181 -10.939 1.00 87.62 456 MET A C 1
ATOM 3664 O O . MET A 1 456 ? -2.404 10.144 -11.619 1.00 87.62 456 MET A O 1
ATOM 3668 N N . HIS A 1 457 ? -2.834 8.646 -9.998 1.00 85.25 457 HIS A N 1
ATOM 3669 C CA . HIS A 1 457 ? -4.220 9.051 -9.762 1.00 85.25 457 HIS A CA 1
ATOM 3670 C C . HIS A 1 457 ? -4.457 9.474 -8.316 1.00 85.25 457 HIS A C 1
ATOM 3672 O O . HIS A 1 457 ? -4.149 8.744 -7.376 1.00 85.25 457 HIS A O 1
ATOM 3678 N N . GLU A 1 458 ? -5.077 10.635 -8.124 1.00 83.00 458 GLU A N 1
ATOM 3679 C CA . GLU A 1 458 ? -5.588 11.035 -6.816 1.00 83.00 458 GLU A CA 1
ATOM 3680 C C . GLU A 1 458 ? -6.909 10.311 -6.527 1.00 83.00 458 GLU A C 1
ATOM 3682 O O . GLU A 1 458 ? -7.855 10.357 -7.316 1.00 83.00 458 GLU A O 1
ATOM 3687 N N . GLY A 1 459 ? -6.973 9.618 -5.391 1.00 73.50 459 GLY A N 1
ATOM 3688 C CA . GLY A 1 459 ? -8.154 8.871 -4.966 1.00 73.50 459 GLY A CA 1
ATOM 3689 C C . GLY A 1 459 ? -8.287 8.837 -3.449 1.00 73.50 459 GLY A C 1
ATOM 3690 O O . GLY A 1 459 ? -7.293 8.919 -2.726 1.00 73.50 459 GLY A O 1
ATOM 3691 N N . SER A 1 460 ? -9.517 8.711 -2.955 1.00 67.06 460 SER A N 1
ATOM 3692 C CA . SER A 1 460 ? -9.771 8.560 -1.524 1.00 67.06 460 SER A CA 1
ATOM 3693 C C . SER A 1 460 ? -9.181 7.252 -0.983 1.00 67.06 460 SER A C 1
ATOM 3695 O O . SER A 1 460 ? -9.137 6.223 -1.664 1.00 67.06 460 SER A O 1
ATOM 3697 N N . ASP A 1 461 ? -8.714 7.300 0.262 1.00 64.75 461 ASP A N 1
ATOM 3698 C CA . ASP A 1 461 ? -8.193 6.155 1.009 1.00 64.75 461 ASP A CA 1
ATOM 3699 C C . ASP A 1 461 ? -8.675 6.226 2.467 1.00 64.75 461 ASP A C 1
ATOM 3701 O O . ASP A 1 461 ? -7.921 6.513 3.398 1.00 64.75 461 ASP A O 1
ATOM 3705 N N . GLY A 1 462 ? -9.991 6.080 2.647 1.00 63.50 462 GLY A N 1
ATOM 3706 C CA . GLY A 1 462 ? -10.674 6.315 3.919 1.00 63.50 462 GLY A CA 1
ATOM 3707 C C . GLY A 1 462 ? -10.650 7.792 4.326 1.00 63.50 462 GLY A C 1
ATOM 3708 O O . GLY A 1 462 ? -11.539 8.553 3.958 1.00 63.50 462 GLY A O 1
ATOM 3709 N N . ASN A 1 463 ? -9.615 8.195 5.067 1.00 54.28 463 ASN A N 1
ATOM 3710 C CA . ASN A 1 463 ? -9.538 9.483 5.771 1.00 54.28 463 ASN A CA 1
ATOM 3711 C C . ASN A 1 463 ? -8.812 10.604 4.999 1.00 54.28 463 ASN A C 1
ATOM 3713 O O . ASN A 1 463 ? -8.537 11.657 5.570 1.00 54.28 463 ASN A O 1
ATOM 3717 N N . GLY A 1 464 ? -8.470 10.406 3.724 1.00 64.69 464 GLY A N 1
ATOM 3718 C CA . GLY A 1 464 ? -7.786 11.424 2.922 1.00 64.69 464 GLY A CA 1
ATOM 3719 C C . GLY A 1 464 ? -7.682 11.070 1.442 1.00 64.69 464 GLY A C 1
ATOM 3720 O O . GLY A 1 464 ? -8.017 9.958 1.035 1.00 64.69 464 GLY A O 1
ATOM 3721 N N . ILE A 1 465 ? -7.215 12.029 0.641 1.00 73.38 465 ILE A N 1
ATOM 3722 C CA . ILE A 1 465 ? -6.840 11.819 -0.763 1.00 73.38 465 ILE A CA 1
ATOM 3723 C C . ILE A 1 465 ? -5.377 11.370 -0.790 1.00 73.38 465 ILE A C 1
ATOM 3725 O O . ILE A 1 465 ? -4.522 12.040 -0.216 1.00 73.38 465 ILE A O 1
ATOM 3729 N N . LYS A 1 466 ? -5.090 10.254 -1.462 1.00 79.25 466 LYS A N 1
ATOM 3730 C CA . LYS A 1 466 ? -3.730 9.751 -1.691 1.00 79.25 466 LYS A CA 1
ATOM 3731 C C . LYS A 1 466 ? -3.420 9.685 -3.180 1.00 79.25 466 LYS A C 1
ATOM 3733 O O . LYS A 1 466 ? -4.312 9.452 -3.997 1.00 79.25 466 LYS A O 1
ATOM 3738 N N . ARG A 1 467 ? -2.139 9.843 -3.517 1.00 85.19 467 ARG A N 1
ATOM 3739 C CA . ARG A 1 467 ? -1.609 9.644 -4.872 1.00 85.19 467 ARG A CA 1
ATOM 3740 C C . ARG A 1 467 ? -1.324 8.161 -5.090 1.00 85.19 467 ARG A C 1
ATOM 3742 O O . ARG A 1 467 ? -0.323 7.648 -4.594 1.00 85.19 467 ARG A O 1
ATOM 3749 N N . LYS A 1 468 ? -2.218 7.487 -5.809 1.00 87.50 468 LYS A N 1
ATOM 3750 C CA . LYS A 1 468 ? -2.171 6.050 -6.076 1.00 87.50 468 L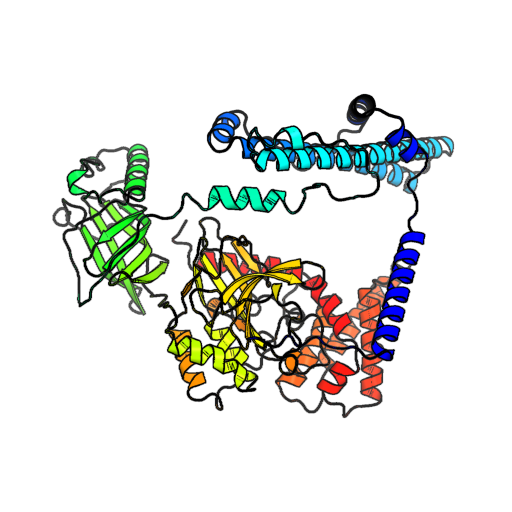YS A CA 1
ATOM 3751 C C . LYS A 1 468 ? -1.580 5.773 -7.456 1.00 87.50 468 LYS A C 1
ATOM 3753 O O . LYS A 1 468 ? -2.040 6.347 -8.442 1.00 87.50 468 LYS A O 1
ATOM 3758 N N . LEU A 1 469 ? -0.590 4.883 -7.524 1.00 90.12 469 LEU A N 1
ATOM 3759 C CA . LEU A 1 469 ? -0.090 4.350 -8.791 1.00 90.12 469 LEU A CA 1
ATOM 3760 C C . LEU A 1 469 ? -1.030 3.239 -9.255 1.00 90.12 469 LEU A C 1
ATOM 3762 O O . LEU A 1 469 ? -1.256 2.263 -8.533 1.00 90.12 469 LEU A O 1
ATOM 3766 N N . LYS A 1 470 ? -1.605 3.410 -10.445 1.00 91.31 470 LYS A N 1
ATOM 3767 C CA . LYS A 1 470 ? -2.561 2.464 -11.017 1.00 91.31 470 LYS A CA 1
ATOM 3768 C C . LYS A 1 470 ? -2.195 2.109 -12.443 1.00 91.31 470 LYS A C 1
ATOM 3770 O O . LYS A 1 470 ? -1.733 2.953 -13.206 1.00 91.31 470 LYS A O 1
ATOM 3775 N N . ILE A 1 471 ? -2.501 0.872 -12.797 1.00 91.69 471 ILE A N 1
ATOM 3776 C CA . ILE A 1 471 ? -2.562 0.377 -14.168 1.00 91.69 471 ILE A CA 1
ATOM 3777 C C . ILE A 1 471 ? -4.037 0.045 -14.430 1.00 91.69 471 ILE A C 1
ATOM 3779 O O . ILE A 1 471 ? -4.745 -0.359 -13.511 1.00 91.69 471 ILE A O 1
ATOM 3783 N N . GLY A 1 472 ? -4.570 0.261 -15.627 1.00 89.31 472 GLY A N 1
ATOM 3784 C CA . GLY A 1 472 ? -5.986 0.011 -15.884 1.00 89.31 472 GLY A CA 1
ATOM 3785 C C . GLY A 1 472 ? -6.335 -0.067 -17.357 1.00 89.31 472 GLY A C 1
ATOM 3786 O O . GLY A 1 472 ? -5.814 0.685 -18.179 1.00 89.31 472 GLY A O 1
ATOM 3787 N N . SER A 1 473 ? -7.236 -0.990 -17.666 1.00 86.69 473 SER A N 1
ATOM 3788 C CA . SER A 1 473 ? -7.688 -1.306 -19.018 1.00 86.69 473 SER A CA 1
ATOM 3789 C C . SER A 1 473 ? -9.151 -0.878 -19.205 1.00 86.69 473 SER A C 1
ATOM 3791 O O . SER A 1 473 ? -9.646 -0.041 -18.446 1.00 86.69 473 SER A O 1
ATOM 3793 N N . SER A 1 474 ? -9.873 -1.382 -20.209 1.00 81.12 474 SER A N 1
ATOM 3794 C CA . SER A 1 474 ? -11.300 -1.061 -20.354 1.00 81.12 474 SER A CA 1
ATOM 3795 C C . SER A 1 474 ? -12.163 -1.750 -19.283 1.00 81.12 474 SER A C 1
ATOM 3797 O O . SER A 1 474 ? -13.120 -1.147 -18.790 1.00 81.12 474 SER A O 1
ATOM 3799 N N . THR A 1 475 ? -11.781 -2.960 -18.856 1.00 81.25 475 THR A N 1
ATOM 3800 C CA . THR A 1 475 ? -12.562 -3.828 -17.952 1.00 81.25 475 THR A CA 1
ATOM 3801 C C . THR A 1 475 ? -12.111 -3.818 -16.487 1.00 81.25 475 THR A C 1
ATOM 3803 O O . THR A 1 475 ? -12.911 -4.130 -15.598 1.00 81.25 475 THR A O 1
ATOM 3806 N N . MET A 1 476 ? -10.861 -3.442 -16.204 1.00 87.12 476 MET A N 1
ATOM 3807 C CA . MET A 1 476 ? -10.237 -3.629 -14.886 1.00 87.12 476 MET A CA 1
ATOM 3808 C C . MET A 1 476 ? -9.265 -2.517 -14.480 1.00 87.12 476 MET A C 1
ATOM 3810 O O . MET A 1 476 ? -8.940 -1.615 -15.256 1.00 87.12 476 MET A O 1
ATOM 3814 N N . ASN A 1 477 ? -8.792 -2.597 -13.239 1.00 88.19 477 ASN A N 1
ATOM 3815 C CA . ASN A 1 477 ? -7.666 -1.832 -12.720 1.00 88.19 477 ASN A CA 1
ATOM 3816 C C . ASN A 1 477 ? -6.750 -2.737 -11.889 1.00 88.19 477 ASN A C 1
ATOM 3818 O O . ASN A 1 477 ? -7.195 -3.729 -11.319 1.00 88.19 477 ASN A O 1
ATOM 3822 N N . ILE A 1 478 ? -5.489 -2.339 -11.779 1.00 91.44 478 ILE A N 1
ATOM 3823 C CA . ILE A 1 478 ? -4.483 -2.882 -10.881 1.00 91.44 478 ILE A CA 1
ATOM 3824 C C . ILE A 1 478 ? -3.966 -1.721 -10.032 1.00 91.44 478 ILE A C 1
ATOM 3826 O O . ILE A 1 478 ? -3.515 -0.700 -10.554 1.00 91.44 478 ILE A O 1
ATOM 3830 N N . LEU A 1 479 ? -4.046 -1.872 -8.715 1.00 91.38 479 LEU A N 1
ATOM 3831 C CA . LEU A 1 479 ? -3.501 -0.953 -7.727 1.00 91.38 479 LEU A CA 1
ATOM 3832 C C . LEU A 1 479 ? -2.165 -1.497 -7.227 1.00 91.38 479 LEU A C 1
ATOM 3834 O O . LEU A 1 479 ? -2.096 -2.618 -6.723 1.00 91.38 479 LEU A O 1
ATOM 3838 N N . VAL A 1 480 ? -1.105 -0.700 -7.327 1.00 92.50 480 VAL A N 1
ATOM 3839 C CA . VAL A 1 480 ? 0.186 -1.054 -6.730 1.00 92.50 480 VAL A CA 1
ATOM 3840 C C . VAL A 1 480 ? 0.108 -0.744 -5.231 1.00 92.50 480 VAL A C 1
ATOM 3842 O O . VAL A 1 480 ? -0.074 0.406 -4.846 1.00 92.50 480 VAL A O 1
ATOM 3845 N N . THR A 1 481 ? 0.181 -1.776 -4.384 1.00 91.38 481 THR A N 1
ATOM 3846 C CA . THR A 1 481 ? 0.056 -1.681 -2.910 1.00 91.38 481 THR A CA 1
ATOM 3847 C C . THR A 1 481 ? 1.391 -1.812 -2.171 1.00 91.38 481 THR A C 1
ATOM 3849 O O . THR A 1 481 ? 1.438 -1.646 -0.952 1.00 91.38 481 THR A O 1
ATOM 3852 N N . MET A 1 482 ? 2.477 -2.107 -2.887 1.00 92.19 482 MET A N 1
ATOM 3853 C CA . MET A 1 482 ? 3.851 -1.901 -2.432 1.00 92.19 482 MET A CA 1
ATOM 3854 C C . MET A 1 482 ? 4.747 -1.666 -3.644 1.00 92.19 482 MET A C 1
ATOM 3856 O O . MET A 1 482 ? 4.670 -2.415 -4.620 1.00 92.19 482 MET A O 1
ATOM 3860 N N . SER A 1 483 ? 5.606 -0.655 -3.572 1.00 90.19 483 SER A N 1
ATOM 3861 C CA . SER A 1 483 ? 6.565 -0.343 -4.632 1.00 90.19 483 SER A CA 1
ATOM 3862 C C . SER A 1 483 ? 7.794 0.357 -4.087 1.00 90.19 483 SER A C 1
ATOM 3864 O O . SER A 1 483 ? 7.673 1.189 -3.185 1.00 90.19 483 SER A O 1
ATOM 3866 N N . VAL A 1 484 ? 8.951 0.106 -4.690 1.00 85.38 484 VAL A N 1
ATOM 3867 C CA . VAL A 1 484 ? 10.163 0.901 -4.465 1.00 85.38 484 VAL A CA 1
ATOM 3868 C C . VAL A 1 484 ? 10.475 1.721 -5.706 1.00 85.38 484 VAL A C 1
ATOM 3870 O O . VAL A 1 484 ? 10.300 1.270 -6.837 1.00 85.38 484 VAL A O 1
ATOM 3873 N N . LEU A 1 485 ? 10.904 2.955 -5.477 1.00 80.94 485 LEU A N 1
ATOM 3874 C CA . LEU A 1 485 ? 11.374 3.839 -6.526 1.00 80.94 485 LEU A CA 1
ATOM 3875 C C . LEU A 1 485 ? 12.880 3.648 -6.717 1.00 80.94 485 LEU A C 1
ATOM 3877 O O . LEU A 1 485 ? 13.643 3.821 -5.763 1.00 80.94 485 LEU A O 1
ATOM 3881 N N . LEU A 1 486 ? 13.283 3.280 -7.934 1.00 72.19 486 LEU A N 1
ATOM 3882 C CA . LEU A 1 486 ? 14.675 3.030 -8.294 1.00 72.19 486 LEU A CA 1
ATOM 3883 C C . LEU A 1 486 ? 15.354 4.371 -8.604 1.00 72.19 486 LEU A C 1
ATOM 3885 O O . LEU A 1 486 ? 15.130 4.999 -9.638 1.00 72.19 486 LEU A O 1
ATOM 3889 N N . ARG A 1 487 ? 16.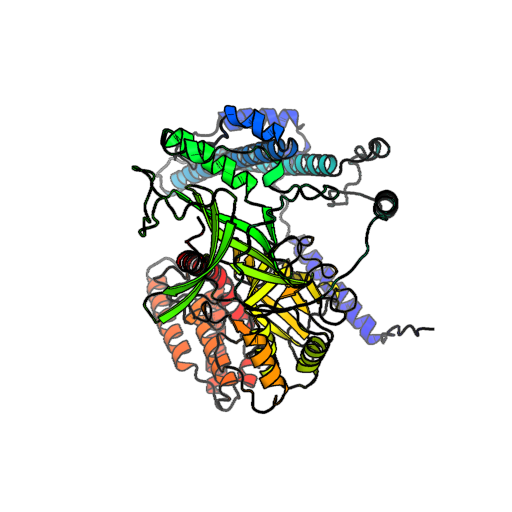118 4.832 -7.617 1.00 68.12 487 ARG A N 1
ATOM 3890 C CA . ARG A 1 487 ? 16.941 6.046 -7.559 1.00 68.12 487 ARG A CA 1
ATOM 3891 C C . ARG A 1 487 ? 18.143 5.726 -6.666 1.00 68.12 487 ARG A C 1
ATOM 3893 O O . ARG A 1 487 ? 18.077 4.755 -5.910 1.00 68.12 487 ARG A O 1
ATOM 3900 N N . SER A 1 488 ? 19.172 6.575 -6.673 1.00 53.50 488 SER A N 1
ATOM 3901 C CA . SER A 1 488 ? 20.254 6.534 -5.672 1.00 53.50 488 SER A CA 1
ATOM 3902 C C . SER A 1 488 ? 19.689 6.468 -4.243 1.00 53.50 488 SER A C 1
ATOM 3904 O O . SER A 1 488 ? 20.005 5.565 -3.474 1.00 53.50 488 SER A O 1
ATOM 3906 N N . GLU A 1 489 ? 18.725 7.335 -3.923 1.00 62.28 489 GLU A N 1
ATOM 3907 C CA . GLU A 1 489 ? 17.906 7.222 -2.711 1.00 62.28 489 GLU A CA 1
ATOM 3908 C C . GLU A 1 489 ? 16.695 6.287 -2.924 1.00 62.28 489 GLU A C 1
ATOM 3910 O O . GLU A 1 489 ? 15.577 6.720 -3.236 1.00 62.28 489 GLU A O 1
ATOM 3915 N N . LYS A 1 490 ? 16.917 4.978 -2.725 1.00 66.94 490 LYS A N 1
ATOM 3916 C CA . LYS A 1 490 ? 15.899 3.908 -2.804 1.00 66.94 490 LYS A CA 1
ATOM 3917 C C . LYS A 1 490 ? 14.709 4.193 -1.868 1.00 66.94 490 LYS A C 1
ATOM 3919 O O . LYS A 1 490 ? 14.741 3.905 -0.670 1.00 66.94 490 LYS A O 1
ATOM 3924 N N . THR A 1 491 ? 13.617 4.732 -2.415 1.00 76.56 491 THR A N 1
ATOM 3925 C CA . THR A 1 491 ? 12.430 5.120 -1.632 1.00 76.56 491 THR A CA 1
ATOM 3926 C C . THR A 1 491 ? 11.351 4.042 -1.705 1.00 76.56 491 THR A C 1
ATOM 3928 O O . THR A 1 491 ? 10.593 3.972 -2.671 1.00 76.56 491 THR A O 1
ATOM 3931 N N . LEU A 1 492 ? 11.257 3.206 -0.666 1.00 83.75 492 LEU A N 1
ATOM 3932 C CA . LEU A 1 492 ? 10.195 2.202 -0.538 1.00 83.75 492 LEU A CA 1
ATOM 3933 C C . LEU A 1 492 ? 8.882 2.810 -0.026 1.00 83.75 492 LEU A C 1
ATOM 3935 O O . LEU A 1 492 ? 8.874 3.601 0.925 1.00 83.75 492 LEU A O 1
ATOM 3939 N N . GLN A 1 493 ? 7.770 2.372 -0.608 1.00 85.31 493 GLN A N 1
ATOM 3940 C CA . GLN A 1 493 ? 6.412 2.746 -0.235 1.00 85.31 493 GLN A CA 1
ATOM 3941 C C . GLN A 1 493 ? 5.565 1.505 0.047 1.00 85.31 493 GLN A C 1
ATOM 3943 O O . GLN A 1 493 ? 5.563 0.551 -0.729 1.00 85.31 493 GLN A O 1
ATOM 3948 N N . VAL A 1 494 ? 4.861 1.528 1.182 1.00 82.88 494 VAL A N 1
ATOM 3949 C CA . VAL A 1 494 ? 4.049 0.422 1.708 1.00 82.88 494 VAL A CA 1
ATOM 3950 C C . VAL A 1 494 ? 2.609 0.911 1.842 1.00 82.88 494 VAL A C 1
ATOM 3952 O O . VAL A 1 494 ? 2.332 1.849 2.590 1.00 82.88 494 VAL A O 1
ATOM 3955 N N . GLY A 1 495 ? 1.692 0.268 1.122 1.00 82.62 495 GLY A N 1
ATOM 3956 C CA . GLY A 1 495 ? 0.335 0.754 0.881 1.00 82.62 495 GLY A CA 1
ATOM 3957 C C . GLY A 1 495 ? 0.177 1.357 -0.524 1.00 82.62 495 GLY A C 1
ATOM 3958 O O . GLY A 1 495 ? 1.132 1.402 -1.294 1.00 82.62 495 GLY A O 1
ATOM 3959 N N . PRO A 1 496 ? -1.031 1.830 -0.876 1.00 77.50 496 PRO A N 1
ATOM 3960 C CA . PRO A 1 496 ? -1.367 2.260 -2.235 1.00 77.50 496 PRO A CA 1
ATOM 3961 C C . PRO A 1 496 ? -0.777 3.616 -2.653 1.00 77.50 496 PRO A C 1
ATOM 3963 O O . PRO A 1 496 ? -1.143 4.130 -3.703 1.00 77.50 496 PRO A O 1
ATOM 3966 N N . GLU A 1 497 ? 0.051 4.245 -1.822 1.00 83.38 497 GLU A N 1
ATOM 3967 C CA . GLU A 1 497 ? 0.623 5.570 -2.072 1.00 83.38 497 GLU A CA 1
ATOM 3968 C C . GLU A 1 497 ? 2.024 5.449 -2.672 1.00 83.38 497 GLU A C 1
ATOM 3970 O O . GLU A 1 497 ? 2.777 4.560 -2.287 1.00 83.38 497 GLU A O 1
ATOM 3975 N N . THR A 1 498 ? 2.407 6.363 -3.567 1.00 78.38 498 THR A N 1
ATOM 3976 C CA . THR A 1 498 ? 3.804 6.472 -4.013 1.00 78.38 498 THR A CA 1
ATOM 3977 C C . THR A 1 498 ? 4.368 7.889 -3.891 1.00 78.38 498 THR A C 1
ATOM 3979 O O . THR A 1 498 ? 3.654 8.894 -3.977 1.00 78.38 498 THR A O 1
ATOM 3982 N N . SER A 1 499 ? 5.685 7.956 -3.682 1.00 78.94 499 SER A N 1
ATOM 3983 C CA . SER A 1 499 ? 6.497 9.176 -3.722 1.00 78.94 499 SER A CA 1
ATOM 3984 C C . SER A 1 499 ? 6.712 9.714 -5.134 1.00 78.94 499 SER A C 1
ATOM 3986 O O . SER A 1 499 ? 7.156 10.854 -5.261 1.00 78.94 499 SER A O 1
ATOM 3988 N N . ALA A 1 500 ? 6.401 8.935 -6.175 1.00 77.50 500 ALA A N 1
ATOM 3989 C CA . ALA A 1 500 ? 6.492 9.412 -7.547 1.00 77.50 500 ALA A CA 1
ATOM 3990 C C . ALA A 1 500 ? 5.579 10.628 -7.767 1.00 77.50 500 ALA A C 1
ATOM 3992 O O . ALA A 1 500 ? 4.425 10.664 -7.320 1.00 77.50 500 ALA A O 1
ATOM 3993 N N . SER A 1 501 ? 6.097 11.654 -8.445 1.00 75.50 501 SER A N 1
ATOM 3994 C CA . SER A 1 501 ? 5.297 12.846 -8.741 1.00 75.50 501 SER A CA 1
ATOM 3995 C C . SER A 1 501 ? 4.246 12.550 -9.820 1.00 75.50 501 SER A C 1
ATOM 3997 O O . SER A 1 501 ? 4.431 11.680 -10.668 1.00 75.50 501 SER A O 1
ATOM 3999 N N . ILE A 1 502 ? 3.134 13.297 -9.839 1.00 75.00 502 ILE A N 1
ATOM 4000 C CA . ILE A 1 502 ? 2.057 13.089 -10.832 1.00 75.00 502 ILE A CA 1
ATOM 4001 C C . ILE A 1 502 ? 2.575 13.255 -12.273 1.00 75.00 502 ILE A C 1
ATOM 4003 O O . ILE A 1 502 ? 2.070 12.628 -13.197 1.00 75.00 502 ILE A O 1
ATOM 4007 N N . SER A 1 503 ? 3.608 14.078 -12.468 1.00 76.00 503 SER A N 1
ATOM 4008 C CA . SER A 1 503 ? 4.252 14.296 -13.763 1.00 76.00 503 SER A CA 1
ATOM 4009 C C . SER A 1 503 ? 5.443 13.368 -14.033 1.00 76.00 503 SER A C 1
ATOM 4011 O O . SER A 1 503 ? 6.055 13.520 -15.093 1.00 76.00 503 SER A O 1
ATOM 4013 N N . ALA A 1 504 ? 5.788 12.453 -13.118 1.00 80.50 504 ALA A N 1
ATOM 4014 C CA . ALA A 1 504 ? 6.885 11.499 -13.280 1.00 80.50 504 ALA A CA 1
ATOM 4015 C C . ALA A 1 504 ? 6.495 10.233 -14.046 1.00 80.50 504 ALA A C 1
ATOM 4017 O O . ALA A 1 504 ? 7.348 9.728 -14.765 1.00 80.50 504 ALA A O 1
ATOM 4018 N N . ILE A 1 505 ? 5.247 9.761 -13.889 1.00 86.38 505 ILE A N 1
ATOM 4019 C CA . ILE A 1 505 ? 4.665 8.610 -14.600 1.00 86.38 505 ILE A CA 1
ATOM 4020 C C . ILE A 1 505 ? 3.412 9.080 -15.357 1.00 86.38 505 ILE A C 1
ATOM 4022 O O . ILE A 1 505 ? 2.307 9.145 -14.809 1.00 86.38 505 ILE A O 1
ATOM 4026 N N . ASN A 1 506 ? 3.596 9.455 -16.619 1.00 85.31 506 ASN A N 1
ATOM 4027 C CA . ASN A 1 506 ? 2.568 9.965 -17.519 1.00 85.31 506 ASN A CA 1
ATOM 4028 C C . ASN A 1 506 ? 2.061 8.851 -18.460 1.00 85.31 506 ASN A C 1
ATOM 4030 O O . ASN A 1 506 ? 2.869 8.305 -19.209 1.00 85.31 506 ASN A O 1
ATOM 4034 N N . PRO A 1 507 ? 0.741 8.577 -18.536 1.00 86.94 507 PRO A N 1
ATOM 4035 C CA . PRO A 1 507 ? 0.170 7.565 -19.433 1.00 86.94 507 PRO A CA 1
ATOM 4036 C C . PRO A 1 507 ? 0.615 7.624 -20.901 1.00 86.94 507 PRO A C 1
ATOM 4038 O O . PRO A 1 507 ? 0.600 6.602 -21.582 1.00 86.94 507 PRO A O 1
ATOM 4041 N N . LEU A 1 508 ? 0.980 8.808 -21.408 1.00 84.88 508 LEU A N 1
ATOM 4042 C CA . LEU A 1 508 ? 1.396 9.014 -22.801 1.00 84.88 508 LEU A CA 1
ATOM 4043 C C . LEU A 1 508 ? 2.853 8.629 -23.100 1.00 84.88 508 LEU A C 1
ATOM 4045 O O . LEU A 1 508 ? 3.212 8.539 -24.271 1.00 84.88 508 LEU A O 1
ATOM 4049 N N . THR A 1 509 ? 3.692 8.448 -22.081 1.00 82.75 509 THR A N 1
ATOM 4050 C CA . THR A 1 509 ? 5.125 8.138 -22.244 1.00 82.75 509 THR A CA 1
ATOM 4051 C C . THR A 1 509 ? 5.546 6.896 -21.469 1.00 82.75 509 THR A C 1
ATOM 4053 O O . THR A 1 509 ? 6.368 6.132 -21.975 1.00 82.75 509 THR A O 1
ATOM 4056 N N . ALA A 1 510 ? 4.930 6.653 -20.311 1.00 87.19 510 ALA A N 1
ATOM 4057 C CA . ALA A 1 510 ? 5.241 5.542 -19.430 1.00 87.19 510 ALA A CA 1
ATOM 4058 C C . ALA A 1 510 ? 5.118 4.170 -20.105 1.00 87.19 510 ALA A C 1
ATOM 4060 O O . ALA A 1 510 ? 4.115 3.859 -20.752 1.00 87.19 510 ALA A O 1
ATOM 4061 N N . ARG A 1 511 ? 6.147 3.349 -19.894 1.00 83.50 511 ARG A N 1
ATOM 4062 C CA . ARG A 1 511 ? 6.237 1.947 -20.296 1.00 83.50 511 ARG A CA 1
ATOM 4063 C C . ARG A 1 511 ? 6.088 1.023 -19.095 1.00 83.50 511 ARG A C 1
ATOM 4065 O O . ARG A 1 511 ? 6.376 1.421 -17.967 1.00 83.50 511 ARG A O 1
ATOM 4072 N N . ILE A 1 512 ? 5.641 -0.202 -19.345 1.00 86.44 512 ILE A N 1
ATOM 4073 C CA . ILE A 1 512 ? 5.552 -1.275 -18.359 1.00 86.44 512 ILE A CA 1
ATOM 4074 C C . ILE A 1 512 ? 6.311 -2.476 -18.921 1.00 86.44 512 ILE A C 1
ATOM 4076 O O . ILE A 1 512 ? 5.882 -3.081 -19.904 1.00 86.44 512 ILE A O 1
ATOM 4080 N N . PHE A 1 513 ? 7.423 -2.811 -18.281 1.00 83.25 513 PHE A N 1
ATOM 4081 C CA . PHE A 1 513 ? 8.214 -3.994 -18.585 1.00 83.25 513 PHE A CA 1
ATOM 4082 C C . PHE A 1 513 ? 7.847 -5.088 -17.579 1.00 83.25 513 PHE A C 1
ATOM 4084 O O . PHE A 1 513 ? 7.888 -4.866 -16.367 1.00 83.25 513 PHE A O 1
ATOM 4091 N N . TYR A 1 514 ? 7.448 -6.252 -18.078 1.00 83.94 514 TYR A N 1
ATOM 4092 C CA . TYR A 1 514 ? 6.927 -7.379 -17.305 1.00 83.94 514 TYR A CA 1
ATOM 4093 C C . TYR A 1 514 ? 7.943 -8.511 -17.272 1.00 83.94 514 TYR A C 1
ATOM 4095 O O . TYR A 1 514 ? 8.532 -8.794 -18.307 1.00 83.94 514 TYR A O 1
ATOM 4103 N N . CYS A 1 515 ? 8.099 -9.182 -16.129 1.00 82.31 515 CYS A N 1
ATOM 4104 C CA . CYS A 1 515 ? 8.944 -10.371 -16.023 1.00 82.31 515 CYS A CA 1
ATOM 4105 C C . CYS A 1 515 ? 8.427 -11.479 -16.955 1.00 82.31 515 CYS A C 1
ATOM 4107 O O . CYS A 1 515 ? 7.272 -11.892 -16.819 1.00 82.31 515 CYS A O 1
ATOM 4109 N N . ASP A 1 516 ? 9.274 -11.976 -17.861 1.00 79.50 516 ASP A N 1
ATOM 4110 C CA . ASP A 1 516 ? 8.915 -12.980 -18.873 1.00 79.50 516 ASP A CA 1
ATOM 4111 C C . ASP A 1 516 ? 8.250 -14.215 -18.244 1.00 79.50 516 ASP A C 1
ATOM 4113 O O . ASP A 1 516 ? 7.230 -14.687 -18.742 1.00 79.50 516 ASP A O 1
ATOM 4117 N N . GLU A 1 517 ? 8.756 -14.691 -17.100 1.00 84.38 517 GLU A N 1
ATOM 4118 C CA . GLU A 1 517 ? 8.183 -15.842 -16.389 1.00 84.38 517 GLU A CA 1
ATOM 4119 C C . GLU A 1 517 ? 6.729 -15.603 -15.948 1.00 84.38 517 GLU A C 1
ATOM 4121 O O . GLU A 1 517 ? 5.898 -16.511 -15.997 1.00 84.38 517 GLU A O 1
ATOM 4126 N N . GLU A 1 518 ? 6.395 -14.383 -15.518 1.00 88.38 518 GLU A N 1
ATOM 4127 C CA . GLU A 1 518 ? 5.032 -14.030 -15.108 1.00 88.38 518 GLU A CA 1
ATOM 4128 C C . GLU A 1 518 ? 4.122 -13.808 -16.325 1.00 88.38 518 GLU A C 1
ATOM 4130 O O . GLU A 1 518 ? 2.928 -14.110 -16.255 1.00 88.38 518 GLU A O 1
ATOM 4135 N N . VAL A 1 519 ? 4.676 -13.361 -17.461 1.00 88.44 519 VAL A N 1
ATOM 4136 C CA . VAL A 1 519 ? 3.965 -13.324 -18.751 1.00 88.44 519 VAL A CA 1
ATOM 4137 C C . VAL A 1 519 ? 3.637 -14.742 -19.220 1.00 88.44 519 VAL A C 1
ATOM 4139 O O . VAL A 1 519 ? 2.484 -15.015 -19.553 1.00 88.44 519 VAL A O 1
ATOM 4142 N N . GLU A 1 520 ? 4.599 -15.666 -19.197 1.00 89.88 520 GLU A N 1
ATOM 4143 C CA . GLU A 1 520 ? 4.395 -17.071 -19.570 1.00 89.88 520 GLU A CA 1
ATOM 4144 C C . GLU A 1 520 ? 3.358 -17.756 -18.668 1.00 89.88 520 GLU A C 1
ATOM 4146 O O . GLU A 1 520 ? 2.408 -18.363 -19.172 1.00 89.88 520 GLU A O 1
ATOM 4151 N N . ARG A 1 521 ? 3.472 -17.600 -17.339 1.00 91.25 521 ARG A N 1
ATOM 4152 C CA . ARG A 1 521 ? 2.481 -18.112 -16.372 1.00 91.25 521 ARG A CA 1
ATOM 4153 C C . ARG A 1 521 ? 1.092 -17.530 -16.624 1.00 91.25 521 ARG A C 1
ATOM 4155 O O . ARG A 1 521 ? 0.110 -18.273 -16.622 1.00 91.25 521 ARG A O 1
ATOM 4162 N N . PHE A 1 522 ? 0.994 -16.223 -16.865 1.00 92.81 522 PHE A N 1
ATOM 4163 C CA . PHE A 1 522 ? -0.277 -15.569 -17.166 1.00 92.81 522 PHE A CA 1
ATOM 4164 C C . PHE A 1 522 ? -0.896 -16.093 -18.467 1.00 92.81 522 PHE A C 1
ATOM 4166 O O . PHE A 1 522 ? -2.080 -16.424 -18.487 1.00 92.81 522 PHE A O 1
ATOM 4173 N N . LEU A 1 523 ? -0.115 -16.224 -19.541 1.00 91.31 523 LEU A N 1
ATOM 4174 C CA . LEU A 1 523 ? -0.601 -16.751 -20.817 1.00 91.31 523 LEU A CA 1
ATOM 4175 C C . LEU A 1 523 ? -1.026 -18.222 -20.704 1.00 91.31 523 LEU A C 1
ATOM 4177 O O . LEU A 1 523 ? -2.065 -18.588 -21.251 1.00 91.31 523 LEU A O 1
ATOM 4181 N N . ALA A 1 524 ? -0.300 -19.046 -19.943 1.00 92.12 524 ALA A N 1
ATOM 4182 C CA . ALA A 1 524 ? -0.705 -20.419 -19.644 1.00 92.12 524 ALA A CA 1
ATOM 4183 C C . ALA A 1 524 ? -2.068 -20.471 -18.927 1.00 92.12 524 ALA A C 1
ATOM 4185 O O . ALA A 1 524 ? -2.954 -21.214 -19.348 1.00 92.12 524 ALA A O 1
ATOM 4186 N N . VAL A 1 525 ? -2.278 -19.617 -17.917 1.00 91.94 525 VAL A N 1
ATOM 4187 C CA . VAL A 1 525 ? -3.577 -19.461 -17.237 1.00 91.94 525 VAL A CA 1
ATOM 4188 C C . VAL A 1 525 ? -4.670 -18.958 -18.184 1.00 91.94 525 VAL A C 1
ATOM 4190 O O . VAL A 1 525 ? -5.810 -19.398 -18.099 1.00 91.94 525 VAL A O 1
ATOM 4193 N N . MET A 1 526 ? -4.356 -18.055 -19.111 1.00 89.44 526 MET A N 1
ATOM 4194 C CA . MET A 1 526 ? -5.343 -17.518 -20.053 1.00 89.44 526 MET A CA 1
ATOM 4195 C C . MET A 1 526 ? -5.713 -18.485 -21.188 1.00 89.44 526 MET A C 1
ATOM 4197 O O . MET A 1 526 ? -6.800 -18.348 -21.759 1.00 89.44 526 MET A O 1
ATOM 4201 N N . ASN A 1 527 ? -4.854 -19.466 -21.481 1.00 90.12 527 ASN A N 1
ATOM 4202 C CA . ASN A 1 527 ? -5.144 -20.571 -22.397 1.00 90.12 527 ASN A CA 1
ATOM 4203 C C . ASN A 1 527 ? -6.132 -21.583 -21.790 1.00 90.12 527 ASN A C 1
ATOM 4205 O O . ASN A 1 527 ? -6.994 -22.083 -22.512 1.00 90.12 527 ASN A O 1
ATOM 4209 N N . ASP A 1 528 ? -6.055 -21.839 -20.479 1.00 88.38 528 ASP A N 1
ATOM 4210 C CA . ASP A 1 528 ? -7.019 -22.668 -19.741 1.00 88.38 528 ASP A CA 1
ATOM 4211 C C . ASP A 1 528 ? -7.485 -21.989 -18.433 1.00 88.38 528 ASP A C 1
ATOM 4213 O O . ASP A 1 528 ? -7.059 -22.338 -17.328 1.00 88.38 528 ASP A O 1
ATOM 4217 N N . PRO A 1 529 ? -8.392 -20.997 -18.527 1.00 85.56 529 PRO A N 1
ATOM 4218 C CA . PRO A 1 529 ? -8.802 -20.194 -17.376 1.00 85.56 529 PRO A CA 1
ATOM 4219 C C . PRO A 1 529 ? -9.677 -20.952 -16.369 1.00 85.56 529 PRO A C 1
ATOM 4221 O O . PRO A 1 529 ? -9.958 -20.420 -15.295 1.00 85.56 529 PRO A O 1
ATOM 4224 N N . PHE A 1 530 ? -10.144 -22.160 -16.705 1.00 84.88 530 PHE A N 1
ATOM 4225 C CA . PHE A 1 530 ? -11.054 -22.940 -15.863 1.00 84.88 530 PHE A CA 1
ATOM 4226 C C . PHE A 1 530 ? -10.324 -23.850 -14.871 1.00 84.88 530 PHE A C 1
ATOM 4228 O O . PHE A 1 530 ? -10.910 -24.209 -13.850 1.00 84.88 530 PHE A O 1
ATOM 4235 N N . THR A 1 531 ? -9.061 -24.201 -15.130 1.00 86.69 531 THR A N 1
ATOM 4236 C CA . THR A 1 531 ? -8.234 -24.987 -14.197 1.00 86.69 531 THR A CA 1
ATOM 4237 C C . THR A 1 531 ? -7.460 -24.124 -13.201 1.00 86.69 531 THR A C 1
ATOM 4239 O O . THR A 1 531 ? -6.971 -24.639 -12.194 1.00 86.69 531 THR A O 1
ATOM 4242 N N . PHE A 1 532 ? -7.381 -22.807 -13.416 1.00 89.19 532 PHE A N 1
ATOM 4243 C CA . PHE A 1 532 ? -6.678 -21.907 -12.508 1.00 89.19 532 PHE A CA 1
ATOM 4244 C C . PHE A 1 532 ? -7.432 -21.666 -11.189 1.00 89.19 532 PHE A C 1
ATOM 4246 O O . PHE A 1 532 ? -8.498 -21.047 -11.147 1.00 89.19 532 PHE A O 1
ATOM 4253 N N . THR A 1 533 ? -6.811 -22.065 -10.078 1.00 88.44 533 THR A N 1
ATOM 4254 C CA . THR A 1 533 ? -7.270 -21.753 -8.720 1.00 88.44 533 THR A CA 1
ATOM 4255 C C . THR A 1 533 ? -6.361 -20.724 -8.059 1.00 88.44 533 THR A C 1
ATOM 4257 O O . THR A 1 533 ? -5.172 -20.976 -7.862 1.00 88.44 533 THR A O 1
ATOM 4260 N N . ALA A 1 534 ? -6.924 -19.589 -7.647 1.00 89.00 534 ALA A N 1
ATOM 4261 C CA . ALA A 1 534 ? -6.186 -18.584 -6.889 1.00 89.00 534 ALA A CA 1
ATOM 4262 C C . ALA A 1 534 ? -5.803 -19.089 -5.472 1.00 89.00 534 ALA A C 1
ATOM 4264 O O . ALA A 1 534 ? -6.558 -19.865 -4.875 1.00 89.00 534 ALA A O 1
ATOM 4265 N N . PRO A 1 535 ? -4.670 -18.641 -4.893 1.00 89.81 535 PRO A N 1
ATOM 4266 C CA . PRO A 1 535 ? -4.233 -19.049 -3.559 1.00 89.81 535 PRO A CA 1
ATOM 4267 C C . PRO A 1 535 ? -5.253 -18.712 -2.463 1.00 89.81 535 PRO A C 1
ATOM 4269 O O . PRO A 1 535 ? -5.553 -17.546 -2.206 1.00 89.81 535 PRO A O 1
ATOM 4272 N N . LYS A 1 536 ? -5.739 -19.739 -1.753 1.00 90.19 536 LYS A N 1
ATOM 4273 C CA . LYS A 1 536 ? -6.679 -19.612 -0.624 1.00 90.19 536 LYS A CA 1
ATOM 4274 C C . LYS A 1 536 ? -5.985 -19.095 0.653 1.00 90.19 536 LYS A C 1
ATOM 4276 O O . LYS A 1 536 ? -5.881 -19.803 1.650 1.00 90.19 536 LYS A O 1
ATOM 4281 N N . THR A 1 537 ? -5.486 -17.856 0.623 1.00 90.50 537 THR A N 1
ATOM 4282 C CA . THR A 1 537 ? -4.774 -17.204 1.741 1.00 90.50 537 THR A CA 1
ATOM 4283 C C . THR A 1 537 ? -5.240 -15.769 1.993 1.00 90.50 537 THR A C 1
ATOM 4285 O O . THR A 1 537 ? -5.580 -15.025 1.074 1.00 90.50 537 THR A O 1
ATOM 4288 N N . VAL A 1 538 ? -5.199 -15.350 3.263 1.00 91.44 538 VAL A N 1
ATOM 4289 C CA . VAL A 1 538 ? -5.562 -13.992 3.704 1.00 91.44 538 VAL A CA 1
ATOM 4290 C C . VAL A 1 538 ? -4.560 -12.913 3.280 1.00 91.44 538 VAL A C 1
ATOM 4292 O O . VAL A 1 538 ? -4.875 -11.728 3.359 1.00 91.44 538 VAL A O 1
ATOM 4295 N N . LEU A 1 539 ? -3.372 -13.301 2.804 1.00 90.19 539 LEU A N 1
ATOM 4296 C CA . LEU A 1 539 ? -2.400 -12.384 2.194 1.00 90.19 539 LEU A CA 1
ATOM 4297 C C . LEU A 1 539 ? -2.791 -11.974 0.766 1.00 90.19 539 LEU A C 1
ATOM 4299 O O . LEU A 1 539 ? -2.520 -10.845 0.358 1.00 90.19 539 LEU A O 1
ATOM 4303 N N . SER A 1 540 ? -3.471 -12.869 0.042 1.00 90.88 540 SER A N 1
ATOM 4304 C CA . SER A 1 540 ? -4.008 -12.622 -1.301 1.00 90.88 540 SER A CA 1
ATOM 4305 C C . SER A 1 540 ? -5.354 -11.901 -1.282 1.00 90.88 540 SER A C 1
ATOM 4307 O O . SER A 1 540 ? -5.878 -11.557 -2.340 1.00 90.88 540 SER A O 1
ATOM 4309 N N . LEU A 1 541 ? -5.911 -11.650 -0.094 1.00 90.12 541 LEU A N 1
ATOM 4310 C CA . LEU A 1 541 ? -7.071 -10.788 0.069 1.00 90.12 541 LEU A CA 1
ATOM 4311 C C . LEU A 1 541 ? -6.739 -9.326 -0.194 1.00 90.12 541 LEU A C 1
ATOM 4313 O O . LEU A 1 541 ? -5.627 -8.837 0.019 1.00 90.12 541 LEU A O 1
ATOM 4317 N N . ARG A 1 542 ? -7.793 -8.628 -0.588 1.00 81.06 542 ARG A N 1
ATOM 4318 C CA . ARG A 1 542 ? -7.818 -7.206 -0.891 1.00 81.06 542 ARG A CA 1
ATOM 4319 C C . ARG A 1 542 ? -7.572 -6.335 0.333 1.00 81.06 542 ARG A C 1
ATOM 4321 O O . ARG A 1 542 ? -7.936 -6.684 1.459 1.00 81.06 542 ARG A O 1
ATOM 4328 N N . GLN A 1 543 ? -7.023 -5.147 0.109 1.00 74.81 543 GLN A N 1
ATOM 4329 C CA . GLN A 1 543 ? -6.818 -4.133 1.139 1.00 74.81 543 GLN A CA 1
ATOM 4330 C C . GLN A 1 543 ? -8.102 -3.311 1.379 1.00 74.81 543 GLN A C 1
ATOM 4332 O O . GLN A 1 543 ? -8.124 -2.090 1.234 1.00 74.81 543 GLN A O 1
ATOM 4337 N N . LEU A 1 544 ? -9.190 -3.985 1.766 1.00 71.25 544 LEU A N 1
ATOM 4338 C CA . LEU A 1 544 ? -10.479 -3.351 2.056 1.00 71.25 544 LEU A CA 1
ATOM 4339 C C . LEU A 1 544 ? -10.629 -2.933 3.525 1.00 71.25 544 LEU A C 1
ATOM 4341 O O . LEU A 1 544 ? -10.232 -3.644 4.448 1.00 71.25 544 LEU A O 1
ATOM 4345 N N . THR A 1 545 ? -11.245 -1.768 3.732 1.00 65.38 545 THR A N 1
ATOM 4346 C CA . THR A 1 545 ? -11.600 -1.213 5.054 1.00 65.38 545 THR A CA 1
ATOM 4347 C C . THR A 1 545 ? -13.113 -1.043 5.248 1.00 65.38 545 THR A C 1
ATOM 4349 O O . THR A 1 545 ? -13.555 -0.633 6.318 1.00 65.38 545 THR A O 1
ATOM 4352 N N . SER A 1 546 ? -13.916 -1.386 4.238 1.00 64.75 546 SER A N 1
ATOM 4353 C CA . SER A 1 546 ? -15.383 -1.324 4.220 1.00 64.75 546 SER A CA 1
ATOM 4354 C C . SER A 1 546 ? -15.944 -2.373 3.241 1.00 64.75 546 SER A C 1
ATOM 4356 O O . SER A 1 546 ? -15.176 -3.017 2.532 1.00 64.75 546 SER A O 1
ATOM 4358 N N . GLY A 1 547 ? -17.271 -2.565 3.198 1.00 69.31 547 GLY A N 1
ATOM 4359 C CA . GLY A 1 547 ? -17.923 -3.419 2.183 1.00 69.31 547 GLY A CA 1
ATOM 4360 C C . GLY A 1 547 ? -18.120 -4.902 2.541 1.00 69.31 547 GLY A C 1
ATOM 4361 O O . GLY A 1 547 ? -18.393 -5.708 1.658 1.00 69.31 547 GLY A O 1
ATOM 4362 N N . PHE A 1 548 ? -18.029 -5.286 3.817 1.00 79.38 548 PHE A N 1
ATOM 4363 C CA . PHE A 1 548 ? -18.047 -6.694 4.272 1.00 79.38 548 PHE A CA 1
ATOM 4364 C C . PHE A 1 548 ? -19.335 -7.501 4.005 1.00 79.38 548 PHE A C 1
ATOM 4366 O O . PHE A 1 548 ? -19.314 -8.717 4.172 1.00 79.38 548 PHE A O 1
ATOM 4373 N N . GLY A 1 549 ? -20.420 -6.858 3.560 1.00 70.88 549 GLY A N 1
ATOM 4374 C CA . GLY A 1 549 ? -21.632 -7.540 3.086 1.00 70.88 549 GLY A CA 1
ATOM 4375 C C . GLY A 1 549 ? -21.573 -8.010 1.624 1.00 70.88 549 GLY A C 1
ATOM 4376 O O . GLY A 1 549 ? -22.509 -8.654 1.158 1.00 70.88 549 GLY A O 1
ATOM 4377 N N . ASP A 1 550 ? -20.502 -7.689 0.889 1.00 76.38 550 ASP A N 1
ATOM 4378 C CA . ASP A 1 550 ? -20.310 -8.096 -0.505 1.00 76.38 550 ASP A CA 1
ATOM 4379 C C . ASP A 1 550 ? -19.254 -9.208 -0.624 1.00 76.38 550 ASP A C 1
ATOM 4381 O O . ASP A 1 550 ? -18.157 -9.109 -0.069 1.00 76.38 550 ASP A O 1
ATOM 4385 N N . SER A 1 551 ? -19.562 -10.265 -1.382 1.00 76.38 551 SER A N 1
ATOM 4386 C CA . SER A 1 551 ? -18.640 -11.392 -1.606 1.00 76.38 551 SER A CA 1
ATOM 4387 C C . SER A 1 551 ? -17.314 -10.976 -2.262 1.00 76.38 551 SER A C 1
ATOM 4389 O O . SER A 1 551 ? -16.273 -11.569 -1.971 1.00 76.38 551 SER A O 1
ATOM 4391 N N . SER A 1 552 ? -17.317 -9.904 -3.067 1.00 79.62 552 SER A N 1
ATOM 4392 C CA . SER A 1 552 ? -16.126 -9.365 -3.730 1.00 79.62 552 SER A CA 1
ATOM 4393 C C . SER A 1 552 ? -15.098 -8.754 -2.757 1.00 79.62 552 SER A C 1
ATOM 4395 O O . SER A 1 552 ? -13.953 -8.480 -3.137 1.00 79.62 552 SER A O 1
ATOM 4397 N N . THR A 1 553 ? -15.471 -8.588 -1.481 1.00 81.44 553 THR A N 1
ATOM 4398 C CA . THR A 1 553 ? -14.559 -8.189 -0.398 1.00 81.44 553 THR A CA 1
ATOM 4399 C C . THR A 1 553 ? -13.558 -9.284 -0.038 1.00 81.44 553 THR A C 1
ATOM 4401 O O . THR A 1 553 ? -12.431 -8.990 0.364 1.00 81.44 553 THR A O 1
ATOM 4404 N N . PHE A 1 554 ? -13.935 -10.550 -0.228 1.00 86.31 554 PHE A N 1
ATOM 4405 C CA . PHE A 1 554 ? -13.148 -11.719 0.170 1.00 86.31 554 PHE A CA 1
ATOM 4406 C C . PHE A 1 554 ? -12.423 -12.381 -1.011 1.00 86.31 554 PHE A C 1
ATOM 4408 O O . PHE A 1 554 ? -11.982 -13.525 -0.915 1.00 86.31 554 PHE A O 1
ATOM 4415 N N . LEU A 1 555 ? -12.284 -11.663 -2.130 1.00 85.56 555 LEU A N 1
ATOM 4416 C CA . LEU A 1 555 ? -11.569 -12.162 -3.299 1.00 85.56 555 LEU A CA 1
ATOM 4417 C C . LEU A 1 555 ? -10.072 -12.215 -3.048 1.00 85.56 555 LEU A C 1
ATOM 4419 O O . LEU A 1 555 ? -9.456 -11.267 -2.560 1.00 85.56 555 LEU A O 1
ATOM 4423 N N . THR A 1 556 ? -9.476 -13.306 -3.502 1.00 89.38 556 THR A N 1
ATOM 4424 C CA . THR A 1 556 ? -8.034 -13.523 -3.556 1.00 89.38 556 THR A CA 1
ATOM 4425 C C . THR A 1 556 ? -7.423 -12.776 -4.751 1.00 89.38 556 THR A C 1
ATOM 4427 O O . THR A 1 556 ? -6.791 -13.381 -5.609 1.00 89.38 556 THR A O 1
ATOM 4430 N N . ALA A 1 557 ? -7.661 -11.467 -4.851 1.00 89.94 557 ALA A N 1
ATOM 4431 C CA . ALA A 1 557 ? -7.316 -10.629 -6.006 1.00 89.94 557 ALA A CA 1
ATOM 4432 C C . ALA A 1 557 ? -5.986 -9.857 -5.855 1.00 89.94 557 ALA A C 1
ATOM 4434 O O . ALA A 1 557 ? -5.667 -8.984 -6.662 1.00 89.94 557 ALA A O 1
ATOM 4435 N N . ARG A 1 558 ? -5.210 -10.166 -4.810 1.00 92.62 558 ARG A N 1
ATOM 4436 C CA . ARG A 1 558 ? -3.918 -9.551 -4.494 1.00 92.62 558 ARG A CA 1
ATOM 4437 C C . ARG A 1 558 ? -2.776 -10.558 -4.630 1.00 92.62 558 ARG A C 1
ATOM 4439 O O . ARG A 1 558 ? -2.918 -11.712 -4.223 1.00 92.62 558 ARG A O 1
ATOM 4446 N N . ALA A 1 559 ? -1.640 -10.110 -5.155 1.00 94.31 559 ALA A N 1
ATOM 4447 C CA . ALA A 1 559 ? -0.434 -10.913 -5.342 1.00 94.31 559 ALA A CA 1
ATOM 4448 C C . ALA A 1 559 ? 0.828 -10.134 -4.938 1.00 94.31 559 ALA A C 1
ATOM 4450 O O . ALA A 1 559 ? 0.823 -8.903 -4.874 1.00 94.31 559 ALA A O 1
ATOM 4451 N N . ALA A 1 560 ? 1.911 -10.864 -4.673 1.00 93.25 560 ALA A N 1
ATOM 4452 C CA . ALA A 1 560 ? 3.239 -10.327 -4.398 1.00 93.25 560 ALA A CA 1
ATOM 4453 C C . ALA A 1 560 ? 4.286 -11.001 -5.294 1.00 93.25 560 ALA A C 1
ATOM 4455 O O . ALA A 1 560 ? 4.110 -12.147 -5.709 1.00 93.25 560 ALA A O 1
ATOM 4456 N N . HIS A 1 561 ? 5.378 -10.284 -5.551 1.00 91.06 561 HIS A N 1
ATOM 4457 C CA . HIS A 1 561 ? 6.597 -10.857 -6.112 1.00 91.06 561 HIS A CA 1
ATOM 4458 C C . HIS A 1 561 ? 7.225 -11.804 -5.079 1.00 91.06 561 HIS A C 1
ATOM 4460 O O . HIS A 1 561 ? 7.166 -11.522 -3.876 1.00 91.06 561 HIS A O 1
ATOM 4466 N N . ASP A 1 562 ? 7.806 -12.919 -5.519 1.00 86.94 562 ASP A N 1
ATOM 4467 C CA . ASP A 1 562 ? 8.008 -14.089 -4.650 1.00 86.94 562 ASP A CA 1
ATOM 4468 C C . ASP A 1 562 ? 8.985 -13.826 -3.484 1.00 86.94 562 ASP A C 1
ATOM 4470 O O . ASP A 1 562 ? 8.715 -14.227 -2.352 1.00 86.94 562 ASP A O 1
ATOM 4474 N N . GLU A 1 563 ? 10.035 -13.020 -3.685 1.00 83.69 563 GLU A N 1
ATOM 4475 C CA . GLU A 1 563 ? 10.944 -12.531 -2.629 1.00 83.69 563 GLU A CA 1
ATOM 4476 C C . GLU A 1 563 ? 10.241 -11.801 -1.471 1.00 83.69 563 GLU A C 1
ATOM 4478 O O . GLU A 1 563 ? 10.751 -11.758 -0.342 1.00 83.69 563 GLU A O 1
ATOM 4483 N N . PHE A 1 564 ? 9.084 -11.195 -1.736 1.00 87.00 564 PHE A N 1
ATOM 4484 C CA . PHE A 1 564 ? 8.334 -10.379 -0.782 1.00 87.00 564 PHE A CA 1
ATOM 4485 C C . PHE A 1 564 ? 7.025 -11.041 -0.338 1.00 87.00 564 PHE A C 1
ATOM 4487 O O . PHE A 1 564 ? 6.343 -10.489 0.524 1.00 87.00 564 PHE A O 1
ATOM 4494 N N . ALA A 1 565 ? 6.702 -12.232 -0.855 1.00 88.69 565 ALA A N 1
ATOM 4495 C CA . ALA A 1 565 ? 5.497 -13.006 -0.557 1.00 88.69 565 ALA A CA 1
ATOM 4496 C C . ALA A 1 565 ? 5.549 -13.705 0.823 1.00 88.69 565 ALA A C 1
ATOM 4498 O O . ALA A 1 565 ? 5.370 -14.914 0.947 1.00 88.69 565 ALA A O 1
ATOM 4499 N N . THR A 1 566 ? 5.807 -12.940 1.890 1.00 87.44 566 THR A N 1
ATOM 4500 C CA . THR A 1 566 ? 5.850 -13.426 3.282 1.00 87.44 566 THR A CA 1
ATOM 4501 C C . THR A 1 566 ? 5.072 -12.501 4.221 1.00 87.44 566 THR A C 1
ATOM 4503 O O . THR A 1 566 ? 4.989 -11.297 3.969 1.00 87.44 566 THR A O 1
ATOM 4506 N N . ASP A 1 567 ? 4.548 -13.026 5.339 1.00 82.88 567 ASP A N 1
ATOM 4507 C CA . ASP A 1 567 ? 3.817 -12.239 6.358 1.00 82.88 567 ASP A CA 1
ATOM 4508 C C . ASP A 1 567 ? 4.601 -11.002 6.850 1.00 82.88 567 ASP A C 1
ATOM 4510 O O . ASP A 1 567 ? 4.008 -9.992 7.219 1.00 82.88 567 ASP A O 1
ATOM 4514 N N . PHE A 1 568 ? 5.935 -11.077 6.849 1.00 87.94 568 PHE A N 1
ATOM 4515 C CA . PHE A 1 568 ? 6.839 -10.036 7.349 1.00 87.94 568 PHE A CA 1
ATOM 4516 C C . PHE A 1 568 ? 7.173 -8.946 6.319 1.00 87.94 568 PHE A C 1
ATOM 4518 O O . PHE A 1 568 ? 7.595 -7.855 6.698 1.00 87.94 568 PHE A O 1
ATOM 4525 N N . ARG A 1 569 ? 7.002 -9.233 5.021 1.00 89.25 569 ARG A N 1
ATOM 4526 C CA . ARG A 1 569 ? 7.391 -8.344 3.908 1.00 89.25 569 ARG A CA 1
ATOM 4527 C C . ARG A 1 569 ? 6.205 -7.839 3.089 1.00 89.25 569 ARG A C 1
ATOM 4529 O O . ARG A 1 569 ? 6.311 -6.784 2.472 1.00 89.25 569 ARG A O 1
ATOM 4536 N N . MET A 1 570 ? 5.069 -8.535 3.095 1.00 90.00 570 MET A N 1
ATOM 4537 C CA . MET A 1 570 ? 3.843 -8.031 2.476 1.00 90.00 570 MET A CA 1
ATOM 4538 C C . MET A 1 570 ? 3.202 -6.924 3.330 1.00 90.00 570 MET A C 1
ATOM 4540 O O . MET A 1 570 ? 3.159 -7.046 4.555 1.00 90.00 570 MET A O 1
ATOM 4544 N N . PRO A 1 571 ? 2.608 -5.873 2.728 1.00 90.75 571 PRO A N 1
ATOM 4545 C CA . PRO A 1 571 ? 1.853 -4.880 3.481 1.00 90.75 571 PRO A CA 1
ATOM 4546 C C . PRO A 1 571 ? 0.662 -5.530 4.187 1.00 90.75 571 PRO A C 1
ATOM 4548 O O . PRO A 1 571 ? -0.210 -6.124 3.538 1.00 90.75 571 PRO A O 1
ATOM 4551 N N . ALA A 1 572 ? 0.628 -5.377 5.509 1.00 90.88 572 ALA A N 1
ATOM 4552 C CA . ALA A 1 572 ? -0.415 -5.913 6.367 1.00 90.88 572 ALA A CA 1
ATOM 4553 C C . ALA A 1 572 ? -1.799 -5.346 6.020 1.00 90.88 572 ALA A C 1
ATOM 4555 O O . ALA A 1 572 ? -1.962 -4.144 5.801 1.00 90.88 572 ALA A O 1
ATOM 4556 N N . THR A 1 573 ? -2.808 -6.215 6.023 1.00 91.75 573 THR A N 1
ATOM 4557 C CA . THR A 1 573 ? -4.215 -5.857 5.817 1.00 91.75 573 THR A CA 1
ATOM 4558 C C . THR A 1 573 ? -4.988 -5.997 7.123 1.00 91.75 573 THR A C 1
ATOM 4560 O O . THR A 1 573 ? -4.473 -6.488 8.135 1.00 91.75 573 THR A O 1
ATOM 4563 N N . VAL A 1 574 ? -6.271 -5.627 7.107 1.00 92.12 574 VAL A N 1
ATOM 4564 C CA . VAL A 1 574 ? -7.149 -5.862 8.258 1.00 92.12 574 VAL A CA 1
ATOM 4565 C C . VAL A 1 574 ? -7.320 -7.356 8.595 1.00 92.12 574 VAL A C 1
ATOM 4567 O O . VAL A 1 574 ? -7.623 -7.699 9.738 1.00 92.12 574 VAL A O 1
ATOM 4570 N N . PHE A 1 575 ? -7.035 -8.249 7.640 1.00 93.56 575 PHE A N 1
ATOM 4571 C CA . PHE A 1 575 ? -7.087 -9.705 7.801 1.00 93.56 575 PHE A CA 1
ATOM 4572 C C . PHE A 1 575 ? -5.769 -10.330 8.288 1.00 93.56 575 PHE A C 1
ATOM 4574 O O . PHE A 1 575 ? -5.803 -11.423 8.850 1.00 93.56 575 PHE A O 1
ATOM 4581 N N . SER A 1 576 ? -4.616 -9.676 8.090 1.00 92.88 576 SER A N 1
ATOM 4582 C CA . SER A 1 576 ? -3.298 -10.226 8.464 1.00 92.88 576 SER A CA 1
ATOM 4583 C C . SER A 1 576 ? -2.629 -9.548 9.665 1.00 92.88 576 SER A C 1
ATOM 4585 O O . SER A 1 576 ? -1.690 -10.114 10.222 1.00 92.88 576 SER A O 1
ATOM 4587 N N . LEU A 1 577 ? -3.125 -8.398 10.150 1.00 92.88 577 LEU A N 1
ATOM 4588 C CA . LEU A 1 577 ? -2.555 -7.722 11.330 1.00 92.88 577 LEU A CA 1
ATOM 4589 C C . LEU A 1 577 ? -2.413 -8.651 12.552 1.00 92.88 577 LEU A C 1
ATOM 4591 O O . LEU A 1 577 ? -1.433 -8.548 13.292 1.00 92.88 577 LEU A O 1
ATOM 4595 N N . CYS A 1 578 ? -3.375 -9.546 12.788 1.00 92.69 578 CYS A N 1
ATOM 4596 C CA . CYS A 1 578 ? -3.331 -10.481 13.914 1.00 92.69 578 CYS A CA 1
ATOM 4597 C C . CYS A 1 578 ? -2.213 -11.541 13.839 1.00 92.69 578 CYS A C 1
ATOM 4599 O O . CYS A 1 578 ? -1.873 -12.087 14.891 1.00 92.69 578 CYS A O 1
ATOM 4601 N N . ASN A 1 579 ? -1.610 -11.774 12.665 1.00 91.44 579 ASN A N 1
ATOM 4602 C CA . ASN A 1 579 ? -0.472 -12.687 12.488 1.00 91.44 579 ASN A CA 1
ATOM 4603 C C . ASN A 1 579 ? 0.857 -12.057 12.936 1.00 91.44 579 ASN A C 1
ATOM 4605 O O . ASN A 1 579 ? 1.785 -12.770 13.312 1.00 91.44 579 ASN A O 1
ATOM 4609 N N . LEU A 1 580 ? 0.969 -10.722 12.912 1.00 90.69 580 LEU A N 1
ATOM 4610 C CA . LEU A 1 580 ? 2.251 -10.049 13.125 1.00 90.69 580 LEU A CA 1
ATOM 4611 C C . LEU A 1 580 ? 2.722 -10.105 14.594 1.00 90.69 580 LEU A C 1
ATOM 4613 O O . LEU A 1 580 ? 1.955 -9.766 15.509 1.00 90.69 580 LEU A O 1
ATOM 4617 N N . PRO A 1 581 ? 4.004 -10.421 14.855 1.00 88.00 581 PRO A N 1
ATOM 4618 C CA . PRO A 1 581 ? 4.563 -10.468 16.201 1.00 88.00 581 PRO A CA 1
ATOM 4619 C C . PRO A 1 581 ? 4.722 -9.063 16.795 1.00 88.00 581 PRO A C 1
ATOM 4621 O O . PRO A 1 581 ? 5.388 -8.188 16.247 1.00 88.00 581 PRO A O 1
ATOM 4624 N N . HIS A 1 582 ? 4.114 -8.832 17.959 1.00 81.50 582 HIS A N 1
ATOM 4625 C CA . HIS A 1 582 ? 4.167 -7.530 18.639 1.00 81.50 582 HIS A CA 1
ATOM 4626 C C . HIS A 1 582 ? 5.543 -7.228 19.264 1.00 81.50 582 HIS A C 1
ATOM 4628 O O . HIS A 1 582 ? 5.932 -6.072 19.387 1.00 81.50 582 HIS A O 1
ATOM 4634 N N . ASN A 1 583 ? 6.297 -8.266 19.629 1.00 81.31 583 ASN A N 1
ATOM 4635 C CA . ASN A 1 583 ? 7.612 -8.181 20.267 1.00 81.31 583 ASN A CA 1
ATOM 4636 C C . ASN A 1 583 ? 8.774 -7.908 19.291 1.00 81.31 583 ASN A C 1
ATOM 4638 O O . ASN A 1 583 ? 9.904 -7.753 19.739 1.00 81.31 583 ASN A O 1
ATOM 4642 N N . GLN A 1 584 ? 8.517 -7.836 17.980 1.00 81.12 584 GLN A N 1
ATOM 4643 C CA . GLN A 1 584 ? 9.534 -7.586 16.943 1.00 81.12 584 GLN A CA 1
ATOM 4644 C C . GLN A 1 584 ? 9.392 -6.203 16.276 1.00 81.12 584 GLN A C 1
ATOM 4646 O O . GLN A 1 584 ? 9.965 -5.937 15.224 1.00 81.12 584 GLN A O 1
ATOM 4651 N N . GLY A 1 585 ? 8.622 -5.293 16.877 1.00 79.69 585 GLY A N 1
ATOM 4652 C CA . GLY A 1 585 ? 8.465 -3.925 16.374 1.00 79.69 585 GLY A CA 1
ATOM 4653 C C . GLY A 1 585 ? 7.360 -3.731 15.331 1.00 79.69 585 GLY A C 1
ATOM 4654 O O . GLY A 1 585 ? 7.120 -2.593 14.942 1.00 79.69 585 GLY A O 1
ATOM 4655 N N . TYR A 1 586 ? 6.598 -4.768 14.954 1.00 82.69 586 TYR A N 1
ATOM 4656 C CA . TYR A 1 586 ? 5.361 -4.636 14.156 1.00 82.69 586 TYR A CA 1
ATOM 4657 C C . TYR A 1 586 ? 4.185 -4.045 14.969 1.00 82.69 586 TYR A C 1
ATOM 4659 O O . TYR A 1 586 ? 3.028 -4.446 14.811 1.00 82.69 586 TYR A O 1
ATOM 4667 N N . GLY A 1 587 ? 4.474 -3.111 15.875 1.00 80.44 587 GLY A N 1
ATOM 4668 C CA . GLY A 1 587 ? 3.496 -2.333 16.624 1.00 80.44 587 GLY A CA 1
ATOM 4669 C C . GLY A 1 587 ? 2.597 -3.137 17.565 1.00 80.44 587 GLY A C 1
ATOM 4670 O O . GLY A 1 587 ? 3.049 -3.708 18.555 1.00 80.44 587 GLY A O 1
ATOM 4671 N N . ALA A 1 588 ? 1.290 -3.076 17.303 1.00 80.12 588 ALA A N 1
ATOM 4672 C CA . ALA A 1 588 ? 0.234 -3.276 18.295 1.00 80.12 588 ALA A CA 1
ATOM 4673 C C . ALA A 1 588 ? 0.357 -4.574 19.129 1.00 80.12 588 ALA A C 1
ATOM 4675 O O . ALA A 1 588 ? 0.629 -5.654 18.598 1.00 80.12 588 ALA A O 1
ATOM 4676 N N . SER A 1 589 ? 0.113 -4.481 20.443 1.00 86.75 589 SER A N 1
ATOM 4677 C CA . SER A 1 589 ? 0.180 -5.621 21.371 1.00 86.75 589 SER A CA 1
ATOM 4678 C C . SER A 1 589 ? -0.850 -6.706 21.032 1.00 86.75 589 SER A C 1
ATOM 4680 O O . SER A 1 589 ? -1.885 -6.424 20.424 1.00 86.75 589 SER A O 1
ATOM 4682 N N . ALA A 1 590 ? -0.598 -7.955 21.439 1.00 86.06 590 ALA A N 1
ATOM 4683 C CA . ALA A 1 590 ? -1.511 -9.076 21.171 1.00 86.06 590 ALA A CA 1
ATOM 4684 C C . ALA A 1 590 ? -2.948 -8.827 21.683 1.00 86.06 590 ALA A C 1
ATOM 4686 O O . ALA A 1 590 ? -3.907 -9.215 21.020 1.00 86.06 590 ALA A O 1
ATOM 4687 N N . ASN A 1 591 ? -3.079 -8.105 22.802 1.00 90.25 591 ASN A N 1
ATOM 4688 C CA . ASN A 1 591 ? -4.351 -7.755 23.447 1.00 90.25 591 ASN A CA 1
ATOM 4689 C C . ASN A 1 591 ? -4.907 -6.385 23.005 1.00 90.25 591 ASN A C 1
ATOM 4691 O O . ASN A 1 591 ? -5.850 -5.874 23.607 1.00 90.25 591 ASN A O 1
ATOM 4695 N N . SER A 1 592 ? -4.310 -5.747 21.994 1.00 91.56 592 SER A N 1
ATOM 4696 C CA . SER A 1 592 ? -4.818 -4.488 21.444 1.00 91.56 592 SER A CA 1
ATOM 4697 C C . SER A 1 592 ? -6.137 -4.702 20.702 1.00 91.56 592 SER A C 1
ATOM 4699 O O . SER A 1 592 ? -6.317 -5.700 20.002 1.00 91.56 592 SER A O 1
ATOM 4701 N N . THR A 1 593 ? -7.043 -3.726 20.784 1.00 93.94 593 THR A N 1
ATOM 4702 C CA . THR A 1 593 ? -8.338 -3.771 20.084 1.00 93.94 593 THR A CA 1
ATOM 4703 C C . THR A 1 593 ? -8.176 -3.989 18.578 1.00 93.94 593 THR A C 1
ATOM 4705 O O . THR A 1 593 ? -8.946 -4.746 17.999 1.00 93.94 593 THR A O 1
ATOM 4708 N N . GLY A 1 594 ? -7.137 -3.420 17.955 1.00 93.25 594 GLY A N 1
ATOM 4709 C CA . GLY A 1 594 ? -6.821 -3.623 16.537 1.00 93.25 594 GLY A CA 1
ATOM 4710 C C . GLY A 1 594 ? -6.480 -5.072 16.171 1.00 93.25 594 GLY A C 1
ATOM 4711 O O . GLY A 1 594 ? -7.001 -5.575 15.172 1.00 93.25 594 GLY A O 1
ATOM 4712 N N . LYS A 1 595 ? -5.658 -5.768 16.977 1.00 93.75 595 LYS A N 1
ATOM 4713 C CA . LYS A 1 595 ? -5.333 -7.192 16.752 1.00 93.75 595 LYS A CA 1
ATOM 4714 C C . LYS A 1 595 ? -6.485 -8.124 17.113 1.00 93.75 595 LYS A C 1
ATOM 4716 O O . LYS A 1 595 ? -6.692 -9.103 16.402 1.00 93.75 595 LYS A O 1
ATOM 4721 N N . LEU A 1 596 ? -7.261 -7.810 18.150 1.00 96.19 596 LEU A N 1
ATOM 4722 C CA . LEU A 1 596 ? -8.468 -8.565 18.494 1.00 96.19 596 LEU A CA 1
ATOM 4723 C C . LEU A 1 596 ? -9.524 -8.458 17.380 1.00 96.19 596 LEU A C 1
ATOM 4725 O O . LEU A 1 596 ? -9.975 -9.483 16.880 1.00 96.19 596 LEU A O 1
ATOM 4729 N N . ALA A 1 597 ? -9.831 -7.246 16.908 1.00 95.81 597 ALA A N 1
ATOM 4730 C CA . ALA A 1 597 ? -10.722 -7.010 15.769 1.00 95.81 597 ALA A CA 1
ATOM 4731 C C . ALA A 1 597 ? -10.242 -7.726 14.488 1.00 95.81 597 ALA A C 1
ATOM 4733 O O . ALA A 1 597 ? -11.039 -8.363 13.797 1.00 95.81 597 ALA A O 1
ATOM 4734 N N . SER A 1 598 ? -8.928 -7.723 14.226 1.00 95.31 598 SER A N 1
ATOM 4735 C CA . SER A 1 598 ? -8.331 -8.442 13.091 1.00 95.31 598 SER A CA 1
ATOM 4736 C C . SER A 1 598 ? -8.564 -9.957 13.156 1.00 95.31 598 SER A C 1
ATOM 4738 O O . SER A 1 598 ? -8.801 -10.566 12.117 1.00 95.31 598 SER A O 1
ATOM 4740 N N . ARG A 1 599 ? -8.595 -10.577 14.349 1.00 96.44 599 ARG A N 1
ATOM 4741 C CA . ARG A 1 599 ? -8.915 -12.014 14.495 1.00 96.44 599 ARG A CA 1
ATOM 4742 C C . ARG A 1 599 ? -10.346 -12.341 14.068 1.00 96.44 599 ARG A C 1
ATOM 4744 O O . ARG A 1 599 ? -10.558 -13.373 13.434 1.00 96.44 599 ARG A O 1
ATOM 4751 N N . PHE A 1 600 ? -11.321 -11.482 14.373 1.00 96.44 600 PHE A N 1
ATOM 4752 C CA . PHE A 1 600 ? -12.702 -11.665 13.907 1.00 96.44 600 PHE A CA 1
ATOM 4753 C C . PHE A 1 600 ? -12.797 -11.506 12.383 1.00 96.44 600 PHE A C 1
ATOM 4755 O O . PHE A 1 600 ? -13.351 -12.374 11.712 1.00 96.44 600 PHE A O 1
ATOM 4762 N N . LEU A 1 601 ? -12.178 -10.461 11.822 1.00 95.12 601 LEU A N 1
ATOM 4763 C CA . LEU A 1 601 ? -12.118 -10.239 10.370 1.00 95.12 601 LEU A CA 1
ATOM 4764 C C . LEU A 1 601 ? -11.451 -11.411 9.632 1.00 95.12 601 LEU A C 1
ATOM 4766 O O . LEU A 1 601 ? -11.964 -11.876 8.616 1.00 95.12 601 LEU A O 1
ATOM 4770 N N . GLN A 1 602 ? -10.345 -11.932 10.167 1.00 94.88 602 GLN A N 1
ATOM 4771 C CA . GLN A 1 602 ? -9.647 -13.095 9.622 1.00 94.88 602 GLN A CA 1
ATOM 4772 C C . GLN A 1 602 ? -10.502 -14.370 9.700 1.00 94.88 602 GLN A C 1
ATOM 4774 O O . GLN A 1 602 ? -10.554 -15.124 8.732 1.00 94.88 602 GLN A O 1
ATOM 4779 N N . SER A 1 603 ? -11.206 -14.600 10.814 1.00 95.12 603 SER A N 1
ATOM 4780 C CA . SER A 1 603 ? -12.080 -15.774 10.990 1.00 95.12 603 SER A CA 1
ATOM 4781 C C . SER A 1 603 ? -13.236 -15.782 9.981 1.00 95.12 603 SER A C 1
ATOM 4783 O O . SER A 1 603 ? -13.557 -16.831 9.418 1.00 95.12 603 SER A O 1
ATOM 4785 N N . LEU A 1 604 ? -13.813 -14.606 9.694 1.00 93.38 604 LEU A N 1
ATOM 4786 C CA . LEU A 1 604 ? -14.802 -14.419 8.629 1.00 93.38 604 LEU A CA 1
ATOM 4787 C C . LEU A 1 604 ? -14.210 -14.712 7.253 1.00 93.38 604 LEU A C 1
ATOM 4789 O O . LEU A 1 604 ? -14.727 -15.564 6.531 1.00 93.38 604 LEU A O 1
ATOM 4793 N N . ALA A 1 605 ? -13.096 -14.064 6.919 1.00 92.81 605 ALA A N 1
ATOM 4794 C CA . ALA A 1 605 ? -12.477 -14.205 5.611 1.00 92.81 605 ALA A CA 1
ATOM 4795 C C . ALA A 1 605 ? -12.030 -15.645 5.316 1.00 92.81 605 ALA A C 1
ATOM 4797 O O . ALA A 1 605 ? -12.318 -16.165 4.243 1.00 92.81 605 ALA A O 1
ATOM 4798 N N . LEU A 1 606 ? -11.405 -16.330 6.281 1.00 93.12 606 LEU A N 1
ATOM 4799 C CA . LEU A 1 606 ? -11.047 -17.745 6.156 1.00 93.12 606 LEU A CA 1
ATOM 4800 C C . LEU A 1 606 ? -12.281 -18.637 5.977 1.00 93.12 606 LEU A C 1
ATOM 4802 O O . LEU A 1 606 ? -12.224 -19.608 5.230 1.00 93.12 606 LEU A O 1
ATOM 4806 N N . SER A 1 607 ? -13.397 -18.335 6.639 1.00 92.06 607 SER A N 1
ATOM 4807 C CA . SER A 1 607 ? -14.614 -19.142 6.486 1.00 92.06 607 SER A CA 1
ATOM 4808 C C . SER A 1 607 ? -15.238 -18.982 5.097 1.00 92.06 607 SER A C 1
ATOM 4810 O O . SER A 1 607 ? -15.740 -19.961 4.557 1.00 92.06 607 SER A O 1
ATOM 4812 N N . ILE A 1 608 ? -15.128 -17.795 4.492 1.00 89.94 608 ILE A N 1
ATOM 4813 C CA . ILE A 1 608 ? -15.581 -17.530 3.118 1.00 89.94 608 ILE A CA 1
ATOM 4814 C C . ILE A 1 608 ? -14.623 -18.148 2.088 1.00 89.94 608 ILE A C 1
ATOM 4816 O O . ILE A 1 608 ? -15.063 -18.924 1.251 1.00 89.94 608 ILE A O 1
ATOM 4820 N N . ILE A 1 609 ? -13.311 -17.890 2.173 1.00 90.50 609 ILE A N 1
ATOM 4821 C CA . ILE A 1 609 ? -12.323 -18.403 1.200 1.00 90.50 609 ILE A CA 1
ATOM 4822 C C . ILE A 1 609 ? -12.287 -19.940 1.167 1.00 90.50 609 ILE A C 1
ATOM 4824 O O . ILE A 1 609 ? -12.062 -20.533 0.113 1.00 90.50 609 ILE A O 1
ATOM 4828 N N . PHE A 1 610 ? -12.476 -20.605 2.310 1.00 90.81 610 PHE A N 1
ATOM 4829 C CA . PHE A 1 610 ? -12.507 -22.069 2.400 1.00 90.81 610 PHE A CA 1
ATOM 4830 C C . PHE A 1 610 ? -13.914 -22.669 2.241 1.00 90.81 610 PHE A C 1
ATOM 4832 O O . PHE A 1 610 ? -14.077 -23.853 2.527 1.00 90.81 610 PHE A O 1
ATOM 4839 N N . ASP A 1 611 ? -14.901 -21.884 1.791 1.00 88.62 611 ASP A N 1
ATOM 4840 C CA . ASP A 1 611 ? -16.277 -22.326 1.511 1.00 88.62 611 ASP A CA 1
ATOM 4841 C C . ASP A 1 611 ? -16.913 -23.093 2.691 1.00 88.62 611 ASP A C 1
ATOM 4843 O O . ASP A 1 611 ? -17.616 -24.092 2.522 1.00 88.62 611 ASP A O 1
ATOM 4847 N N . LYS A 1 612 ? -16.622 -22.659 3.926 1.00 90.25 612 LYS A N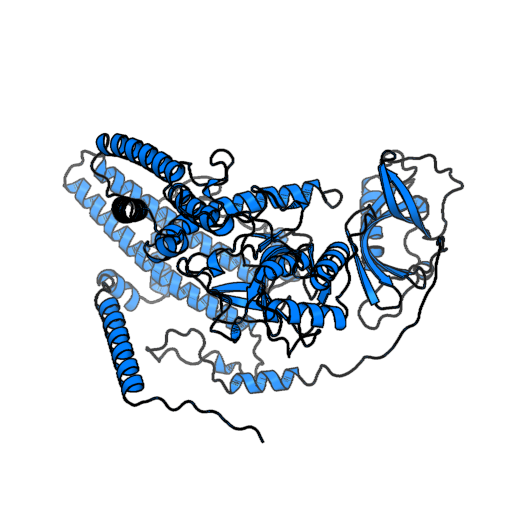 1
ATOM 4848 C CA . LYS A 1 612 ? -17.066 -23.363 5.134 1.00 90.25 612 LYS A CA 1
ATOM 4849 C C . LYS A 1 612 ? -18.572 -23.171 5.342 1.00 90.25 612 LYS A C 1
ATOM 4851 O O . LYS A 1 612 ? -19.052 -22.041 5.241 1.00 90.25 612 LYS A O 1
ATOM 4856 N N . PRO A 1 613 ? -19.315 -24.228 5.727 1.00 86.19 613 PRO A N 1
ATOM 4857 C CA . PRO A 1 613 ? -20.754 -24.122 5.968 1.00 86.19 613 PRO A CA 1
ATOM 4858 C C . PRO A 1 613 ? -21.074 -23.215 7.164 1.00 86.19 613 PRO A C 1
ATOM 4860 O O . PRO A 1 613 ? -22.085 -22.522 7.157 1.00 86.19 613 PRO A O 1
ATOM 4863 N N . THR A 1 614 ? -20.195 -23.191 8.169 1.00 86.19 614 THR A N 1
ATOM 4864 C CA . THR A 1 614 ? -20.319 -22.377 9.381 1.00 86.19 614 THR A CA 1
ATOM 4865 C C . THR A 1 614 ? -18.995 -21.695 9.719 1.00 86.19 614 THR A C 1
ATOM 4867 O O . THR A 1 614 ? -17.913 -22.115 9.294 1.00 86.19 614 THR A O 1
ATOM 4870 N N . ILE A 1 615 ? -19.086 -20.612 10.488 1.00 89.25 615 ILE A N 1
ATOM 4871 C CA . ILE A 1 615 ? -17.946 -19.812 10.934 1.00 89.25 615 ILE A CA 1
ATOM 4872 C C . ILE A 1 615 ? -17.429 -20.283 12.298 1.00 89.25 615 ILE A C 1
ATOM 4874 O O . ILE A 1 615 ? -18.215 -20.598 13.190 1.00 89.25 615 ILE A O 1
ATOM 4878 N N . ASP A 1 616 ? -16.108 -20.290 12.491 1.00 89.06 616 ASP A N 1
ATOM 4879 C CA . ASP A 1 616 ? -15.502 -20.564 13.800 1.00 89.06 616 ASP A CA 1
ATOM 4880 C C . ASP A 1 616 ? -14.801 -19.320 14.358 1.00 89.06 616 ASP A C 1
ATOM 4882 O O . ASP A 1 616 ? -13.702 -18.959 13.939 1.00 89.06 616 ASP A O 1
ATOM 4886 N N . PHE A 1 617 ? -15.440 -18.680 15.339 1.00 94.81 617 PHE A N 1
ATOM 4887 C CA . PHE A 1 617 ? -14.876 -17.555 16.084 1.00 94.81 617 PHE A CA 1
ATOM 4888 C C . PHE A 1 617 ? -14.202 -17.954 17.404 1.00 94.81 617 PHE A C 1
ATOM 4890 O O . PHE A 1 617 ? -13.736 -17.063 18.111 1.00 94.81 617 PHE A O 1
ATOM 4897 N N . LYS A 1 618 ? -14.104 -19.242 17.775 1.00 93.38 618 LYS A N 1
ATOM 4898 C CA . LYS A 1 618 ? -13.593 -19.669 19.100 1.00 93.38 618 LYS A CA 1
ATOM 4899 C C . LYS A 1 618 ? -12.225 -19.073 19.428 1.00 93.38 618 LYS A C 1
ATOM 4901 O O . LYS A 1 618 ? -12.015 -18.595 20.537 1.00 93.38 618 LYS A O 1
ATOM 4906 N N . SER A 1 619 ? -11.304 -19.042 18.460 1.00 94.00 619 SER A N 1
ATOM 4907 C CA . SER A 1 619 ? -9.971 -18.443 18.645 1.00 94.00 619 SER A CA 1
ATOM 4908 C C . SER A 1 619 ? -10.032 -16.927 18.896 1.00 94.00 619 SER A C 1
ATOM 4910 O O . SER A 1 619 ? -9.319 -16.408 19.757 1.00 94.00 619 SER A O 1
ATOM 4912 N N . ALA A 1 620 ? -10.909 -16.213 18.182 1.00 96.25 620 ALA A N 1
ATOM 4913 C CA . ALA A 1 620 ? -11.103 -14.773 18.338 1.00 96.25 620 ALA A CA 1
ATOM 4914 C C . ALA A 1 620 ? -11.803 -14.427 19.665 1.00 96.25 620 ALA A C 1
ATOM 4916 O O . ALA A 1 620 ? -11.329 -13.557 20.394 1.00 96.25 620 ALA A O 1
ATOM 4917 N N . LEU A 1 621 ? -12.864 -15.163 20.017 1.00 96.69 621 LEU A N 1
ATOM 4918 C CA . LEU A 1 621 ? -13.601 -15.031 21.278 1.00 96.69 621 LEU A CA 1
ATOM 4919 C C . LEU A 1 621 ? -12.718 -15.348 22.489 1.00 96.69 621 LEU A C 1
ATOM 4921 O O . LEU A 1 621 ? -12.700 -14.571 23.437 1.00 96.69 621 LEU A O 1
ATOM 4925 N N . ASN A 1 622 ? -11.923 -16.422 22.451 1.00 96.00 622 ASN A N 1
ATOM 4926 C CA . ASN A 1 622 ? -10.993 -16.751 23.535 1.00 96.00 622 ASN A CA 1
ATOM 4927 C C . ASN A 1 622 ? -9.956 -15.636 23.744 1.00 96.00 622 ASN A C 1
ATOM 4929 O O . ASN A 1 622 ? -9.749 -15.196 24.873 1.00 96.00 622 ASN A O 1
ATOM 4933 N N . ALA A 1 623 ? -9.351 -15.128 22.662 1.00 95.12 623 ALA A N 1
ATOM 4934 C CA . ALA A 1 623 ? -8.399 -14.020 22.739 1.00 95.12 623 ALA A CA 1
ATOM 4935 C C . ALA A 1 623 ? -9.044 -12.733 23.288 1.00 95.12 623 ALA A C 1
ATOM 4937 O O . ALA A 1 623 ? -8.451 -12.059 24.133 1.00 95.12 623 ALA A O 1
ATOM 4938 N N . TYR A 1 624 ? -10.267 -12.413 22.848 1.00 97.12 624 TYR A N 1
ATOM 4939 C CA . TYR A 1 624 ? -11.043 -11.287 23.367 1.00 97.12 624 TYR A CA 1
ATOM 4940 C C . TYR A 1 624 ? -11.351 -11.453 24.860 1.00 97.12 624 TYR A C 1
ATOM 4942 O O . TYR A 1 624 ? -11.035 -10.558 25.637 1.00 97.12 624 TYR A O 1
ATOM 4950 N N . ASN A 1 625 ? -11.880 -12.604 25.281 1.00 95.88 625 ASN A N 1
ATOM 4951 C CA . ASN A 1 625 ? -12.264 -12.872 26.668 1.00 95.88 625 ASN A CA 1
ATOM 4952 C C . ASN A 1 625 ? -11.062 -12.804 27.622 1.00 95.88 625 ASN A C 1
ATOM 4954 O O . ASN A 1 625 ? -11.159 -12.204 28.693 1.00 95.88 625 ASN A O 1
ATOM 4958 N N . THR A 1 626 ? -9.900 -13.333 27.222 1.00 94.25 626 THR A N 1
ATOM 4959 C CA . THR A 1 626 ? -8.654 -13.185 27.991 1.00 94.25 626 THR A CA 1
ATOM 4960 C C . THR A 1 626 ? -8.225 -11.719 28.102 1.00 94.25 626 THR A C 1
ATOM 4962 O O . THR A 1 626 ? -7.914 -11.252 29.198 1.00 94.25 626 THR A O 1
ATOM 4965 N N . ALA A 1 627 ? -8.236 -10.963 27.001 1.00 93.94 627 ALA A N 1
ATOM 4966 C CA . ALA A 1 627 ? -7.866 -9.548 27.016 1.00 93.94 627 ALA A CA 1
ATOM 4967 C C . ALA A 1 627 ? -8.854 -8.683 27.825 1.00 93.94 627 ALA A C 1
ATOM 4969 O O . ALA A 1 627 ? -8.431 -7.776 28.543 1.00 93.94 627 ALA A O 1
ATOM 4970 N N . TYR A 1 628 ? -10.150 -8.992 27.757 1.00 93.00 628 TYR A N 1
ATOM 4971 C CA . TYR A 1 628 ? -11.212 -8.334 28.515 1.00 93.00 628 TYR A CA 1
ATOM 4972 C C . TYR A 1 628 ? -11.066 -8.587 30.021 1.00 93.00 628 TYR A C 1
ATOM 4974 O O . TYR A 1 628 ? -11.090 -7.639 30.803 1.00 93.00 628 TYR A O 1
ATOM 4982 N N . ALA A 1 629 ? -10.817 -9.835 30.437 1.00 91.31 629 ALA A N 1
ATOM 4983 C CA . ALA A 1 629 ? -10.560 -10.171 31.839 1.00 91.31 629 ALA A CA 1
ATOM 4984 C C . ALA A 1 629 ? -9.323 -9.437 32.395 1.00 91.31 629 ALA A C 1
ATOM 4986 O O . ALA A 1 629 ? -9.378 -8.874 33.488 1.00 91.31 629 ALA A O 1
ATOM 4987 N N . ILE A 1 630 ? -8.232 -9.366 31.620 1.00 89.00 630 ILE A N 1
ATOM 4988 C CA . ILE A 1 630 ? -7.031 -8.597 31.990 1.00 89.00 630 ILE A CA 1
ATOM 4989 C C . ILE A 1 630 ? -7.355 -7.103 32.137 1.00 89.00 630 ILE A C 1
ATOM 4991 O O . ILE A 1 630 ? -6.909 -6.478 33.099 1.00 89.00 630 ILE A O 1
ATOM 4995 N N . LYS A 1 631 ? -8.151 -6.526 31.226 1.00 86.75 631 LYS A N 1
ATOM 4996 C CA . LYS A 1 631 ? -8.579 -5.122 31.313 1.00 86.75 631 LYS A CA 1
ATOM 4997 C C . LYS A 1 631 ? -9.399 -4.859 32.582 1.00 86.75 631 LYS A C 1
ATOM 4999 O O . LYS A 1 631 ? -9.105 -3.903 33.288 1.00 86.75 631 LYS A O 1
ATOM 5004 N N . GLN A 1 632 ? -10.361 -5.723 32.912 1.00 85.38 632 GLN A N 1
ATOM 5005 C CA . GLN A 1 632 ? -11.180 -5.582 34.126 1.00 85.38 632 GLN A CA 1
ATOM 5006 C C . GLN A 1 632 ? -10.334 -5.612 35.410 1.00 85.38 632 GLN A C 1
ATOM 5008 O O . GLN A 1 632 ? -10.572 -4.831 36.328 1.00 85.38 632 GLN A O 1
ATOM 5013 N N . LEU A 1 633 ? -9.299 -6.458 35.468 1.00 84.50 633 LEU A N 1
ATOM 5014 C CA . LEU A 1 633 ? -8.345 -6.460 36.585 1.00 84.50 633 LEU A CA 1
ATOM 5015 C C . LEU A 1 633 ? -7.560 -5.138 36.684 1.00 84.50 633 LEU A C 1
ATOM 5017 O O . LEU A 1 633 ? -7.346 -4.642 37.785 1.00 84.50 633 LEU A O 1
ATOM 5021 N N . GLN A 1 634 ? -7.173 -4.541 35.552 1.00 80.75 634 GLN A N 1
ATOM 5022 C CA . GLN A 1 634 ? -6.435 -3.270 35.511 1.00 80.75 634 GLN A CA 1
ATOM 5023 C C . GLN A 1 634 ? -7.303 -2.042 35.832 1.00 80.75 634 GLN A C 1
ATOM 5025 O O . GLN A 1 634 ? -6.815 -1.100 36.459 1.00 80.75 634 GLN A O 1
ATOM 5030 N N . ASP A 1 635 ? -8.572 -2.045 35.416 1.00 75.31 635 ASP A N 1
ATOM 5031 C CA . ASP A 1 635 ? -9.519 -0.948 35.654 1.00 75.31 635 ASP A CA 1
ATOM 5032 C C . ASP A 1 635 ? -10.053 -0.933 37.104 1.00 75.31 635 ASP A C 1
ATOM 5034 O O . ASP A 1 635 ? -10.457 0.122 37.590 1.00 75.31 635 ASP A O 1
ATOM 5038 N N . ASN A 1 636 ? -9.998 -2.061 37.827 1.00 64.25 636 ASN A N 1
ATOM 5039 C CA . ASN A 1 636 ? -10.314 -2.121 39.263 1.00 64.25 636 ASN A CA 1
ATOM 5040 C C . ASN A 1 636 ? -9.229 -1.490 40.159 1.00 64.25 636 ASN A C 1
ATOM 5042 O O . ASN A 1 636 ? -9.534 -1.045 41.263 1.00 64.25 636 ASN A O 1
ATOM 5046 N N . ASP A 1 637 ? -7.981 -1.429 39.687 1.00 60.19 637 ASP A N 1
ATOM 5047 C CA . ASP A 1 637 ? -6.812 -0.999 40.474 1.00 60.19 637 ASP A CA 1
ATOM 5048 C C . ASP A 1 637 ? -6.523 0.517 40.358 1.00 60.19 637 ASP A C 1
ATOM 5050 O O . ASP A 1 637 ? -5.580 1.043 40.955 1.00 60.19 637 ASP A O 1
ATOM 5054 N N . LYS A 1 638 ? -7.306 1.253 39.548 1.00 52.34 638 LYS A N 1
ATOM 5055 C CA . LYS A 1 638 ? -7.151 2.704 39.318 1.00 52.34 638 LYS A CA 1
ATOM 5056 C C . LYS A 1 638 ? -8.500 3.412 39.210 1.00 52.34 638 LYS A C 1
ATOM 5058 O O . LYS A 1 638 ? -9.476 2.870 38.710 1.00 52.34 638 LYS A O 1
ATOM 5063 N N . THR A 1 639 ? -8.547 4.675 39.635 1.00 51.53 639 THR A N 1
ATOM 5064 C CA . THR A 1 639 ? -9.745 5.527 39.547 1.00 51.53 639 THR A CA 1
ATOM 5065 C C . THR A 1 639 ? -10.328 5.545 38.131 1.00 51.53 639 THR A C 1
ATOM 5067 O O . THR A 1 639 ? -9.643 5.953 37.192 1.00 51.53 639 THR A O 1
ATOM 5070 N N . LYS A 1 640 ? -11.596 5.106 38.008 1.00 48.28 640 LYS A N 1
ATOM 5071 C CA . LYS A 1 640 ? -12.377 4.898 36.768 1.00 48.28 640 LYS A CA 1
ATOM 5072 C C . LYS A 1 640 ? -11.927 5.774 35.592 1.00 48.28 640 LYS A C 1
ATOM 5074 O O . LYS A 1 640 ? -12.453 6.869 35.376 1.00 48.28 640 LYS A O 1
ATOM 5079 N N . ARG A 1 641 ? -10.999 5.264 34.778 1.00 55.47 641 ARG A N 1
ATOM 5080 C CA . ARG A 1 641 ? -10.705 5.856 33.472 1.00 55.47 641 ARG A CA 1
ATOM 5081 C C . ARG A 1 641 ? -11.841 5.497 32.524 1.00 55.47 641 ARG A C 1
ATOM 5083 O O . ARG A 1 641 ? -12.297 4.360 32.486 1.00 55.47 641 ARG A O 1
ATOM 5090 N N . LYS A 1 642 ? -12.319 6.485 31.768 1.00 57.34 642 LYS A N 1
ATOM 5091 C CA . LYS A 1 642 ? -13.354 6.273 30.752 1.00 57.34 642 LYS A CA 1
ATOM 5092 C C . LYS A 1 642 ? -12.817 5.274 29.719 1.00 57.34 642 LYS A C 1
ATOM 5094 O O . LYS A 1 642 ? -11.706 5.464 29.223 1.00 57.34 642 LYS A O 1
ATOM 5099 N N . SER A 1 643 ? -13.586 4.222 29.431 1.00 66.00 643 SER A N 1
ATOM 5100 C CA . SER A 1 643 ? -13.219 3.211 28.430 1.00 66.00 643 SER A CA 1
ATOM 5101 C C . SER A 1 643 ? -12.890 3.879 27.090 1.00 66.00 643 SER A C 1
ATOM 5103 O O . SER A 1 643 ? -13.445 4.929 26.753 1.00 66.00 643 SER A O 1
ATOM 5105 N N . SER A 1 644 ? -11.938 3.317 26.339 1.00 82.25 644 SER A N 1
ATOM 5106 C CA . SER A 1 644 ? -11.617 3.864 25.022 1.00 82.25 644 SER A CA 1
ATOM 5107 C C . SER A 1 644 ? -12.703 3.476 24.021 1.00 82.25 644 SER A C 1
ATOM 5109 O O . SER A 1 644 ? -13.156 2.333 23.995 1.00 82.25 644 SER A O 1
ATOM 5111 N N . LYS A 1 645 ? -13.060 4.411 23.134 1.00 88.06 645 LYS A N 1
ATOM 5112 C CA . LYS A 1 645 ? -14.098 4.219 22.107 1.00 88.06 645 LYS A CA 1
ATOM 5113 C C . LYS A 1 645 ? -13.914 2.922 21.300 1.00 88.06 645 LYS A C 1
ATOM 5115 O O . LYS A 1 645 ? -14.889 2.268 20.953 1.00 88.06 645 LYS A O 1
ATOM 5120 N N . SER A 1 646 ? -12.669 2.527 21.024 1.00 91.19 646 SER A N 1
ATOM 5121 C CA . SER A 1 646 ? -12.347 1.293 20.294 1.00 91.19 646 SER A CA 1
ATOM 5122 C C . SER A 1 646 ? -12.612 0.012 21.098 1.00 91.19 646 SER A C 1
ATOM 5124 O O . SER A 1 646 ? -12.864 -1.027 20.499 1.00 91.19 646 SER A O 1
ATOM 5126 N N . TRP A 1 647 ? -12.540 0.059 22.434 1.00 93.31 647 TRP A N 1
ATOM 5127 C CA . TRP A 1 647 ? -12.965 -1.054 23.290 1.00 93.31 647 TRP A CA 1
ATOM 5128 C C . TRP A 1 647 ? -14.484 -1.163 23.345 1.00 93.31 647 TRP A C 1
ATOM 5130 O O . TRP A 1 647 ? -14.996 -2.276 23.287 1.00 93.31 647 TRP A O 1
ATOM 5140 N N . ASP A 1 648 ? -15.188 -0.034 23.430 1.00 92.25 648 ASP A N 1
ATOM 5141 C CA . ASP A 1 648 ? -16.653 -0.015 23.501 1.00 92.25 648 ASP A CA 1
ATOM 5142 C C . ASP A 1 648 ? -17.249 -0.629 22.227 1.00 92.25 648 ASP A C 1
ATOM 5144 O O . ASP A 1 648 ? -18.025 -1.574 22.302 1.00 92.25 648 ASP A O 1
ATOM 5148 N N . VAL A 1 649 ? -16.765 -0.200 21.055 1.00 94.25 649 VAL A N 1
ATOM 5149 C CA . VAL A 1 649 ? -17.150 -0.764 19.749 1.00 94.25 649 VAL A CA 1
ATOM 5150 C C . VAL A 1 649 ? -16.840 -2.263 19.644 1.00 94.25 649 VAL A C 1
ATOM 5152 O O . VAL A 1 649 ? -17.681 -3.023 19.169 1.00 94.25 649 VAL A O 1
ATOM 5155 N N . LEU A 1 650 ? -15.662 -2.714 20.096 1.00 95.50 650 LEU A N 1
ATOM 5156 C CA . LEU A 1 650 ? -15.310 -4.139 20.072 1.00 95.50 650 LEU A CA 1
ATOM 5157 C C . LEU A 1 650 ? -16.199 -4.965 21.017 1.00 95.50 650 LEU A C 1
ATOM 5159 O O . LEU A 1 650 ? -16.591 -6.071 20.660 1.00 95.50 650 LEU A O 1
ATOM 5163 N N . SER A 1 651 ? -16.544 -4.424 22.188 1.00 94.75 651 SER A N 1
ATOM 5164 C CA . SER A 1 651 ? -17.417 -5.096 23.162 1.00 94.75 651 SER A CA 1
ATOM 5165 C C . SER A 1 651 ? -18.841 -5.223 22.618 1.00 94.75 651 SER A C 1
ATOM 5167 O O . SER A 1 651 ? -19.371 -6.328 22.562 1.00 94.75 651 SER A O 1
ATOM 5169 N N . THR A 1 652 ? -19.413 -4.128 22.098 1.00 96.00 652 THR A N 1
ATOM 5170 C CA . THR A 1 652 ? -20.731 -4.129 21.440 1.00 96.00 652 THR A CA 1
ATOM 5171 C C . THR A 1 652 ? -20.775 -5.096 20.254 1.00 96.00 652 THR A C 1
ATOM 5173 O O . THR A 1 652 ? -21.751 -5.823 20.088 1.00 96.00 652 THR A O 1
ATOM 5176 N N . PHE A 1 653 ? -19.708 -5.162 19.448 1.00 96.44 653 PHE A N 1
ATOM 5177 C CA . PHE A 1 653 ? -19.610 -6.142 18.366 1.00 96.44 653 PHE A CA 1
ATOM 5178 C C . PHE A 1 653 ? -19.656 -7.586 18.890 1.00 96.44 653 PHE A C 1
ATOM 5180 O O . PHE A 1 653 ? -20.382 -8.405 18.331 1.00 96.44 653 PHE A O 1
ATOM 5187 N N . VAL A 1 654 ? -18.908 -7.913 19.953 1.00 96.88 654 VAL A N 1
ATOM 5188 C CA . VAL A 1 654 ? -18.888 -9.274 20.518 1.00 96.88 654 VAL A CA 1
ATOM 5189 C C . VAL A 1 654 ? -20.234 -9.643 21.148 1.00 96.88 654 VAL A C 1
ATOM 5191 O O . VAL A 1 654 ? -20.715 -10.749 20.922 1.00 96.88 654 VAL A O 1
ATOM 5194 N N . GLU A 1 655 ? -20.886 -8.721 21.858 1.00 95.31 655 GLU A N 1
ATOM 5195 C CA . GLU A 1 655 ? -22.236 -8.924 22.408 1.00 95.31 655 GLU A CA 1
ATOM 5196 C C . GLU A 1 655 ? -23.264 -9.220 21.301 1.00 95.31 655 GLU A C 1
ATOM 5198 O O . GLU A 1 655 ? -24.044 -10.171 21.404 1.00 95.31 655 GLU A O 1
ATOM 5203 N N . HIS A 1 656 ? -23.229 -8.459 20.200 1.00 95.06 656 HIS A N 1
ATOM 5204 C CA . HIS A 1 656 ? -24.076 -8.709 19.031 1.00 95.06 656 HIS A CA 1
ATOM 5205 C C . HIS A 1 656 ? -23.739 -10.040 18.342 1.00 95.06 656 HIS A C 1
ATOM 5207 O O . HIS A 1 656 ? -24.652 -10.796 18.006 1.00 95.06 656 HIS A O 1
ATOM 5213 N N . LEU A 1 657 ? -22.452 -10.361 18.173 1.00 94.75 657 LEU A N 1
ATOM 5214 C CA . LEU A 1 657 ? -21.997 -11.627 17.597 1.00 94.75 657 LEU A CA 1
ATOM 5215 C C . LEU A 1 657 ? -22.497 -12.822 18.415 1.00 94.75 657 LEU A C 1
ATOM 5217 O O . LEU A 1 657 ? -23.056 -13.757 17.848 1.00 94.75 657 LEU A O 1
ATOM 5221 N N . GLU A 1 658 ? -22.339 -12.797 19.739 1.00 93.56 658 GLU A N 1
ATOM 5222 C CA . GLU A 1 658 ? -22.834 -13.871 20.600 1.00 93.56 658 GLU A CA 1
ATOM 5223 C C . GLU A 1 658 ? -24.354 -14.032 20.518 1.00 93.56 658 GLU A C 1
ATOM 5225 O O . GLU A 1 658 ? -24.843 -15.159 20.546 1.00 93.56 658 GLU A O 1
ATOM 5230 N N . ASN A 1 659 ? -25.107 -12.935 20.414 1.00 93.06 659 ASN A N 1
ATOM 5231 C CA . ASN A 1 659 ? -26.559 -12.986 20.250 1.00 93.06 659 ASN A CA 1
ATOM 5232 C C . ASN A 1 659 ? -26.951 -13.628 18.904 1.00 93.06 659 ASN A C 1
ATOM 5234 O O . ASN A 1 659 ? -27.793 -14.524 18.865 1.00 93.06 659 ASN A O 1
ATOM 5238 N N . VAL A 1 660 ? -26.284 -13.245 17.807 1.00 91.19 660 VAL A N 1
ATOM 5239 C CA . VAL A 1 660 ? -26.491 -13.854 16.481 1.00 91.19 660 VAL A CA 1
ATOM 5240 C C . VAL A 1 660 ? -26.150 -15.349 16.498 1.00 91.19 660 VAL A C 1
ATOM 5242 O O . VAL A 1 660 ? -26.962 -16.154 16.051 1.00 91.19 660 VAL A O 1
ATOM 5245 N N . LEU A 1 661 ? -25.012 -15.743 17.081 1.00 88.44 661 LEU A N 1
ATOM 5246 C CA . LEU A 1 661 ? -24.603 -17.152 17.181 1.00 88.44 661 LEU A CA 1
ATOM 5247 C C . LEU A 1 661 ? -25.514 -17.991 18.097 1.00 88.44 661 LEU A C 1
ATOM 5249 O O . LEU A 1 661 ? -25.649 -19.193 17.878 1.00 88.44 661 LEU A O 1
ATOM 5253 N N . LYS A 1 662 ? -26.145 -17.391 19.116 1.00 88.31 662 LYS A N 1
ATOM 5254 C CA . LYS A 1 662 ? -27.128 -18.073 19.981 1.00 88.31 662 LYS A CA 1
ATOM 5255 C C . LYS A 1 662 ? -28.451 -18.324 19.253 1.00 88.31 662 LYS A C 1
ATOM 5257 O O . LYS A 1 662 ? -29.017 -19.401 19.408 1.00 88.31 662 LYS A O 1
ATOM 5262 N N . ASN A 1 663 ? -28.917 -17.363 18.454 1.00 87.06 663 ASN A N 1
ATOM 5263 C CA . ASN A 1 663 ? -30.233 -17.427 17.807 1.00 87.06 663 ASN A CA 1
ATOM 5264 C C . ASN A 1 663 ? -30.209 -18.087 16.417 1.00 87.06 663 ASN A C 1
ATOM 5266 O O . ASN A 1 663 ? -31.237 -18.589 15.965 1.00 87.06 663 ASN A O 1
ATOM 5270 N N . HIS A 1 664 ? -29.062 -18.079 15.727 1.00 81.00 664 HIS A N 1
ATOM 5271 C CA . HIS A 1 664 ? -28.952 -18.482 14.323 1.00 81.00 664 HIS A CA 1
ATOM 5272 C C . HIS A 1 664 ? -27.625 -19.214 14.027 1.00 81.00 664 HIS A C 1
ATOM 5274 O O . HIS A 1 664 ? -26.723 -18.672 13.386 1.00 81.00 664 HIS A O 1
ATOM 5280 N N . GLN A 1 665 ? -27.503 -20.465 14.484 1.00 72.69 665 GLN A N 1
ATOM 5281 C CA . GLN A 1 665 ? -26.287 -21.280 14.299 1.00 72.69 665 GLN A CA 1
ATOM 5282 C C . GLN A 1 665 ? -26.011 -21.673 12.834 1.00 72.69 665 GLN A C 1
ATOM 5284 O O . GLN A 1 665 ? -24.857 -21.904 12.479 1.00 72.69 665 GLN A O 1
ATOM 5289 N N . ASP A 1 666 ? -27.043 -21.685 11.986 1.00 82.06 666 ASP A N 1
ATOM 5290 C CA . ASP A 1 666 ? -26.975 -22.143 10.589 1.00 82.06 666 ASP A CA 1
ATOM 5291 C C . ASP A 1 666 ? -26.715 -21.016 9.566 1.00 82.06 666 ASP A C 1
ATOM 5293 O O . ASP A 1 666 ? -26.863 -21.217 8.359 1.00 82.06 666 ASP A O 1
ATOM 5297 N N . LEU A 1 667 ? -26.364 -19.801 10.011 1.00 86.00 667 LEU A N 1
ATOM 5298 C CA . LEU A 1 667 ? -26.061 -18.705 9.085 1.00 86.00 667 LEU A CA 1
ATOM 5299 C C . LEU A 1 667 ? -24.747 -18.948 8.341 1.00 86.00 667 LEU A C 1
ATOM 5301 O O . LEU A 1 667 ? -23.696 -19.180 8.943 1.00 86.00 667 LEU A O 1
ATOM 5305 N N . SER A 1 668 ? -24.797 -18.782 7.018 1.00 88.81 668 SER A N 1
ATOM 5306 C CA . SER A 1 668 ? -23.597 -18.801 6.186 1.00 88.81 668 SER A CA 1
ATOM 5307 C C . SER A 1 668 ? -22.647 -17.651 6.560 1.00 88.81 668 SER A C 1
ATOM 5309 O O . SER A 1 668 ? -23.104 -16.577 6.977 1.00 88.81 668 SER A O 1
ATOM 5311 N N . PRO A 1 669 ? -21.324 -17.807 6.361 1.00 89.06 669 PRO A N 1
ATOM 5312 C CA . PRO A 1 669 ? -20.359 -16.746 6.644 1.00 89.06 669 PRO A CA 1
ATOM 5313 C C . PRO A 1 669 ? -20.703 -15.401 5.977 1.00 89.06 669 PRO A C 1
ATOM 5315 O O . PRO A 1 669 ? -20.599 -14.360 6.621 1.00 89.06 669 PRO A O 1
ATOM 5318 N N . CYS A 1 670 ? -21.205 -15.407 4.736 1.00 85.25 670 CYS A N 1
ATOM 5319 C CA . CYS A 1 670 ? -21.641 -14.188 4.043 1.00 85.25 670 CYS A CA 1
ATOM 5320 C C . CYS A 1 670 ? -22.849 -13.516 4.720 1.00 85.25 670 CYS A C 1
ATOM 5322 O O . CYS A 1 670 ? -22.877 -12.295 4.839 1.00 85.25 670 CYS A O 1
ATOM 5324 N N . ALA A 1 671 ? -23.826 -14.287 5.214 1.00 88.12 671 ALA A N 1
ATOM 5325 C CA . ALA A 1 671 ? -24.960 -13.727 5.950 1.00 88.12 671 ALA A CA 1
ATOM 5326 C C . ALA A 1 671 ? -24.509 -13.071 7.268 1.00 88.12 671 ALA A C 1
ATOM 5328 O O . ALA A 1 671 ? -24.991 -11.996 7.618 1.00 88.12 671 ALA A O 1
ATOM 5329 N N . ILE A 1 672 ? -23.529 -13.666 7.956 1.00 89.19 672 ILE A N 1
ATOM 5330 C CA . ILE A 1 672 ? -22.922 -13.105 9.174 1.00 89.19 672 ILE A CA 1
ATOM 5331 C C . ILE A 1 672 ? -22.127 -11.825 8.862 1.00 89.19 672 ILE A C 1
ATOM 5333 O O . ILE A 1 672 ? -22.228 -10.853 9.610 1.00 89.19 672 ILE A O 1
ATOM 5337 N N . GLY A 1 673 ? -21.396 -11.791 7.741 1.00 86.56 673 GLY A N 1
ATOM 5338 C CA . GLY A 1 673 ? -20.692 -10.600 7.244 1.00 86.56 673 GLY A CA 1
ATOM 5339 C C . GLY A 1 673 ? -21.612 -9.408 6.944 1.00 86.56 673 GLY A C 1
ATOM 5340 O O . GLY A 1 673 ? -21.199 -8.262 7.114 1.00 86.56 673 GLY A O 1
ATOM 5341 N N . THR A 1 674 ? -22.867 -9.676 6.570 1.00 85.56 674 THR A N 1
ATOM 5342 C CA . THR A 1 674 ? -23.913 -8.662 6.344 1.00 85.56 674 THR A CA 1
ATOM 5343 C C . THR A 1 674 ? -24.676 -8.289 7.621 1.00 85.56 674 THR A C 1
ATOM 5345 O O . THR A 1 674 ? -25.090 -7.142 7.772 1.00 85.56 674 THR A O 1
ATOM 5348 N N . ALA A 1 675 ? -24.878 -9.234 8.545 1.00 87.38 675 ALA A N 1
ATOM 5349 C CA . ALA A 1 675 ? -25.656 -9.026 9.770 1.00 87.38 675 ALA A CA 1
ATOM 5350 C C . ALA A 1 675 ? -24.900 -8.272 10.883 1.00 87.38 675 ALA A C 1
ATOM 5352 O O . ALA A 1 675 ? -25.531 -7.762 11.810 1.00 87.38 675 ALA A O 1
ATOM 5353 N N . LEU A 1 676 ? -23.565 -8.211 10.821 1.00 91.06 676 LEU A N 1
ATOM 5354 C CA . LEU A 1 676 ? -22.710 -7.603 11.846 1.00 91.06 676 LEU A CA 1
ATOM 5355 C C . LEU A 1 676 ? -21.836 -6.479 11.276 1.00 91.06 676 LEU A C 1
ATOM 5357 O O . LEU A 1 676 ? -21.374 -6.536 10.138 1.00 91.06 676 LEU A O 1
ATOM 5361 N N . ASP A 1 677 ? -21.530 -5.478 12.104 1.00 89.94 677 ASP A N 1
ATOM 5362 C CA . ASP A 1 677 ? -20.697 -4.334 11.713 1.00 89.94 677 ASP A CA 1
ATOM 5363 C C . ASP A 1 677 ? -19.189 -4.664 11.723 1.00 89.94 677 ASP A C 1
ATOM 5365 O O . ASP A 1 677 ? -18.406 -4.205 12.561 1.00 89.94 677 ASP A O 1
ATOM 5369 N N . PHE A 1 678 ? -18.764 -5.460 10.742 1.00 91.75 678 PHE A N 1
ATOM 5370 C CA . PHE A 1 678 ? -17.345 -5.681 10.451 1.00 91.75 678 PHE A CA 1
ATOM 5371 C C . PHE A 1 678 ? -16.638 -4.421 9.920 1.00 91.75 678 PHE A C 1
ATOM 5373 O O . PHE A 1 678 ? -15.412 -4.338 10.002 1.00 91.75 678 PHE A O 1
ATOM 5380 N N . GLY A 1 679 ? -17.375 -3.414 9.433 1.00 89.69 679 GLY A N 1
ATOM 5381 C CA . GLY A 1 679 ? -16.809 -2.132 9.000 1.00 89.69 679 GLY A CA 1
ATOM 5382 C C . GLY A 1 679 ? -16.171 -1.364 10.160 1.00 89.69 679 GLY A C 1
ATOM 5383 O O . GLY A 1 679 ? -15.025 -0.920 10.062 1.00 89.69 679 GLY A O 1
ATOM 5384 N N . SER A 1 680 ? -16.857 -1.292 11.301 1.00 90.44 680 SER A N 1
ATOM 5385 C CA . SER A 1 680 ? -16.305 -0.713 12.530 1.00 90.44 680 SER A CA 1
ATOM 5386 C C . SER A 1 680 ? -15.070 -1.464 13.038 1.00 90.44 680 SER A C 1
ATOM 5388 O O . SER A 1 680 ? -14.092 -0.827 13.447 1.00 90.44 680 SER A O 1
ATOM 5390 N N . LEU A 1 681 ? -15.051 -2.801 12.951 1.00 92.88 681 LEU A N 1
ATOM 5391 C CA . LEU A 1 681 ? -13.850 -3.584 13.267 1.00 92.88 681 LEU A CA 1
ATOM 5392 C C . LEU A 1 681 ? -12.689 -3.250 12.324 1.00 92.88 681 LEU A C 1
ATOM 5394 O O . LEU A 1 681 ? -11.581 -2.981 12.789 1.00 92.88 681 LEU A O 1
ATOM 5398 N N . ALA A 1 682 ? -12.940 -3.207 11.014 1.00 91.12 682 ALA A N 1
ATOM 5399 C CA . ALA A 1 682 ? -11.924 -2.894 10.015 1.00 91.12 682 ALA A CA 1
ATOM 5400 C C . ALA A 1 682 ? -11.360 -1.476 10.186 1.00 91.12 682 ALA A C 1
ATOM 5402 O O . ALA A 1 682 ? -10.157 -1.276 10.020 1.00 91.12 682 ALA A O 1
ATOM 5403 N N . SER A 1 683 ? -12.180 -0.512 10.617 1.00 89.19 683 SER A N 1
ATOM 5404 C CA . SER A 1 683 ? -11.722 0.829 10.993 1.00 89.19 683 SER A CA 1
ATOM 5405 C C . SER A 1 683 ? -10.773 0.807 12.203 1.00 89.19 683 SER A C 1
ATOM 5407 O O . SER A 1 683 ? -9.745 1.486 12.188 1.00 89.19 683 SER A O 1
ATOM 5409 N N . ILE A 1 684 ? -11.082 0.039 13.256 1.00 90.75 684 ILE A N 1
ATOM 5410 C CA . ILE A 1 684 ? -10.230 -0.082 14.457 1.00 90.75 684 ILE A CA 1
ATOM 5411 C C . ILE A 1 684 ? -8.912 -0.793 14.129 1.00 90.75 684 ILE A C 1
ATOM 5413 O O . ILE A 1 684 ? -7.837 -0.359 14.549 1.00 90.75 684 ILE A O 1
ATOM 5417 N N . THR A 1 685 ? -8.976 -1.864 13.342 1.00 90.81 685 THR A N 1
ATOM 5418 C CA . THR A 1 685 ? -7.794 -2.570 12.843 1.00 90.81 685 THR A CA 1
ATOM 5419 C C . THR A 1 685 ? -6.951 -1.670 11.936 1.00 90.81 685 THR A C 1
ATOM 5421 O O . THR A 1 685 ? -5.735 -1.597 12.116 1.00 90.81 685 THR A O 1
ATOM 5424 N N . GLY A 1 686 ? -7.579 -0.912 11.032 1.00 88.81 686 GLY A N 1
ATOM 5425 C CA . GLY A 1 686 ? -6.923 0.015 10.106 1.00 88.81 686 GLY A CA 1
ATOM 5426 C C . GLY A 1 686 ? -6.065 1.075 10.801 1.00 88.81 686 GLY A C 1
ATOM 5427 O O . GLY A 1 686 ? -4.942 1.330 10.372 1.00 88.81 686 GLY A O 1
ATOM 5428 N N . GLN A 1 687 ? -6.529 1.615 11.935 1.00 85.75 687 GLN A N 1
ATOM 5429 C CA . GLN A 1 687 ? -5.759 2.560 12.763 1.00 85.75 687 GLN A CA 1
ATOM 5430 C C . GLN A 1 687 ? -4.434 1.975 13.285 1.00 85.75 687 GLN A C 1
ATOM 5432 O O . GLN A 1 687 ? -3.491 2.719 13.544 1.00 85.75 687 GLN A O 1
ATOM 5437 N N . SER A 1 688 ? -4.336 0.649 13.425 1.00 86.12 688 SER A N 1
ATOM 5438 C CA . SER A 1 688 ? -3.126 -0.025 13.916 1.00 86.12 688 SER A CA 1
ATOM 5439 C C . SER A 1 688 ? -2.106 -0.330 12.807 1.00 86.12 688 SER A C 1
ATOM 5441 O O . SER A 1 688 ? -0.911 -0.445 13.098 1.00 86.12 688 SER A O 1
ATOM 5443 N N . LEU A 1 689 ? -2.545 -0.416 11.541 1.00 87.31 689 LEU A N 1
ATOM 5444 C CA . LEU A 1 689 ? -1.715 -0.837 10.400 1.00 87.31 689 LEU A CA 1
ATOM 5445 C C . LEU A 1 689 ? -0.516 0.084 10.135 1.00 87.31 689 LEU A C 1
ATOM 5447 O O . LEU A 1 689 ? 0.523 -0.399 9.692 1.00 87.31 689 LEU A O 1
ATOM 5451 N N . PHE A 1 690 ? -0.622 1.384 10.434 1.00 84.06 690 PHE A N 1
ATOM 5452 C CA . PHE A 1 690 ? 0.459 2.349 10.186 1.00 84.06 690 PHE A CA 1
ATOM 5453 C C . PHE A 1 690 ? 1.770 1.952 10.881 1.00 84.06 690 PHE A C 1
ATOM 5455 O O . PHE A 1 690 ? 2.834 1.994 10.268 1.00 84.06 690 PHE A O 1
ATOM 5462 N N . SER A 1 691 ? 1.691 1.506 12.139 1.00 81.06 691 SER A N 1
ATOM 5463 C CA . SER A 1 691 ? 2.867 1.066 12.905 1.00 81.06 691 SER A CA 1
ATOM 5464 C C . SER A 1 691 ? 3.546 -0.163 12.285 1.00 81.06 691 SER A C 1
ATOM 5466 O O . SER A 1 691 ? 4.770 -0.232 12.212 1.00 81.06 691 SER A O 1
ATOM 5468 N N . CYS A 1 692 ? 2.752 -1.099 11.764 1.00 85.94 692 CYS A N 1
ATOM 5469 C CA . CYS A 1 692 ? 3.236 -2.297 11.087 1.00 85.94 692 CYS A CA 1
ATOM 5470 C C . CYS A 1 692 ? 3.870 -1.961 9.735 1.00 85.94 692 CYS A C 1
ATOM 5472 O O . CYS A 1 692 ? 4.921 -2.501 9.410 1.00 85.94 692 CYS A O 1
ATOM 5474 N N . ALA A 1 693 ? 3.268 -1.039 8.975 1.00 87.31 693 ALA A N 1
ATOM 5475 C CA . ALA A 1 693 ? 3.766 -0.614 7.670 1.00 87.31 693 ALA A CA 1
ATOM 5476 C C . ALA A 1 693 ? 5.174 0.001 7.747 1.00 87.31 693 ALA A C 1
ATOM 5478 O O . ALA A 1 693 ? 5.985 -0.250 6.860 1.00 87.31 693 ALA A O 1
ATOM 5479 N N . GLN A 1 694 ? 5.501 0.736 8.820 1.00 87.56 694 GLN A N 1
ATOM 5480 C CA . GLN A 1 694 ? 6.864 1.247 9.033 1.00 87.56 694 GLN A CA 1
ATOM 5481 C C . GLN A 1 694 ? 7.878 0.125 9.300 1.00 87.56 694 GLN A C 1
ATOM 5483 O O . GLN A 1 694 ? 8.996 0.181 8.791 1.00 87.56 694 GLN A O 1
ATOM 5488 N N . ARG A 1 695 ? 7.493 -0.919 10.050 1.00 90.00 695 ARG A N 1
ATOM 5489 C CA . ARG A 1 695 ? 8.368 -2.077 10.290 1.00 90.00 695 ARG A CA 1
ATOM 5490 C C . ARG A 1 695 ? 8.579 -2.897 9.014 1.00 90.00 695 ARG A C 1
ATOM 5492 O O . ARG A 1 695 ? 9.721 -3.122 8.640 1.00 90.00 695 ARG A O 1
ATOM 5499 N N . ILE A 1 696 ? 7.501 -3.210 8.294 1.00 90.56 696 ILE A N 1
ATOM 5500 C CA . ILE A 1 696 ? 7.545 -3.879 6.981 1.00 90.56 696 ILE A CA 1
ATOM 5501 C C . ILE A 1 696 ? 8.428 -3.087 6.004 1.00 90.56 696 ILE A C 1
ATOM 5503 O O . ILE A 1 696 ? 9.275 -3.665 5.330 1.00 90.56 696 ILE A O 1
ATOM 5507 N N . LYS A 1 697 ? 8.303 -1.750 5.975 1.00 90.38 697 LYS A N 1
ATOM 5508 C CA . LYS A 1 697 ? 9.169 -0.877 5.170 1.00 90.38 697 LYS A CA 1
ATOM 5509 C C . LYS A 1 697 ? 10.652 -1.049 5.525 1.00 90.38 697 LYS A C 1
ATOM 5511 O O . LYS A 1 697 ? 11.483 -1.105 4.625 1.00 90.38 697 LYS A O 1
ATOM 5516 N N . HIS A 1 698 ? 10.991 -1.140 6.808 1.00 88.88 698 HIS A N 1
ATOM 5517 C CA . HIS A 1 698 ? 12.365 -1.384 7.244 1.00 88.88 698 HIS A CA 1
ATOM 5518 C C . HIS A 1 698 ? 12.866 -2.776 6.827 1.00 88.88 698 HIS A C 1
ATOM 5520 O O . HIS A 1 698 ? 13.928 -2.874 6.222 1.00 88.88 698 HIS A O 1
ATOM 5526 N N . ASP A 1 699 ? 12.091 -3.835 7.071 1.00 89.75 699 ASP A N 1
ATOM 5527 C CA . ASP A 1 699 ? 12.506 -5.211 6.767 1.00 89.75 699 ASP A CA 1
ATOM 5528 C C . ASP A 1 699 ? 12.648 -5.464 5.255 1.00 89.75 699 ASP A C 1
ATOM 5530 O O . ASP A 1 699 ? 13.575 -6.145 4.820 1.00 89.75 699 ASP A O 1
ATOM 5534 N N . VAL A 1 700 ? 11.781 -4.865 4.432 1.00 87.62 700 VAL A N 1
ATOM 5535 C CA . VAL A 1 700 ? 11.891 -4.919 2.966 1.00 87.62 700 VAL A CA 1
ATOM 5536 C C . VAL A 1 700 ? 13.079 -4.094 2.462 1.00 87.62 700 VAL A C 1
ATOM 5538 O O . VAL A 1 700 ? 13.790 -4.566 1.580 1.00 87.62 700 VAL A O 1
ATOM 5541 N N . LEU A 1 701 ? 13.348 -2.905 3.021 1.00 85.25 701 LEU A N 1
ATOM 5542 C CA . LEU A 1 701 ? 14.546 -2.129 2.668 1.00 85.25 701 LEU A CA 1
ATOM 5543 C C . LEU A 1 701 ? 15.837 -2.858 3.051 1.00 85.25 701 LEU A C 1
ATOM 5545 O O . LEU A 1 701 ? 16.772 -2.861 2.259 1.00 85.25 701 LEU A O 1
ATOM 5549 N N . ASN A 1 702 ? 15.886 -3.504 4.218 1.00 84.38 702 ASN A N 1
ATOM 5550 C CA . ASN A 1 702 ? 17.032 -4.322 4.616 1.00 84.38 702 ASN A CA 1
ATOM 5551 C C . ASN A 1 702 ? 17.211 -5.509 3.665 1.00 84.38 702 ASN A C 1
ATOM 5553 O O . ASN A 1 702 ? 18.322 -5.744 3.213 1.00 84.38 702 ASN A O 1
ATOM 5557 N N . HIS A 1 703 ? 16.129 -6.196 3.283 1.00 82.69 703 HIS A N 1
ATOM 5558 C CA . HIS A 1 703 ? 16.223 -7.309 2.338 1.00 82.69 703 HIS A CA 1
ATOM 5559 C C . HIS A 1 703 ? 16.666 -6.865 0.934 1.00 82.69 703 HIS A C 1
ATOM 5561 O O . HIS A 1 703 ? 17.465 -7.541 0.291 1.00 82.69 703 HIS A O 1
ATOM 5567 N N . LEU A 1 704 ? 16.191 -5.703 0.467 1.00 75.44 704 LEU A N 1
ATOM 5568 C CA . LEU A 1 704 ? 16.674 -5.069 -0.763 1.00 75.44 704 LEU A CA 1
ATOM 5569 C C . LEU A 1 704 ? 18.147 -4.652 -0.654 1.00 75.44 704 LEU A C 1
ATOM 5571 O O . LEU A 1 704 ? 18.847 -4.687 -1.658 1.00 75.44 704 LEU A O 1
ATOM 5575 N N . LYS A 1 705 ? 18.635 -4.273 0.533 1.00 73.88 705 LYS A N 1
ATOM 5576 C CA . LYS A 1 705 ? 20.069 -4.072 0.760 1.00 73.88 705 LYS A CA 1
ATOM 5577 C C . LYS A 1 705 ? 20.805 -5.406 0.680 1.00 73.88 705 LYS A C 1
ATOM 5579 O O . LYS A 1 705 ? 21.556 -5.575 -0.257 1.00 73.88 705 LYS A O 1
ATOM 5584 N N . GLU A 1 706 ? 20.515 -6.381 1.539 1.00 72.81 706 GLU A N 1
ATOM 5585 C CA . GLU A 1 706 ? 21.155 -7.715 1.549 1.00 72.81 706 GLU A CA 1
ATOM 5586 C C . GLU A 1 706 ? 21.268 -8.380 0.162 1.00 72.81 706 GLU A C 1
ATOM 5588 O O . GLU A 1 706 ? 22.256 -9.049 -0.124 1.00 72.81 706 GLU A O 1
ATOM 5593 N N . LYS A 1 707 ? 20.249 -8.220 -0.695 1.00 63.66 707 LYS A N 1
ATOM 5594 C CA . LYS A 1 707 ? 20.217 -8.755 -2.067 1.00 63.66 707 LYS A CA 1
ATOM 5595 C C . LYS A 1 707 ? 20.993 -7.921 -3.095 1.00 63.66 707 LYS A C 1
ATOM 5597 O O . LYS A 1 707 ? 21.411 -8.480 -4.102 1.00 63.66 707 LYS A O 1
ATOM 5602 N N . TYR A 1 708 ? 21.129 -6.611 -2.880 1.00 58.78 708 TYR A N 1
ATOM 5603 C CA . TYR A 1 708 ? 21.619 -5.634 -3.864 1.00 58.78 708 TYR A CA 1
ATOM 5604 C C . TYR A 1 708 ? 22.594 -4.609 -3.240 1.00 58.78 708 TYR A C 1
ATOM 5606 O O . TYR A 1 708 ? 22.572 -3.432 -3.607 1.00 58.78 708 TYR A O 1
ATOM 5614 N N . SER A 1 709 ? 23.408 -5.036 -2.264 1.00 42.75 709 SER A N 1
ATOM 5615 C CA . SER A 1 709 ? 24.396 -4.219 -1.529 1.00 42.75 709 SER A CA 1
ATOM 5616 C C . SER A 1 709 ? 25.821 -4.329 -2.073 1.00 42.75 709 SER A C 1
ATOM 5618 O O . SER A 1 709 ? 26.752 -3.857 -1.435 1.00 42.75 709 SER A O 1
ATOM 5620 N N . HIS A 1 710 ? 26.000 -4.917 -3.254 1.00 40.25 710 HIS A N 1
ATOM 5621 C CA . HIS A 1 710 ? 27.195 -4.711 -4.082 1.00 40.25 710 HIS A CA 1
ATOM 5622 C C . HIS A 1 710 ? 27.017 -3.446 -4.954 1.00 40.25 710 HIS A C 1
ATOM 5624 O O . HIS A 1 710 ? 27.314 -3.466 -6.140 1.00 40.25 710 HIS A O 1
ATOM 5630 N N . ILE A 1 711 ? 26.369 -2.415 -4.390 1.00 37.88 711 ILE A N 1
ATOM 5631 C CA . ILE A 1 711 ? 25.928 -1.169 -5.045 1.00 37.88 711 ILE A CA 1
ATOM 5632 C C . ILE A 1 711 ? 25.824 -0.052 -3.974 1.00 37.88 711 ILE A C 1
ATOM 5634 O O . ILE A 1 711 ? 24.747 0.517 -3.767 1.00 37.88 711 ILE A O 1
ATOM 5638 N N . ASP A 1 712 ? 26.913 0.184 -3.236 1.00 26.53 712 ASP A N 1
ATOM 5639 C CA . ASP A 1 712 ? 27.136 1.345 -2.347 1.00 26.53 712 ASP A CA 1
ATOM 5640 C C . ASP A 1 712 ? 28.506 1.960 -2.699 1.00 26.53 712 ASP A C 1
ATOM 5642 O O . ASP A 1 712 ? 29.470 1.169 -2.811 1.00 26.53 712 ASP A O 1
#

Foldseek 3Di:
DDDDDDDDDDPVVVVVVVVVVVVVVVVVVVVVVPDDDDPPLLVVCLPPDDPVVLVVVVVVLLVVFDQDDDPPLLDQDDDDPVCLVVVCVPPVLVSVVVVVVSVVSVLVSSLVRLVVVLVVLVVCLVPDPDDPVVSVVSVVVSVVSVSSSVSSVVSVVVVVLVVVLVSVVVVVVDPPVCVVVVCDDPPDPPDPDSDDDDPVVVVVVVVVPPPPPDDDDDDDWDDDDDDFDWDLFQKWADDPPPDDTDGPVVVPDDPPVCLLVDDPVVNVVVVVVVQVRQQQIWTPSPQKIWGANDWDKAFAPNPPGHPDDDDDDQVNADCGFIWGWDWDDDPVPDIWIWIWTGHGRMIITGAWTFMDGGNHRQATHHGRTPPPLRWGFDDLVLLVLLLCQLVPLLLQLLQLSQLQQAQKWKDDLWTKHQFKKFKAWCDPVRAPVNDPDPQQDFDLCQAPSSFKFWFWGFDDDPPDTATFTWIDGPTIIMTRQWIWIDDPPTDTDHGRHDPQDRVNRDRHGMTMITRVVSSVVSVVCSVPVPPDDQDLDPLLFDQDLDDLLDLNNLGSNMDGDPLQPDLLQHQDHLQSLLVDDCVQQLDDDNLALLNLLNLVVNQLSSLSSVVPQFTDCPVSVVSPVVSVVVVVVVCVVDDHDPDDPSNVLSVVQVVQVVVCCVVPVRDRSSNVSVSGPSSSSSVSNVVSSVSNSVSSSVVNVVVCCVVRVVSD